Protein AF-C5FWN3-F1 (afdb_monomer_lite)

InterPro domains:
  IPR004841 Amino acid permease/SLC12A domain [PF00324] (37-329)
  IPR050524 Amino-acid permease-like [PTHR43341] (24-329)

pLDDT: mean 77.23, std 13.27, range [23.91, 94.31]

Radius of gyration: 25.53 Å; chains: 1; bounding box: 75×68×60 Å

Foldseek 3Di:
DDPPPDDPDCPLPPPLDLLPAQWAWFQFPVRDTDIHGDPVSNVVSVLLVVLLVLLLVPPLCLLVVCLVVDPQVLALLVSVLVSVLSVVVSVVVVVVVVVVLSVQDRPPDVLCVPPPPDPLSNDSVLVSCVVVVNNVVSVVSVVVVVVVVVVVVVSVLSSQLSVQLVCLVVVQNDDVVVSVLQVDDDVNGSVVSSVVSVVVVVVLVPDPDDDPHVSVVLVSLLVSLLRLVVQLVVLVVVLVVVVLLVVVLVVPPDDPVCNLQSDPPHLQPSDDDPPSNVVSVVSNVVSVVCLVCSQVSQVPHVPRPPPSNCSNNVSPVVVVVSLVVSCCVPPNPPVVPSDPPDPSDPVPDSNNPDDNDNPLDQDQPDPDDDPSSVVSVVVSVVSSVD

Structure (mmCIF, N/CA/C/O backbone):
data_AF-C5FWN3-F1
#
_entry.id   AF-C5FWN3-F1
#
loop_
_atom_site.group_PDB
_atom_site.id
_atom_site.type_symbol
_atom_site.label_atom_id
_atom_site.label_alt_id
_atom_site.label_comp_id
_atom_site.label_asym_id
_atom_site.label_entity_id
_atom_site.label_seq_id
_atom_site.pdbx_PDB_ins_code
_atom_site.Cartn_x
_atom_site.Cartn_y
_atom_site.Cartn_z
_atom_site.occupancy
_atom_site.B_iso_or_equiv
_atom_site.auth_seq_id
_atom_site.auth_comp_id
_atom_site.auth_asym_id
_atom_site.auth_atom_id
_atom_site.pdbx_PDB_model_num
ATOM 1 N N . MET A 1 1 ? 42.632 16.627 -21.427 1.00 31.20 1 MET A N 1
ATOM 2 C CA . MET A 1 1 ? 41.720 16.451 -22.574 1.00 31.20 1 MET A CA 1
ATOM 3 C C . MET A 1 1 ? 40.410 15.912 -22.014 1.00 31.20 1 MET A C 1
ATOM 5 O O . MET A 1 1 ? 40.224 14.711 -21.910 1.00 31.20 1 MET A O 1
ATOM 9 N N . VAL A 1 2 ? 39.582 16.812 -21.483 1.00 28.77 2 VAL A N 1
ATOM 10 C CA . VAL A 1 2 ? 38.298 16.479 -20.856 1.00 28.77 2 VAL A CA 1
ATOM 11 C C . VAL A 1 2 ? 37.258 16.621 -21.958 1.00 28.77 2 VAL A C 1
ATOM 13 O O . VAL A 1 2 ? 36.847 17.732 -22.278 1.00 28.77 2 VAL A O 1
ATOM 16 N N . CYS A 1 3 ? 36.920 15.515 -22.621 1.00 23.91 3 CYS A N 1
ATOM 17 C CA . CYS A 1 3 ? 35.736 15.484 -23.470 1.00 23.91 3 CYS A CA 1
ATOM 18 C C . CYS A 1 3 ? 34.526 15.517 -22.542 1.00 23.91 3 CYS A C 1
ATOM 20 O O . CYS A 1 3 ? 34.168 14.503 -21.957 1.00 23.91 3 CYS A O 1
ATOM 22 N N . VAL A 1 4 ? 33.937 16.699 -22.390 1.00 35.56 4 VAL A N 1
ATOM 23 C CA . VAL A 1 4 ? 32.541 16.852 -21.984 1.00 35.56 4 VAL A CA 1
ATOM 24 C C . VAL A 1 4 ? 31.720 16.239 -23.126 1.00 35.56 4 VAL A C 1
ATOM 26 O O . VAL A 1 4 ? 31.722 16.819 -24.217 1.00 35.56 4 VAL A O 1
ATOM 29 N N . PRO A 1 5 ? 31.099 15.055 -22.980 1.00 38.12 5 PRO A N 1
ATOM 30 C CA . PRO A 1 5 ? 30.335 14.491 -24.073 1.00 38.12 5 PRO A CA 1
ATOM 31 C C . PRO A 1 5 ? 28.970 15.174 -24.109 1.00 38.12 5 PRO A C 1
ATOM 33 O O . PRO A 1 5 ? 28.286 15.261 -23.097 1.00 38.12 5 PRO A O 1
ATOM 36 N N . ARG A 1 6 ? 28.632 15.670 -25.303 1.00 34.94 6 ARG A N 1
ATOM 37 C CA . ARG A 1 6 ? 27.297 16.054 -25.781 1.00 34.94 6 ARG A CA 1
ATOM 38 C C . ARG A 1 6 ? 26.411 16.790 -24.774 1.00 34.94 6 ARG A C 1
ATOM 40 O O . ARG A 1 6 ? 25.690 16.201 -23.979 1.00 34.94 6 ARG A O 1
ATOM 47 N N . LEU A 1 7 ? 26.345 18.108 -24.964 1.00 33.47 7 LEU A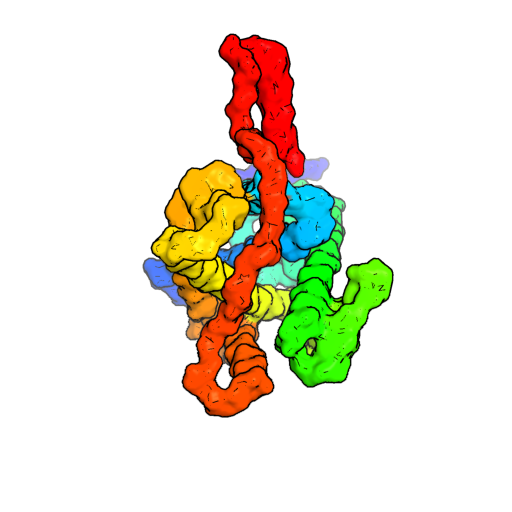 N 1
ATOM 48 C CA . LEU A 1 7 ? 25.104 18.852 -24.754 1.00 33.47 7 LEU A CA 1
ATOM 49 C C . LEU A 1 7 ? 23.928 18.007 -25.265 1.00 33.47 7 LEU A C 1
ATOM 51 O O . LEU A 1 7 ? 23.953 17.584 -26.420 1.00 33.47 7 LEU A O 1
ATOM 55 N N . MET A 1 8 ? 22.963 17.750 -24.379 1.00 38.53 8 MET A N 1
ATOM 56 C CA . MET A 1 8 ? 21.670 17.120 -24.645 1.00 38.53 8 MET A CA 1
ATOM 57 C C . MET A 1 8 ? 21.000 17.828 -25.828 1.00 38.53 8 MET A C 1
ATOM 59 O O . MET A 1 8 ? 20.339 18.854 -25.665 1.00 38.53 8 MET A O 1
ATOM 63 N N . VAL A 1 9 ? 21.246 17.336 -27.040 1.00 33.31 9 VAL A N 1
ATOM 64 C CA . VAL A 1 9 ? 20.543 17.782 -28.240 1.00 33.31 9 VAL A CA 1
ATOM 65 C C . VAL A 1 9 ? 19.157 17.155 -28.191 1.00 33.31 9 VAL A C 1
ATOM 67 O O . VAL A 1 9 ? 19.001 15.990 -27.841 1.00 33.31 9 VAL A O 1
ATOM 70 N N . ALA A 1 10 ? 18.161 17.962 -28.535 1.00 38.56 10 ALA A N 1
ATOM 71 C CA . ALA A 1 10 ? 16.727 17.708 -28.511 1.00 38.56 10 ALA A CA 1
ATOM 72 C C . ALA A 1 10 ? 16.212 16.495 -29.333 1.00 38.56 10 ALA A C 1
ATOM 74 O O . ALA A 1 10 ? 15.012 16.413 -29.568 1.00 38.56 10 ALA A O 1
ATOM 75 N N . GLU A 1 11 ? 17.068 15.557 -29.754 1.00 39.19 11 GLU A N 1
ATOM 76 C CA . GLU A 1 11 ? 16.681 14.331 -30.478 1.00 39.19 11 GLU A CA 1
ATOM 77 C C . GLU A 1 11 ? 15.936 13.322 -29.583 1.00 39.19 11 GLU A C 1
ATOM 79 O O . GLU A 1 11 ? 15.057 12.608 -30.054 1.00 39.19 11 GLU A O 1
ATOM 84 N N . ASP A 1 12 ? 16.207 13.294 -28.274 1.00 40.06 12 ASP A N 1
ATOM 85 C CA . ASP A 1 12 ? 15.579 12.326 -27.356 1.00 40.06 12 ASP A CA 1
ATOM 86 C C . ASP A 1 12 ? 14.121 12.672 -26.980 1.00 40.06 12 ASP A C 1
ATOM 88 O O . ASP A 1 12 ? 13.440 11.894 -26.305 1.00 40.06 12 ASP A O 1
ATOM 92 N N . TRP A 1 13 ? 13.625 13.835 -27.419 1.00 44.56 13 TRP A N 1
ATOM 93 C CA . TRP A 1 13 ? 12.318 14.392 -27.051 1.00 44.56 13 TRP A CA 1
ATOM 94 C C . TRP A 1 13 ? 11.294 14.373 -28.194 1.00 44.56 13 TRP A C 1
ATOM 96 O O . TRP A 1 13 ? 10.288 15.078 -28.125 1.00 44.56 13 TRP A O 1
ATOM 106 N N . ASP A 1 14 ? 11.513 13.579 -29.242 1.00 47.28 14 ASP A N 1
ATOM 107 C CA . ASP A 1 14 ? 10.595 13.534 -30.392 1.00 47.28 14 ASP A CA 1
ATOM 108 C C . ASP A 1 14 ? 9.255 12.832 -30.062 1.00 47.28 14 ASP A C 1
ATOM 110 O O . ASP A 1 14 ? 8.234 13.052 -30.714 1.00 47.28 14 ASP A O 1
ATOM 114 N N . SER A 1 15 ? 9.203 12.037 -28.982 1.00 52.06 15 SER A N 1
ATOM 115 C CA . SER A 1 15 ? 7.968 11.395 -28.494 1.00 52.06 15 SER A CA 1
ATOM 116 C C . SER A 1 15 ? 7.998 11.087 -26.981 1.00 52.06 15 SER A C 1
ATOM 118 O O . SER A 1 15 ? 7.921 9.926 -26.574 1.00 52.06 15 SER A O 1
ATOM 120 N N . PRO A 1 16 ? 8.073 12.100 -26.097 1.00 48.50 16 PRO A N 1
ATOM 121 C CA . PRO A 1 16 ? 8.258 11.929 -24.647 1.00 48.50 16 PRO A CA 1
ATOM 122 C C . PRO A 1 16 ? 6.994 11.417 -23.934 1.00 48.50 16 PRO A C 1
ATOM 124 O O . PRO A 1 16 ? 6.996 11.147 -22.732 1.00 48.50 16 PRO A O 1
ATOM 127 N N . TYR A 1 17 ? 5.867 11.340 -24.644 1.00 54.84 17 TYR A N 1
ATOM 128 C CA . TYR A 1 17 ? 4.560 11.122 -24.046 1.00 54.84 17 TYR A CA 1
ATOM 129 C C . TYR A 1 17 ? 4.123 9.667 -24.201 1.00 54.84 17 TYR A C 1
ATOM 131 O O . TYR A 1 17 ? 3.436 9.316 -25.157 1.00 54.84 17 TYR A O 1
ATOM 139 N N . SER A 1 18 ? 4.400 8.831 -23.199 1.00 52.28 18 SER A N 1
ATOM 140 C CA . SER A 1 18 ? 3.754 7.510 -23.100 1.00 52.28 18 SER A CA 1
ATOM 141 C C . SER A 1 18 ? 2.214 7.613 -23.113 1.00 52.28 18 SER A C 1
ATOM 143 O O . SER A 1 18 ? 1.550 6.725 -23.635 1.00 52.28 18 SER A O 1
ATOM 145 N N . PHE A 1 19 ? 1.639 8.737 -22.656 1.00 54.34 19 PHE A N 1
ATOM 146 C CA . PHE A 1 19 ? 0.198 9.019 -22.762 1.00 54.34 19 PHE A CA 1
ATOM 147 C C . PHE A 1 19 ? -0.326 9.116 -24.206 1.00 54.34 19 PHE A C 1
ATOM 149 O O . PHE A 1 19 ? -1.500 8.832 -24.443 1.00 54.34 19 PHE A O 1
ATOM 156 N N . PHE A 1 20 ? 0.511 9.527 -25.165 1.00 60.03 20 PHE A N 1
ATOM 157 C CA . PHE A 1 20 ? 0.122 9.716 -26.568 1.00 60.03 20 PHE A CA 1
ATOM 158 C C . PHE A 1 20 ? 0.787 8.722 -27.523 1.00 60.03 20 PHE A C 1
ATOM 160 O O . PHE A 1 20 ? 0.439 8.721 -28.708 1.00 60.03 20 PHE A O 1
ATOM 167 N N . ASN A 1 21 ? 1.677 7.856 -27.028 1.00 64.88 21 ASN A N 1
ATOM 168 C CA . ASN A 1 21 ? 2.291 6.811 -27.835 1.00 64.88 21 ASN A CA 1
ATOM 169 C C . ASN A 1 21 ? 1.197 5.836 -28.319 1.00 64.88 21 ASN A C 1
ATOM 171 O O . ASN A 1 21 ? 0.551 5.200 -27.483 1.00 64.88 21 ASN A O 1
ATOM 175 N N . PRO A 1 22 ? 0.912 5.764 -29.636 1.00 64.06 22 PRO A N 1
ATOM 176 C CA . PRO A 1 22 ? -0.086 4.842 -30.170 1.00 64.06 22 PRO A CA 1
ATOM 177 C C . PRO A 1 22 ? 0.312 3.374 -30.004 1.00 64.06 22 PRO A C 1
ATOM 179 O O . PRO A 1 22 ? -0.560 2.521 -30.132 1.00 64.06 22 PRO A O 1
ATOM 182 N N . GLU A 1 23 ? 1.578 3.093 -29.702 1.00 66.50 23 GLU A N 1
ATOM 183 C CA . GLU A 1 23 ? 2.151 1.756 -29.714 1.00 66.50 23 GLU A CA 1
ATOM 184 C C . GLU A 1 23 ? 2.296 1.193 -28.295 1.00 66.50 23 GLU A C 1
ATOM 186 O O . GLU A 1 23 ? 2.912 1.794 -27.409 1.00 66.50 23 GLU A O 1
ATOM 191 N N . TYR A 1 24 ? 1.738 0.002 -28.071 1.00 71.69 24 TYR A N 1
ATOM 192 C CA . TYR A 1 24 ? 1.995 -0.799 -26.876 1.00 71.69 24 TYR A CA 1
ATOM 193 C C . TYR A 1 24 ? 2.783 -2.053 -27.258 1.00 71.69 24 TYR A C 1
ATOM 195 O O . TYR A 1 24 ? 2.247 -2.961 -27.897 1.00 71.69 24 TYR A O 1
ATOM 203 N N . HIS A 1 25 ? 4.058 -2.102 -26.865 1.00 70.75 25 HIS A N 1
ATOM 204 C CA . HIS A 1 25 ? 4.943 -3.229 -27.160 1.00 70.75 25 HIS A CA 1
ATOM 205 C C . HIS A 1 25 ? 4.787 -4.347 -26.124 1.00 70.75 25 HIS A C 1
ATOM 207 O O . HIS A 1 25 ? 5.024 -4.159 -24.929 1.00 70.75 25 HIS A O 1
ATOM 213 N N . ILE A 1 26 ? 4.459 -5.545 -26.596 1.00 70.75 26 ILE A N 1
ATOM 214 C CA . ILE A 1 26 ? 4.366 -6.764 -25.797 1.00 70.75 26 ILE A CA 1
ATOM 215 C C . ILE A 1 26 ? 5.522 -7.674 -26.191 1.00 70.75 26 ILE A C 1
ATOM 217 O O . ILE A 1 26 ? 5.611 -8.118 -27.334 1.00 70.75 26 ILE A O 1
ATOM 221 N N . LYS A 1 27 ? 6.408 -7.974 -25.240 1.00 69.00 27 LYS A N 1
ATOM 222 C CA . LYS A 1 27 ? 7.442 -9.001 -25.416 1.00 69.00 27 LYS A CA 1
ATOM 223 C C . LYS A 1 27 ? 6.844 -10.376 -25.108 1.00 69.00 27 LYS A C 1
ATOM 225 O O . LYS A 1 27 ? 6.495 -10.654 -23.955 1.00 69.00 27 LYS A O 1
ATOM 230 N N . ASN A 1 28 ? 6.730 -11.222 -26.131 1.00 69.38 28 ASN A N 1
ATOM 231 C CA . ASN A 1 28 ? 6.350 -12.625 -25.970 1.00 69.38 28 ASN A CA 1
ATOM 232 C C . ASN A 1 28 ? 7.520 -13.452 -25.420 1.00 69.38 28 ASN A C 1
ATOM 234 O O . ASN A 1 28 ? 8.676 -13.025 -25.454 1.00 69.38 28 ASN A O 1
ATOM 238 N N . LYS A 1 29 ? 7.219 -14.658 -24.923 1.00 61.00 29 LYS A N 1
ATOM 239 C CA . LYS A 1 29 ? 8.230 -15.593 -24.392 1.00 61.00 29 LYS A CA 1
ATOM 240 C C . LYS A 1 29 ? 9.257 -16.018 -25.445 1.00 61.00 29 LYS A C 1
ATOM 242 O O . LYS A 1 29 ? 10.398 -16.286 -25.089 1.00 61.00 29 LYS A O 1
ATOM 247 N N . ASP A 1 30 ? 8.868 -15.976 -26.715 1.00 57.53 30 ASP A N 1
ATOM 248 C CA . ASP A 1 30 ? 9.711 -16.324 -27.861 1.00 57.53 30 ASP A CA 1
ATOM 249 C C . ASP A 1 30 ? 10.622 -15.165 -28.314 1.00 57.53 30 ASP A C 1
ATOM 251 O O . ASP A 1 30 ? 11.326 -15.270 -29.313 1.00 57.53 30 ASP A O 1
ATOM 255 N N . GLY A 1 31 ? 10.598 -14.026 -27.607 1.00 61.84 31 GLY A N 1
ATOM 256 C CA . GLY A 1 31 ? 11.376 -12.829 -27.945 1.00 61.84 31 GLY A CA 1
ATOM 257 C C . GLY A 1 31 ? 10.753 -11.949 -29.034 1.00 61.84 31 GLY A C 1
ATOM 258 O O . GLY A 1 31 ? 11.214 -10.828 -29.238 1.00 61.84 31 GLY A O 1
ATOM 259 N N . SER A 1 32 ? 9.676 -12.395 -29.692 1.00 66.69 32 SER A N 1
ATOM 260 C CA . SER A 1 32 ? 8.926 -11.577 -30.650 1.00 66.69 32 SER A CA 1
ATOM 261 C C . SER A 1 32 ? 8.199 -10.430 -29.943 1.00 66.69 32 SER A C 1
ATOM 263 O O . SER A 1 32 ? 7.462 -10.656 -28.976 1.00 66.69 32 SER A O 1
ATOM 265 N N . THR A 1 33 ? 8.351 -9.208 -30.444 1.00 72.25 33 THR A N 1
ATOM 266 C CA . THR A 1 33 ? 7.596 -8.039 -29.982 1.00 72.25 33 THR A CA 1
ATOM 267 C C . THR A 1 33 ? 6.326 -7.871 -30.806 1.00 72.25 33 THR A C 1
ATOM 269 O O . THR A 1 33 ? 6.401 -7.536 -31.987 1.00 72.25 33 THR A O 1
ATOM 272 N N . ARG A 1 34 ? 5.160 -8.081 -30.191 1.00 74.69 34 ARG A N 1
ATOM 273 C CA . ARG A 1 34 ? 3.866 -7.735 -30.790 1.00 74.69 34 ARG A CA 1
ATOM 274 C C . ARG A 1 34 ? 3.525 -6.301 -30.411 1.00 74.69 34 ARG A C 1
ATOM 276 O O . ARG A 1 34 ? 3.597 -5.952 -29.235 1.00 74.69 34 ARG A O 1
ATOM 283 N N . VAL A 1 35 ? 3.154 -5.485 -31.389 1.00 77.19 35 VAL A N 1
ATOM 284 C CA . VAL A 1 35 ? 2.738 -4.100 -31.155 1.00 77.19 35 VAL A CA 1
ATOM 285 C C . VAL A 1 35 ? 1.225 -4.013 -31.307 1.00 77.19 35 VAL A C 1
ATOM 287 O O . VAL A 1 35 ? 0.652 -4.589 -32.232 1.00 77.19 35 VAL A O 1
ATOM 290 N N . ILE A 1 36 ? 0.568 -3.373 -30.343 1.00 77.88 36 ILE A N 1
ATOM 291 C CA . ILE A 1 36 ? -0.844 -3.007 -30.442 1.00 77.88 36 ILE A CA 1
ATOM 292 C C . ILE A 1 36 ? -0.906 -1.511 -30.711 1.00 77.88 36 ILE A C 1
ATOM 294 O O . ILE A 1 36 ? -0.558 -0.720 -29.833 1.00 77.88 36 ILE A O 1
ATOM 298 N N . ASP A 1 37 ? -1.384 -1.156 -31.900 1.00 79.06 37 ASP A N 1
ATOM 299 C CA . ASP A 1 37 ? -1.456 0.229 -32.353 1.00 79.06 37 ASP A CA 1
ATOM 300 C C . ASP A 1 37 ? -2.815 0.882 -32.050 1.00 79.06 37 ASP A C 1
ATOM 302 O O . ASP A 1 37 ? -3.861 0.232 -31.933 1.00 79.06 37 ASP A O 1
ATOM 306 N N . GLY A 1 38 ? -2.812 2.212 -31.962 1.00 81.19 38 GLY A N 1
ATOM 307 C CA . GLY A 1 38 ? -4.006 3.054 -31.919 1.00 81.19 38 GLY A CA 1
ATOM 308 C C . GLY A 1 38 ? -4.477 3.436 -30.512 1.00 81.19 38 GLY A C 1
ATOM 309 O O . GLY A 1 38 ? -3.716 3.490 -29.547 1.00 81.19 38 GLY A O 1
ATOM 310 N N . GLY A 1 39 ? -5.768 3.766 -30.385 1.00 80.56 39 GLY A N 1
ATOM 311 C CA . GLY A 1 39 ? -6.349 4.232 -29.115 1.00 80.56 39 GLY A CA 1
ATOM 312 C C . GLY A 1 39 ? -6.306 3.185 -27.995 1.00 80.56 39 GLY A C 1
ATOM 313 O O . GLY A 1 39 ? -6.185 3.536 -26.822 1.00 80.56 39 GLY A O 1
ATOM 314 N N . LEU A 1 40 ? -6.353 1.902 -28.361 1.00 80.31 40 LEU A N 1
ATOM 315 C CA . LEU A 1 40 ? -6.284 0.790 -27.417 1.00 80.31 40 LEU A CA 1
ATOM 316 C C . LEU A 1 40 ? -4.858 0.593 -26.878 1.00 80.31 40 LEU A C 1
ATOM 318 O O . LEU A 1 40 ? -4.704 0.397 -25.675 1.00 80.31 40 LEU A O 1
ATOM 322 N N . GLY A 1 41 ? -3.825 0.744 -27.717 1.00 77.62 41 GLY A N 1
ATOM 323 C CA . GLY A 1 41 ? -2.420 0.742 -27.288 1.00 77.62 41 GLY A CA 1
ATOM 324 C C . GLY A 1 41 ? -2.124 1.844 -26.265 1.00 77.62 41 GLY A C 1
ATOM 325 O O . GLY A 1 41 ? -1.611 1.563 -25.181 1.00 77.62 41 GLY A O 1
ATOM 326 N N . ARG A 1 42 ? -2.583 3.077 -26.536 1.00 80.19 42 ARG A N 1
ATOM 327 C CA . ARG A 1 42 ? -2.487 4.218 -25.596 1.00 80.19 42 ARG A CA 1
ATOM 328 C C . ARG A 1 42 ? -3.110 3.909 -24.240 1.00 80.19 42 ARG A C 1
ATOM 330 O O . ARG A 1 42 ? -2.486 4.116 -23.200 1.00 80.19 42 ARG A O 1
ATOM 337 N N . PHE A 1 43 ? -4.347 3.411 -24.249 1.00 83.00 43 PHE A N 1
ATOM 338 C CA . PHE A 1 43 ? -5.061 3.077 -23.020 1.00 83.00 43 PHE A CA 1
ATOM 339 C C . PHE A 1 43 ? -4.329 1.993 -22.221 1.00 83.00 43 PHE A C 1
ATOM 341 O O . PHE A 1 43 ? -4.142 2.150 -21.016 1.00 83.00 43 PHE A O 1
ATOM 348 N N . LEU A 1 44 ? -3.869 0.929 -22.883 1.00 81.12 44 LEU A N 1
ATOM 349 C CA . LEU A 1 44 ? -3.131 -0.158 -22.241 1.00 81.12 44 LEU A CA 1
ATOM 350 C C . LEU A 1 44 ? -1.792 0.300 -21.657 1.00 81.12 44 LEU A C 1
ATOM 352 O O . LEU A 1 44 ? -1.443 -0.118 -20.554 1.00 81.12 44 LEU A O 1
ATOM 356 N N . GLY A 1 45 ? -1.068 1.181 -22.353 1.00 78.62 45 GLY A N 1
ATOM 357 C CA . GLY A 1 45 ? 0.178 1.767 -21.860 1.00 78.62 45 GLY A CA 1
ATOM 358 C C . GLY A 1 45 ? -0.031 2.554 -20.567 1.00 78.62 45 GLY A C 1
ATOM 359 O O . GLY A 1 45 ? 0.612 2.267 -19.554 1.00 78.62 45 GLY A O 1
ATOM 360 N N . VAL A 1 46 ? -0.993 3.482 -20.571 1.00 82.50 46 VAL A N 1
ATOM 361 C CA . VAL A 1 46 ? -1.354 4.278 -19.386 1.00 82.50 46 VAL A CA 1
ATOM 362 C C . VAL A 1 46 ? -1.849 3.380 -18.255 1.00 82.50 46 VAL A C 1
ATOM 364 O O . VAL A 1 46 ? -1.420 3.529 -17.113 1.00 82.50 46 VAL A O 1
ATOM 367 N N . TRP A 1 47 ? -2.713 2.412 -18.563 1.00 85.00 47 TRP A N 1
ATOM 368 C CA . TRP A 1 47 ? -3.259 1.491 -17.574 1.00 85.00 47 TRP A CA 1
ATOM 369 C C . TRP A 1 47 ? -2.169 0.649 -16.904 1.00 85.00 47 TRP A C 1
ATOM 371 O O . TRP A 1 47 ? -2.112 0.565 -15.677 1.00 85.00 47 TRP A O 1
ATOM 381 N N . ASN A 1 48 ? -1.266 0.067 -17.694 1.00 80.75 48 ASN A N 1
ATOM 382 C CA . ASN A 1 48 ? -0.151 -0.724 -17.183 1.00 80.75 48 ASN A CA 1
ATOM 383 C C . ASN A 1 48 ? 0.795 0.131 -16.323 1.00 80.75 48 ASN A C 1
ATOM 385 O O . ASN A 1 48 ? 1.243 -0.311 -15.265 1.00 80.75 48 ASN A O 1
ATOM 389 N N . ALA A 1 49 ? 1.063 1.377 -16.725 1.00 81.50 49 ALA A N 1
ATOM 390 C CA . ALA A 1 49 ? 1.832 2.310 -15.906 1.00 81.50 49 ALA A CA 1
ATOM 391 C C . ALA A 1 49 ? 1.133 2.586 -14.562 1.00 81.50 49 ALA A C 1
ATOM 393 O O . ALA A 1 49 ? 1.767 2.480 -13.513 1.00 81.50 49 ALA A O 1
ATOM 394 N N . CYS A 1 50 ? -0.180 2.847 -14.565 1.00 84.62 50 CYS A N 1
ATOM 395 C CA . CYS A 1 50 ? -0.958 3.021 -13.338 1.00 84.62 50 CYS A CA 1
ATOM 396 C C . CYS A 1 50 ? -0.871 1.793 -12.422 1.00 84.62 50 CYS A C 1
ATOM 398 O O . CYS A 1 50 ? -0.609 1.947 -11.232 1.00 84.62 50 CYS A O 1
ATOM 400 N N . VAL A 1 51 ? -1.040 0.584 -12.967 1.00 82.38 51 VAL A N 1
ATOM 401 C CA . VAL A 1 51 ? -0.970 -0.669 -12.199 1.00 82.38 51 VAL A CA 1
ATOM 402 C C . VAL A 1 51 ? 0.392 -0.852 -11.524 1.00 82.38 51 VAL A C 1
ATOM 404 O O . VAL A 1 51 ? 0.438 -1.157 -10.333 1.00 82.38 51 VAL A O 1
ATOM 407 N N . ASN A 1 52 ? 1.492 -0.607 -12.240 1.00 81.19 52 ASN A N 1
ATOM 408 C CA . ASN A 1 52 ? 2.840 -0.727 -11.676 1.00 81.19 52 ASN A CA 1
ATOM 409 C C . ASN A 1 52 ? 3.123 0.334 -10.602 1.00 81.19 52 ASN A C 1
ATOM 411 O O . ASN A 1 52 ? 3.768 0.045 -9.595 1.00 81.19 52 ASN A O 1
ATOM 415 N N . VAL A 1 53 ? 2.610 1.553 -10.785 1.00 86.31 53 VAL A N 1
ATOM 416 C CA . VAL A 1 53 ? 2.803 2.658 -9.836 1.00 86.31 53 VAL A CA 1
ATOM 417 C C . VAL A 1 53 ? 2.038 2.437 -8.527 1.00 86.31 53 VAL A C 1
ATOM 419 O O . VAL A 1 53 ? 2.508 2.876 -7.478 1.00 86.31 53 VAL A O 1
ATOM 422 N N . ILE A 1 54 ? 0.898 1.733 -8.543 1.00 88.00 54 ILE A N 1
ATOM 423 C CA . ILE A 1 54 ? 0.099 1.479 -7.329 1.00 88.00 54 ILE A CA 1
ATOM 424 C C . ILE A 1 54 ? 0.922 0.782 -6.248 1.00 88.00 54 ILE A C 1
ATOM 426 O O . ILE A 1 54 ? 0.803 1.170 -5.088 1.00 88.00 54 ILE A O 1
ATOM 430 N N . TYR A 1 55 ? 1.780 -0.179 -6.608 1.00 85.62 55 TYR A N 1
ATOM 431 C CA . TYR A 1 55 ? 2.639 -0.879 -5.647 1.00 85.62 55 TYR A CA 1
ATOM 432 C C . TYR A 1 55 ? 3.478 0.091 -4.801 1.00 85.62 55 TYR A C 1
ATOM 434 O O . TYR A 1 55 ? 3.611 -0.092 -3.595 1.00 85.62 55 TYR A O 1
ATOM 442 N N . SER A 1 56 ? 3.979 1.173 -5.402 1.00 87.38 56 SER A N 1
ATOM 443 C CA . SER A 1 56 ? 4.768 2.191 -4.700 1.00 87.38 56 SER A CA 1
ATOM 444 C C . SER A 1 56 ? 3.943 3.011 -3.699 1.00 87.38 56 SER A C 1
ATOM 446 O O . SER A 1 56 ? 4.501 3.569 -2.759 1.00 87.38 56 SER A O 1
ATOM 448 N N . TYR A 1 57 ? 2.621 3.091 -3.878 1.00 86.75 57 TYR A N 1
ATOM 449 C CA . TYR A 1 57 ? 1.699 3.823 -2.998 1.00 86.75 57 TYR A CA 1
ATOM 450 C C . TYR A 1 57 ? 1.011 2.941 -1.945 1.00 86.75 57 TYR A C 1
ATOM 452 O O . TYR A 1 57 ? 0.160 3.419 -1.192 1.00 86.75 57 TYR A O 1
ATOM 460 N N . VAL A 1 58 ? 1.356 1.658 -1.882 1.00 85.38 58 VAL A N 1
ATOM 461 C CA . VAL A 1 58 ? 0.860 0.726 -0.868 1.00 85.38 58 VAL A CA 1
ATOM 462 C C . VAL A 1 58 ? 1.436 1.061 0.521 1.00 85.38 58 VAL A C 1
ATOM 464 O O . VAL A 1 58 ? 2.441 1.755 0.650 1.00 85.38 58 VAL A O 1
ATOM 467 N N . ALA A 1 59 ? 0.789 0.562 1.579 1.00 80.94 59 ALA A N 1
ATOM 468 C CA . ALA A 1 59 ? 1.174 0.701 2.988 1.00 80.94 59 ALA A CA 1
ATOM 469 C C . ALA A 1 59 ? 0.994 2.107 3.589 1.00 80.94 59 ALA A C 1
ATOM 471 O O . ALA A 1 59 ? 1.462 2.381 4.698 1.00 80.94 59 ALA A O 1
ATOM 472 N N . VAL A 1 60 ? 0.252 2.994 2.917 1.00 81.56 60 VAL A N 1
ATOM 473 C CA . VAL A 1 60 ? -0.132 4.299 3.486 1.00 81.56 60 VAL A CA 1
ATOM 474 C C . VAL A 1 60 ? -0.993 4.125 4.740 1.00 81.56 60 VAL A C 1
ATOM 476 O O . VAL A 1 60 ? -0.952 4.967 5.624 1.00 81.56 60 VAL A O 1
ATOM 479 N N . ASP A 1 61 ? -1.719 3.020 4.875 1.00 83.69 61 ASP A N 1
ATOM 480 C CA . ASP A 1 61 ? -2.583 2.670 6.006 1.00 83.69 61 ASP A CA 1
ATOM 481 C C . ASP A 1 61 ? -1.840 2.352 7.314 1.00 83.69 61 ASP A C 1
ATOM 483 O O . ASP A 1 61 ? -2.466 2.222 8.368 1.00 83.69 61 ASP A O 1
ATOM 487 N N . ILE A 1 62 ? -0.506 2.302 7.302 1.00 83.94 62 ILE A N 1
ATOM 488 C CA . ILE A 1 62 ? 0.264 1.950 8.495 1.00 83.94 62 ILE A CA 1
ATOM 489 C C . ILE A 1 62 ? 0.088 2.911 9.678 1.00 83.94 62 ILE A C 1
ATOM 491 O O . ILE A 1 62 ? 0.192 2.500 10.838 1.00 83.94 62 ILE A O 1
ATOM 495 N N . PHE A 1 63 ? -0.218 4.186 9.425 1.00 83.12 63 PHE A N 1
ATOM 496 C CA . PHE A 1 63 ? -0.495 5.127 10.514 1.00 83.12 63 PHE A CA 1
ATOM 497 C C . PHE A 1 63 ? -1.683 4.665 11.373 1.00 83.12 63 PHE A C 1
ATOM 499 O O . PHE A 1 63 ? -1.740 4.996 12.553 1.00 83.12 63 PHE A O 1
ATOM 506 N N . ALA A 1 64 ? -2.618 3.889 10.810 1.00 81.00 64 ALA A N 1
ATOM 507 C CA . ALA A 1 64 ? -3.746 3.337 11.550 1.00 81.00 64 ALA A CA 1
ATOM 508 C C . ALA A 1 64 ? -3.315 2.184 12.469 1.00 81.00 64 ALA A C 1
ATOM 510 O O . ALA A 1 64 ? -3.820 2.077 13.583 1.00 81.00 64 ALA A O 1
ATOM 511 N N . ALA A 1 65 ? -2.350 1.361 12.045 1.00 80.88 65 ALA A N 1
ATOM 512 C CA . ALA A 1 65 ? -1.796 0.291 12.876 1.00 80.88 65 ALA A CA 1
ATOM 513 C C . ALA A 1 65 ? -0.963 0.849 14.042 1.00 80.88 65 ALA A C 1
ATOM 515 O O . ALA A 1 65 ? -1.090 0.390 15.174 1.00 80.88 65 ALA A O 1
ATOM 516 N N . THR A 1 66 ? -0.162 1.887 13.785 1.00 82.94 66 THR A N 1
ATOM 517 C CA . THR A 1 66 ? 0.663 2.549 14.813 1.00 82.94 66 THR A CA 1
ATOM 518 C C . THR A 1 66 ? -0.136 3.505 15.701 1.00 82.94 66 THR A C 1
ATOM 520 O O . THR A 1 66 ? 0.321 3.866 16.785 1.00 82.94 66 THR A O 1
ATOM 523 N N . ALA A 1 67 ? -1.352 3.884 15.290 1.00 79.00 67 ALA A N 1
ATOM 524 C CA . ALA A 1 67 ? -2.237 4.744 16.068 1.00 79.00 67 ALA A CA 1
ATOM 525 C C . ALA A 1 67 ? -2.449 4.219 17.490 1.00 79.00 67 ALA A C 1
ATOM 527 O O . ALA A 1 67 ? -2.339 4.990 18.442 1.00 79.00 67 ALA A O 1
ATOM 528 N N . ALA A 1 68 ? -2.711 2.916 17.630 1.00 74.50 68 ALA A N 1
ATOM 529 C CA . ALA A 1 68 ? -3.007 2.277 18.911 1.00 74.50 68 ALA A CA 1
ATOM 530 C C . ALA A 1 68 ? -1.857 2.388 19.930 1.00 74.50 68 ALA A C 1
ATOM 532 O O . ALA A 1 68 ? -2.099 2.359 21.133 1.00 74.50 68 ALA A O 1
ATOM 533 N N . GLU A 1 69 ? -0.620 2.550 19.458 1.00 79.88 69 GLU A N 1
ATOM 534 C CA . GLU A 1 69 ? 0.585 2.670 20.287 1.00 79.88 69 GLU A CA 1
ATOM 535 C C . GLU A 1 69 ? 1.030 4.137 20.464 1.00 79.88 69 GLU A C 1
ATOM 537 O O . GLU A 1 69 ? 2.007 4.428 21.157 1.00 79.88 69 GLU A O 1
ATOM 542 N N . SER A 1 70 ? 0.318 5.093 19.857 1.00 80.75 70 SER A N 1
ATOM 543 C CA . SER A 1 70 ? 0.667 6.509 19.934 1.00 80.75 70 SER A CA 1
ATOM 544 C C . SER A 1 70 ? 0.269 7.124 21.275 1.00 80.75 70 SER A C 1
ATOM 546 O O . SER A 1 70 ? -0.892 7.089 21.686 1.00 80.75 70 SER A O 1
ATOM 548 N N . ARG A 1 71 ? 1.218 7.821 21.915 1.00 77.38 71 ARG A N 1
ATOM 549 C CA . ARG A 1 71 ? 0.985 8.577 23.160 1.00 77.38 71 ARG A CA 1
ATOM 550 C C . ARG A 1 71 ? -0.137 9.618 23.031 1.00 77.38 71 ARG A C 1
ATOM 552 O O . ARG A 1 71 ? -0.758 9.970 24.028 1.00 77.38 71 ARG A O 1
ATOM 559 N N . SER A 1 72 ? -0.387 10.127 21.825 1.00 72.69 72 SER A N 1
ATOM 560 C CA . SER A 1 72 ? -1.402 11.150 21.548 1.00 72.69 72 SER A CA 1
ATOM 561 C C . SER A 1 72 ? -2.682 10.600 20.910 1.00 72.69 72 SER A C 1
ATOM 563 O O . SER A 1 72 ? -3.428 11.372 20.311 1.00 72.69 72 SER A O 1
ATOM 565 N N . LEU A 1 73 ? -2.975 9.299 21.049 1.00 69.38 73 LEU A N 1
ATOM 566 C CA . LEU A 1 73 ? -4.175 8.669 20.475 1.00 69.38 73 LEU A CA 1
ATOM 567 C C . LEU A 1 73 ? -5.491 9.377 20.861 1.00 69.38 73 LEU A C 1
ATOM 569 O O . LEU A 1 73 ? -6.416 9.431 20.054 1.00 69.38 73 LEU A O 1
ATOM 573 N N . ALA A 1 74 ? -5.565 9.965 22.060 1.00 65.19 74 ALA A N 1
ATOM 574 C CA . ALA A 1 74 ? -6.744 10.700 22.532 1.00 65.19 74 ALA A CA 1
ATOM 575 C C . ALA A 1 74 ? -7.034 11.995 21.738 1.00 65.19 74 ALA A C 1
ATOM 577 O O . ALA A 1 74 ? -8.150 12.519 21.775 1.00 65.19 74 ALA A O 1
ATOM 578 N N . ASP A 1 75 ? -6.051 12.512 20.995 1.00 72.69 75 ASP A N 1
ATOM 579 C CA . ASP A 1 75 ? -6.191 13.711 20.176 1.00 72.69 75 ASP A CA 1
ATOM 580 C C . ASP A 1 75 ? -6.437 13.353 18.702 1.00 72.69 75 ASP A C 1
ATOM 582 O O . ASP A 1 75 ? -5.512 13.129 17.913 1.00 72.69 75 ASP A O 1
ATOM 586 N N . SER A 1 76 ? -7.716 13.355 18.312 1.00 69.62 76 SER A N 1
ATOM 587 C CA . SER A 1 76 ? -8.140 13.069 16.933 1.00 69.62 76 SER A CA 1
ATOM 588 C C . SER A 1 76 ? -7.502 13.991 15.887 1.00 69.62 76 SER A C 1
ATOM 590 O O . SER A 1 76 ? -7.335 13.592 14.733 1.00 69.62 76 SER A O 1
ATOM 592 N N . GLU A 1 77 ? -7.108 15.213 16.258 1.00 73.00 77 GLU A N 1
ATOM 593 C CA . GLU A 1 77 ? -6.491 16.162 15.332 1.00 73.00 77 GLU A CA 1
ATOM 594 C C . GLU A 1 77 ? -5.058 15.757 14.966 1.00 73.00 77 GLU A C 1
ATOM 596 O O . GLU A 1 77 ? -4.640 15.950 13.821 1.00 73.00 77 GLU A O 1
ATOM 601 N N . CYS A 1 78 ? -4.321 15.123 15.888 1.00 77.38 78 CYS A N 1
ATOM 602 C CA . CYS A 1 78 ? -2.983 14.600 15.599 1.00 77.38 78 CYS A CA 1
ATOM 603 C C . CYS A 1 78 ? -3.029 13.530 14.501 1.00 77.38 78 CYS A C 1
ATOM 605 O O . CYS A 1 78 ? -2.242 13.584 13.555 1.00 77.38 78 CYS A O 1
ATOM 607 N N . MET A 1 79 ? -3.995 12.610 14.584 1.00 78.31 79 MET A N 1
ATOM 608 C CA . MET A 1 79 ? -4.155 11.530 13.607 1.00 78.31 79 MET A CA 1
ATOM 609 C C . MET A 1 79 ? -4.506 12.060 12.210 1.00 78.31 79 MET A C 1
ATOM 611 O O . MET A 1 79 ? -3.921 11.647 11.208 1.00 78.31 79 MET A O 1
ATOM 615 N N . LYS A 1 80 ? -5.412 13.044 12.129 1.00 77.44 80 LYS A N 1
ATOM 616 C CA . LYS A 1 80 ? -5.788 13.689 10.856 1.00 77.44 80 LYS A CA 1
ATOM 617 C C . LYS A 1 80 ? -4.604 14.343 10.171 1.00 77.44 80 LYS A C 1
ATOM 619 O O . LYS A 1 80 ? -4.442 14.228 8.955 1.00 77.44 80 LYS A O 1
ATOM 624 N N . MET A 1 81 ? -3.832 15.099 10.947 1.00 78.88 81 MET A N 1
ATOM 625 C CA . MET A 1 81 ? -2.697 15.847 10.433 1.00 78.88 81 MET A CA 1
ATOM 626 C C . MET A 1 81 ? -1.612 14.886 9.947 1.00 78.88 81 MET A C 1
ATOM 628 O O . MET A 1 81 ? -1.093 15.085 8.852 1.00 78.88 81 MET A O 1
ATOM 632 N N . ALA A 1 82 ? -1.340 13.812 10.696 1.00 81.31 82 ALA A N 1
ATOM 633 C CA . ALA A 1 82 ? -0.406 12.765 10.291 1.00 81.31 82 ALA A CA 1
ATOM 634 C C . ALA A 1 82 ? -0.808 12.121 8.953 1.00 81.31 82 ALA A C 1
ATOM 636 O O . ALA A 1 82 ? -0.016 12.137 8.012 1.00 81.31 82 ALA A O 1
ATOM 637 N N . ALA A 1 83 ? -2.056 11.657 8.821 1.00 83.25 83 ALA A N 1
ATOM 638 C CA . ALA A 1 83 ? -2.535 11.017 7.593 1.00 83.25 83 ALA A CA 1
ATOM 639 C C . ALA A 1 83 ? -2.428 11.939 6.361 1.00 83.25 83 ALA A C 1
ATOM 641 O O . ALA A 1 83 ? -1.961 11.525 5.296 1.00 83.25 83 ALA A O 1
ATOM 642 N N . ARG A 1 84 ? -2.810 13.218 6.505 1.00 83.38 84 ARG A N 1
ATOM 643 C CA . ARG A 1 84 ? -2.716 14.207 5.415 1.00 83.38 84 ARG A CA 1
ATOM 644 C C . ARG A 1 84 ? -1.275 14.491 5.010 1.00 83.38 84 ARG A C 1
ATOM 646 O O . ARG A 1 84 ? -0.991 14.540 3.818 1.00 83.38 84 ARG A O 1
ATOM 653 N N . LYS A 1 85 ? -0.383 14.672 5.982 1.00 84.81 85 LYS A N 1
ATOM 654 C CA . LYS A 1 85 ? 1.034 14.944 5.725 1.00 84.81 85 LYS A CA 1
ATOM 655 C C . LYS A 1 85 ? 1.722 13.793 5.019 1.00 84.81 85 LYS A C 1
ATOM 657 O O . LYS A 1 85 ? 2.405 14.034 4.035 1.00 84.81 85 LYS A O 1
ATOM 662 N N . ILE A 1 86 ? 1.531 12.567 5.511 1.00 86.25 86 ILE A N 1
ATOM 663 C CA . ILE A 1 86 ? 2.146 11.372 4.925 1.00 86.25 86 ILE A CA 1
ATOM 664 C C . ILE A 1 86 ? 1.711 11.250 3.464 1.00 86.25 86 ILE A C 1
ATOM 666 O O . ILE A 1 86 ? 2.557 11.182 2.578 1.00 86.25 86 ILE A O 1
ATOM 670 N N . THR A 1 87 ? 0.404 11.348 3.205 1.00 86.38 87 THR A N 1
ATOM 671 C CA . THR A 1 87 ? -0.145 11.253 1.844 1.00 86.38 87 THR A CA 1
ATOM 672 C C . THR A 1 87 ? 0.404 12.350 0.926 1.00 86.38 87 THR A C 1
ATOM 674 O O . THR A 1 87 ? 0.904 12.060 -0.157 1.00 86.38 87 THR A O 1
ATOM 677 N N . LEU A 1 88 ? 0.356 13.615 1.360 1.00 86.94 88 LEU A N 1
ATOM 678 C CA . LEU A 1 88 ? 0.824 14.751 0.561 1.00 86.94 88 LEU A CA 1
ATOM 679 C C . LEU A 1 88 ? 2.331 14.673 0.289 1.00 86.94 88 LEU A C 1
ATOM 681 O O . LEU A 1 88 ? 2.767 14.942 -0.827 1.00 86.94 88 LEU A O 1
ATOM 685 N N . ARG A 1 89 ? 3.124 14.265 1.283 1.00 86.81 89 ARG A N 1
ATOM 686 C CA . ARG A 1 89 ? 4.575 14.129 1.157 1.00 86.81 89 ARG A CA 1
ATOM 687 C C . ARG A 1 89 ? 4.955 13.030 0.170 1.00 86.81 89 ARG A C 1
ATOM 689 O O . ARG A 1 89 ? 5.814 13.274 -0.667 1.00 86.81 89 ARG A O 1
ATOM 696 N N . ILE A 1 90 ? 4.314 11.862 0.238 1.00 89.25 90 ILE A N 1
ATOM 697 C CA . ILE A 1 90 ? 4.586 10.758 -0.696 1.00 89.25 90 ILE A CA 1
ATOM 698 C C . ILE A 1 90 ? 4.238 11.183 -2.127 1.00 89.25 90 ILE A C 1
ATOM 700 O O . ILE A 1 90 ? 5.068 11.039 -3.018 1.00 89.25 90 ILE A O 1
ATOM 704 N N . ILE A 1 91 ? 3.060 11.784 -2.343 1.00 89.94 91 ILE A N 1
ATOM 705 C CA . ILE A 1 91 ? 2.640 12.242 -3.677 1.00 89.94 91 ILE A CA 1
ATOM 706 C C . ILE A 1 91 ? 3.627 13.268 -4.241 1.00 89.94 91 ILE A C 1
ATOM 708 O O . ILE A 1 91 ? 4.115 13.089 -5.354 1.00 89.94 91 ILE A O 1
ATOM 712 N N . ILE A 1 92 ? 3.948 14.321 -3.482 1.00 90.94 92 ILE A N 1
ATOM 713 C CA . ILE A 1 92 ? 4.832 15.390 -3.961 1.00 90.94 92 ILE A CA 1
ATOM 714 C C . ILE A 1 92 ? 6.240 14.857 -4.230 1.00 90.94 92 ILE A C 1
ATOM 716 O O . ILE A 1 92 ? 6.794 15.139 -5.287 1.00 90.94 92 ILE A O 1
ATOM 720 N N . LEU A 1 93 ? 6.817 14.078 -3.310 1.00 90.25 93 LEU A N 1
ATOM 721 C CA . LEU A 1 93 ? 8.173 13.558 -3.488 1.00 90.25 93 LEU A CA 1
ATOM 722 C C . LEU A 1 93 ? 8.266 12.602 -4.677 1.00 90.25 93 LEU A C 1
ATOM 724 O O . LEU A 1 93 ? 9.237 12.681 -5.419 1.00 90.25 93 LEU A O 1
ATOM 728 N N . TYR A 1 94 ? 7.268 11.742 -4.896 1.00 90.31 94 TYR A N 1
ATOM 729 C CA . TYR A 1 94 ? 7.285 10.806 -6.023 1.00 90.31 94 TYR A CA 1
ATOM 730 C C . TYR A 1 94 ? 7.132 11.531 -7.355 1.00 90.31 94 TYR A C 1
ATOM 732 O O . TYR A 1 94 ? 7.893 11.263 -8.281 1.00 90.31 94 TYR A O 1
ATOM 740 N N . VAL A 1 95 ? 6.202 12.487 -7.444 1.00 90.75 95 VAL A N 1
ATOM 741 C CA . VAL A 1 95 ? 6.009 13.275 -8.667 1.00 90.75 95 VAL A CA 1
ATOM 742 C C . VAL A 1 95 ? 7.255 14.099 -8.977 1.00 90.75 95 VAL A C 1
ATOM 744 O O . VAL A 1 95 ? 7.722 14.068 -10.108 1.00 90.75 95 VAL A O 1
ATOM 747 N N . LEU A 1 96 ? 7.832 14.790 -7.988 1.00 91.56 96 LEU A N 1
ATOM 748 C CA . LEU A 1 96 ? 9.041 15.589 -8.199 1.00 91.56 96 LEU A CA 1
ATOM 749 C C . LEU A 1 96 ? 10.246 14.724 -8.582 1.00 91.56 96 LEU A C 1
ATOM 751 O O . LEU A 1 96 ? 10.965 15.082 -9.507 1.00 91.56 96 LEU A O 1
ATOM 755 N N . ALA A 1 97 ? 10.453 13.586 -7.913 1.00 89.56 97 ALA A N 1
ATOM 756 C CA . ALA A 1 97 ? 11.585 12.705 -8.195 1.00 89.56 97 ALA A CA 1
ATOM 757 C C . ALA A 1 97 ? 11.471 12.021 -9.569 1.00 89.56 97 ALA A C 1
ATOM 759 O O . ALA A 1 97 ? 12.471 11.865 -10.269 1.00 89.56 97 ALA A O 1
ATOM 760 N N . MET A 1 98 ? 10.260 11.636 -9.982 1.00 86.19 98 MET A N 1
ATOM 761 C CA . MET A 1 98 ? 10.033 11.090 -11.323 1.00 86.19 98 MET A CA 1
ATOM 762 C C . MET A 1 98 ? 10.128 12.173 -12.397 1.00 86.19 98 MET A C 1
ATOM 764 O O . MET A 1 98 ? 10.662 11.906 -13.470 1.00 86.19 98 MET A O 1
ATOM 768 N N . LEU A 1 99 ? 9.670 13.397 -12.115 1.00 87.56 99 LEU A N 1
ATOM 769 C CA . LEU A 1 99 ? 9.792 14.531 -13.032 1.00 87.56 99 LEU A CA 1
ATOM 770 C C . LEU A 1 99 ? 11.262 14.848 -13.328 1.00 87.56 99 LEU A C 1
ATOM 772 O O . LEU A 1 99 ? 11.630 14.987 -14.490 1.00 87.56 99 LEU A O 1
ATOM 776 N N . THR A 1 100 ? 12.114 14.904 -12.300 1.00 86.62 100 THR A N 1
ATOM 777 C CA . THR A 1 100 ? 13.550 15.152 -12.494 1.00 86.62 100 THR A CA 1
ATOM 778 C C . THR A 1 100 ? 14.233 14.021 -13.257 1.00 86.62 100 THR A C 1
ATOM 780 O O . THR A 1 100 ? 15.047 14.300 -14.131 1.00 86.62 100 THR A O 1
ATOM 783 N N . CYS A 1 101 ? 13.881 12.758 -12.992 1.00 83.00 101 CYS A N 1
ATOM 784 C CA . CYS A 1 101 ? 14.408 11.626 -13.765 1.00 83.00 101 CYS A CA 1
ATOM 785 C C . CYS A 1 101 ? 13.982 11.657 -15.227 1.00 83.00 101 CYS A C 1
ATOM 787 O O . CYS A 1 101 ? 14.792 11.376 -16.105 1.00 83.00 101 CYS A O 1
ATOM 789 N N . SER A 1 102 ? 12.724 12.017 -15.483 1.00 82.19 102 SER A N 1
ATOM 790 C CA . SER A 1 102 ? 12.167 12.060 -16.838 1.00 82.19 102 SER A CA 1
ATOM 791 C C . SER A 1 102 ? 12.880 13.081 -17.727 1.00 82.19 102 SER A C 1
ATOM 793 O O . SER A 1 102 ? 12.894 12.917 -18.938 1.00 82.19 102 SER A O 1
ATOM 795 N N . PHE A 1 103 ? 13.480 14.123 -17.142 1.00 82.69 103 PHE A N 1
ATOM 796 C CA . PHE A 1 103 ? 14.269 15.116 -17.877 1.00 82.69 103 PHE A CA 1
ATOM 797 C C . PHE A 1 103 ? 15.728 14.711 -18.102 1.00 82.69 103 PHE A C 1
ATOM 799 O O . PHE A 1 103 ? 16.404 15.353 -18.900 1.00 82.69 103 PHE A O 1
ATOM 806 N N . LEU A 1 104 ? 16.226 13.701 -17.385 1.00 82.38 104 LEU A N 1
ATOM 807 C CA . LEU A 1 104 ? 17.650 13.366 -17.353 1.00 82.38 104 LEU A CA 1
ATOM 808 C C . LEU A 1 104 ? 17.984 12.058 -18.077 1.00 82.38 104 LEU A C 1
ATOM 810 O O . LEU A 1 104 ? 19.105 11.908 -18.550 1.00 82.38 104 LEU A O 1
ATOM 814 N N . VAL A 1 105 ? 17.042 11.113 -18.156 1.00 80.12 105 VAL A N 1
ATOM 815 C CA . VAL A 1 105 ? 17.274 9.794 -18.763 1.00 80.12 105 VAL A CA 1
ATOM 816 C C . VAL A 1 105 ? 16.425 9.625 -20.024 1.00 80.12 105 VAL A C 1
ATOM 818 O O . VAL A 1 105 ? 15.198 9.720 -19.933 1.00 80.12 105 VAL A O 1
ATOM 821 N N . PRO A 1 106 ? 17.033 9.317 -21.184 1.00 76.69 106 PRO A N 1
ATOM 822 C CA . PRO A 1 106 ? 16.289 9.068 -22.411 1.00 76.69 106 PRO A CA 1
ATOM 823 C C . PRO A 1 106 ? 15.512 7.749 -22.326 1.00 76.69 106 PRO A C 1
ATOM 825 O O . PRO A 1 106 ? 16.005 6.741 -21.815 1.00 76.69 106 PRO A O 1
ATOM 828 N N . TYR A 1 107 ? 14.302 7.722 -22.885 1.00 72.12 107 TYR A N 1
ATOM 829 C CA . TYR A 1 107 ? 13.434 6.535 -22.864 1.00 72.12 107 TYR A CA 1
ATOM 830 C C . TYR A 1 107 ? 14.019 5.340 -23.644 1.00 72.12 107 TYR A C 1
ATOM 832 O O . TYR A 1 107 ? 13.697 4.186 -23.363 1.00 72.12 107 TYR A O 1
ATOM 840 N N . ASN A 1 108 ? 14.915 5.609 -24.599 1.00 71.94 108 ASN A N 1
ATOM 841 C CA . ASN A 1 108 ? 15.574 4.603 -25.433 1.00 71.94 108 ASN A CA 1
ATOM 842 C C . ASN A 1 108 ? 16.746 3.888 -24.748 1.00 71.94 108 ASN A C 1
ATOM 844 O O . ASN A 1 108 ? 17.372 3.020 -25.359 1.00 71.94 108 ASN A O 1
ATOM 848 N N . HIS A 1 109 ? 17.059 4.221 -23.493 1.00 75.25 109 HIS A N 1
ATOM 849 C CA . HIS A 1 109 ? 18.240 3.690 -22.826 1.00 75.25 109 HIS A CA 1
ATOM 850 C C . HIS A 1 109 ? 18.217 2.143 -22.743 1.00 75.25 109 HIS A C 1
ATOM 852 O O . HIS A 1 109 ? 17.237 1.565 -22.257 1.00 75.25 109 HIS A O 1
ATOM 858 N N . PRO A 1 110 ? 19.291 1.429 -23.143 1.00 75.75 110 PRO A N 1
ATOM 859 C CA . PRO A 1 110 ? 19.307 -0.040 -23.194 1.00 75.75 110 PRO A CA 1
ATOM 860 C C . PRO A 1 110 ? 19.047 -0.706 -21.834 1.00 75.75 110 PRO A C 1
ATOM 862 O O . PRO A 1 110 ? 18.359 -1.729 -21.759 1.00 75.75 110 PRO A O 1
ATOM 865 N N . PHE A 1 111 ? 19.529 -0.102 -20.742 1.00 78.50 111 PHE A N 1
ATOM 866 C CA . PHE A 1 111 ? 19.247 -0.584 -19.383 1.00 78.50 111 PHE A CA 1
ATOM 867 C C . PHE A 1 111 ? 17.773 -0.452 -18.967 1.00 78.50 111 PHE A C 1
ATOM 869 O O . PHE A 1 111 ? 17.321 -1.278 -18.183 1.00 78.50 111 PHE A O 1
ATOM 876 N N . LEU A 1 112 ? 17.002 0.492 -19.525 1.00 72.31 112 LEU A N 1
ATOM 877 C CA . LEU A 1 112 ? 15.550 0.569 -19.295 1.00 72.31 112 LEU A CA 1
ATOM 878 C C . LEU A 1 112 ? 14.791 -0.487 -20.113 1.00 72.31 112 LEU A C 1
ATOM 880 O O . LEU A 1 112 ? 13.788 -1.033 -19.664 1.00 72.31 112 LEU A O 1
ATOM 884 N N . ASN A 1 113 ? 15.298 -0.828 -21.300 1.00 67.06 113 ASN A N 1
ATOM 885 C CA . ASN A 1 113 ? 14.628 -1.719 -22.253 1.00 67.06 113 ASN A CA 1
ATOM 886 C C . ASN A 1 113 ? 14.975 -3.211 -22.086 1.00 67.06 113 ASN A C 1
ATOM 888 O O . ASN A 1 113 ? 14.680 -4.030 -22.966 1.00 67.06 113 ASN A O 1
ATOM 892 N N . GLY A 1 114 ? 15.527 -3.587 -20.928 1.00 64.19 114 GLY A N 1
ATOM 893 C CA . GLY A 1 114 ? 15.705 -4.981 -20.514 1.00 64.19 114 GLY A CA 1
ATOM 894 C C . GLY A 1 114 ? 17.110 -5.557 -20.697 1.00 64.19 114 GLY A C 1
ATOM 895 O O . GLY A 1 114 ? 17.263 -6.767 -20.573 1.00 64.19 114 GLY A O 1
ATOM 896 N N . GLN A 1 115 ? 18.130 -4.731 -20.963 1.00 64.56 115 GLN A N 1
ATOM 897 C CA . GLN A 1 115 ? 19.537 -5.166 -20.907 1.00 64.56 115 GLN A CA 1
ATOM 898 C C . GLN A 1 115 ? 20.179 -4.979 -19.520 1.00 64.56 115 GLN A C 1
ATOM 900 O O . GLN A 1 115 ? 21.372 -5.223 -19.348 1.00 64.56 115 GLN A O 1
ATOM 905 N N . ALA A 1 116 ? 19.417 -4.535 -18.516 1.00 66.44 116 ALA A N 1
ATOM 906 C CA . ALA A 1 116 ? 19.921 -4.405 -17.155 1.00 66.44 116 ALA A CA 1
ATOM 907 C C . ALA A 1 116 ? 20.201 -5.775 -16.518 1.00 66.44 116 ALA A C 1
ATOM 909 O O . ALA A 1 116 ? 19.359 -6.670 -16.517 1.00 66.44 116 ALA A O 1
ATOM 910 N N . VAL A 1 117 ? 21.386 -5.909 -15.917 1.00 66.62 117 VAL A N 1
ATOM 911 C CA . VAL A 1 117 ? 21.817 -7.120 -15.193 1.00 66.62 117 VAL A CA 1
ATOM 912 C C . VAL A 1 117 ? 21.053 -7.283 -13.870 1.00 66.62 117 VAL A C 1
ATOM 914 O O . VAL A 1 117 ? 20.865 -8.395 -13.380 1.00 66.62 117 VAL A O 1
ATOM 917 N N . SER A 1 118 ? 20.593 -6.174 -13.283 1.00 67.25 118 SER A N 1
ATOM 918 C CA . SER A 1 118 ? 19.817 -6.161 -12.043 1.00 67.25 118 SER A CA 1
ATOM 919 C C . SER A 1 118 ? 18.743 -5.070 -12.065 1.00 67.25 118 SER A C 1
ATOM 921 O O . SER A 1 118 ? 18.918 -4.042 -12.715 1.00 67.25 118 SER A O 1
ATOM 923 N N . LEU A 1 119 ? 17.671 -5.252 -11.286 1.00 69.19 119 LEU A N 1
ATOM 924 C CA . LEU A 1 119 ? 16.628 -4.232 -11.077 1.00 69.19 119 LEU A CA 1
ATOM 925 C C . LEU A 1 119 ? 17.188 -2.892 -10.581 1.00 69.19 119 LEU A C 1
ATOM 927 O O . LEU A 1 119 ? 16.652 -1.838 -10.902 1.00 69.19 119 LEU A O 1
ATOM 931 N N . ALA A 1 120 ? 18.247 -2.921 -9.769 1.00 70.00 120 ALA A N 1
ATOM 932 C CA . ALA A 1 120 ? 18.866 -1.700 -9.265 1.00 70.00 120 ALA A CA 1
ATOM 933 C C . ALA A 1 120 ? 19.553 -0.922 -10.399 1.00 70.00 120 ALA A C 1
ATOM 935 O O . ALA A 1 120 ? 19.489 0.302 -10.437 1.00 70.00 120 ALA A O 1
ATOM 936 N N . THR A 1 121 ? 20.138 -1.640 -11.361 1.00 74.00 121 THR A N 1
ATOM 937 C CA . THR A 1 121 ? 20.753 -1.073 -12.570 1.00 74.00 121 THR A CA 1
ATOM 938 C C . THR A 1 121 ? 19.714 -0.589 -13.588 1.00 74.00 121 THR A C 1
ATOM 940 O O . THR A 1 121 ? 20.008 0.292 -14.385 1.00 74.00 121 THR A O 1
ATOM 943 N N . GLU A 1 122 ? 18.492 -1.126 -13.545 1.00 79.75 122 GLU A N 1
ATOM 944 C CA . GLU A 1 122 ? 17.341 -0.643 -14.326 1.00 79.75 122 GLU A CA 1
ATOM 945 C C . GLU A 1 122 ? 16.793 0.694 -13.786 1.00 79.75 122 GLU A C 1
ATOM 947 O O . GLU A 1 122 ? 16.048 1.384 -14.476 1.00 79.75 122 GLU A O 1
ATOM 952 N N . SER A 1 123 ? 17.162 1.096 -12.562 1.00 84.06 123 SER A N 1
ATOM 953 C CA . SER A 1 123 ? 16.662 2.333 -11.955 1.00 84.06 123 SER A CA 1
ATOM 954 C C . SER A 1 123 ? 17.130 3.574 -12.731 1.00 84.06 123 SER A C 1
ATOM 956 O O . SER A 1 123 ? 18.341 3.791 -12.859 1.00 84.06 123 SER A O 1
ATOM 958 N N . PRO A 1 124 ? 16.213 4.469 -13.151 1.00 84.69 124 PRO A N 1
ATOM 959 C CA . PRO A 1 124 ? 16.579 5.684 -13.878 1.00 84.69 124 PRO A CA 1
ATOM 960 C C . PRO A 1 124 ? 17.468 6.617 -13.045 1.00 84.69 124 PRO A C 1
ATOM 962 O O . PRO A 1 124 ? 18.330 7.291 -13.593 1.00 84.69 124 PRO A O 1
ATOM 965 N N . PHE A 1 125 ? 17.341 6.616 -11.714 1.00 86.69 125 PHE A N 1
ATOM 966 C CA . PHE A 1 125 ? 18.211 7.413 -10.842 1.00 86.69 125 PHE A CA 1
ATOM 967 C C . PHE A 1 125 ? 19.670 6.942 -10.882 1.00 86.69 125 PHE A C 1
ATOM 969 O O . PHE A 1 125 ? 20.582 7.760 -10.807 1.00 86.69 125 PHE A O 1
ATOM 976 N N . VAL A 1 126 ? 19.893 5.628 -10.993 1.00 86.75 126 VAL A N 1
ATOM 977 C CA . VAL A 1 126 ? 21.245 5.060 -11.080 1.00 86.75 126 VAL A CA 1
ATOM 978 C C . VAL A 1 126 ? 21.820 5.327 -12.465 1.00 86.75 126 VAL A C 1
ATOM 980 O O . VAL A 1 126 ? 22.950 5.798 -12.563 1.00 86.75 126 VAL A O 1
ATOM 983 N N . ILE A 1 127 ? 21.023 5.113 -13.517 1.00 84.88 127 ILE A N 1
ATOM 984 C CA . ILE A 1 127 ? 21.415 5.391 -14.907 1.00 84.88 127 ILE A CA 1
ATOM 985 C C . ILE A 1 127 ? 21.832 6.859 -15.064 1.00 84.88 127 ILE A C 1
ATOM 987 O O . ILE A 1 127 ? 22.932 7.132 -15.529 1.00 84.88 127 ILE A O 1
ATOM 991 N N . ALA A 1 128 ? 21.013 7.796 -14.583 1.00 85.19 128 ALA A N 1
ATOM 992 C CA . ALA A 1 128 ? 21.291 9.231 -14.633 1.00 85.19 128 ALA A CA 1
ATOM 993 C C . ALA A 1 128 ? 22.652 9.623 -14.034 1.00 85.19 128 ALA A C 1
ATOM 995 O O . ALA A 1 128 ? 23.363 10.471 -14.564 1.00 85.19 128 ALA A O 1
ATOM 996 N N . VAL A 1 129 ? 23.006 9.029 -12.896 1.00 85.69 129 VAL A N 1
ATOM 997 C CA . VAL A 1 129 ? 24.209 9.380 -12.130 1.00 85.69 129 VAL A CA 1
ATOM 998 C C . VAL A 1 129 ? 25.462 8.753 -12.736 1.00 85.69 129 VAL A C 1
ATOM 1000 O O . VAL A 1 129 ? 26.532 9.368 -12.727 1.00 85.69 129 VAL A O 1
ATOM 1003 N N . VAL A 1 130 ? 25.322 7.545 -13.283 1.00 84.38 130 VAL A N 1
ATOM 1004 C CA . VAL A 1 130 ? 26.386 6.874 -14.032 1.00 84.38 130 VAL A CA 1
ATOM 1005 C C . VAL A 1 130 ? 26.676 7.630 -15.331 1.00 84.38 130 VAL A C 1
ATOM 1007 O O . VAL A 1 130 ? 27.841 7.913 -15.599 1.00 84.38 130 VAL A O 1
ATOM 1010 N N . GLU A 1 131 ? 25.643 8.049 -16.069 1.00 82.25 131 GLU A N 1
ATOM 1011 C CA . GLU A 1 131 ? 25.786 8.871 -17.283 1.00 82.25 131 GLU A CA 1
ATOM 1012 C C . GLU A 1 131 ? 26.356 10.267 -16.990 1.00 82.25 131 GLU A C 1
ATOM 1014 O O . GLU A 1 131 ? 27.151 10.801 -17.759 1.00 82.25 131 GLU A O 1
ATOM 1019 N N . ALA A 1 132 ? 26.052 10.841 -15.822 1.00 84.31 132 ALA A N 1
ATOM 1020 C CA . ALA A 1 132 ? 26.678 12.080 -15.359 1.00 84.31 132 ALA A CA 1
ATOM 1021 C C . ALA A 1 132 ? 28.171 11.926 -14.978 1.00 84.31 132 ALA A C 1
ATOM 1023 O O . ALA A 1 132 ? 28.807 12.906 -14.585 1.00 84.31 132 ALA A O 1
ATOM 1024 N N . GLY A 1 133 ? 28.741 10.717 -15.062 1.00 82.94 133 GLY A N 1
ATOM 1025 C CA . GLY A 1 133 ? 30.151 10.446 -14.774 1.00 82.94 133 GLY A CA 1
ATOM 1026 C C . GLY A 1 133 ? 30.493 10.348 -13.283 1.00 82.94 133 GLY A C 1
ATOM 1027 O O . GLY A 1 133 ? 31.656 10.514 -12.914 1.00 82.94 133 GLY A O 1
ATOM 1028 N N . LEU A 1 134 ? 29.511 10.082 -12.409 1.00 86.38 134 LEU A N 1
ATOM 1029 C CA . LEU A 1 134 ? 29.684 10.005 -10.950 1.00 86.38 134 LEU A CA 1
ATOM 1030 C C . LEU A 1 134 ? 29.439 8.576 -10.411 1.00 86.38 134 LEU A C 1
ATOM 1032 O O . LEU A 1 134 ? 28.461 8.342 -9.698 1.00 86.38 134 LEU A O 1
ATOM 1036 N N . PRO A 1 135 ? 30.331 7.599 -10.672 1.00 79.62 135 PRO A N 1
ATOM 1037 C CA . PRO A 1 135 ? 30.091 6.191 -10.329 1.00 79.62 135 PRO A CA 1
ATOM 1038 C C . PRO A 1 135 ? 29.925 5.942 -8.819 1.00 79.62 135 PRO A C 1
ATOM 1040 O O . PRO A 1 135 ? 29.081 5.143 -8.418 1.00 79.62 135 PRO A O 1
ATOM 1043 N N . ILE A 1 136 ? 30.650 6.687 -7.973 1.00 87.25 136 ILE A N 1
ATOM 1044 C CA . ILE A 1 136 ? 30.551 6.597 -6.502 1.00 87.25 136 ILE A CA 1
ATOM 1045 C C . ILE A 1 136 ? 29.130 6.925 -6.021 1.00 87.25 136 ILE A C 1
ATOM 1047 O O . ILE A 1 136 ? 28.611 6.303 -5.094 1.00 87.25 136 ILE A O 1
ATOM 1051 N N . ALA A 1 137 ? 28.467 7.889 -6.663 1.00 84.94 137 ALA A N 1
ATOM 1052 C CA . ALA A 1 137 ? 27.099 8.236 -6.308 1.00 84.94 137 ALA A CA 1
ATOM 1053 C C . ALA A 1 137 ? 26.113 7.119 -6.703 1.00 84.94 137 ALA A C 1
ATOM 1055 O O . ALA A 1 137 ? 25.144 6.893 -5.981 1.00 84.94 137 ALA A O 1
ATOM 1056 N N . GLY A 1 138 ? 26.387 6.354 -7.767 1.00 83.81 138 GLY A N 1
ATOM 1057 C CA . GLY A 1 138 ? 25.608 5.163 -8.127 1.00 83.81 138 GLY A CA 1
ATOM 1058 C C . GLY A 1 138 ? 25.632 4.079 -7.041 1.00 83.81 138 GLY A C 1
ATOM 1059 O O . GLY A 1 138 ? 24.585 3.541 -6.673 1.00 83.81 138 GLY A O 1
ATOM 1060 N N . GLU A 1 139 ? 26.800 3.804 -6.454 1.00 85.06 139 GLU A N 1
ATOM 1061 C CA . GLU A 1 139 ? 26.929 2.866 -5.326 1.00 85.06 139 GLU A CA 1
ATOM 1062 C C . GLU A 1 139 ? 26.186 3.355 -4.077 1.00 85.06 139 GLU A C 1
ATOM 1064 O O . GLU A 1 139 ? 25.520 2.570 -3.397 1.00 85.06 139 GLU A O 1
ATOM 1069 N N . PHE A 1 140 ? 26.227 4.663 -3.812 1.00 89.94 140 PHE A N 1
ATOM 1070 C CA . PHE A 1 140 ? 25.463 5.273 -2.727 1.00 89.94 140 PHE A CA 1
ATOM 1071 C C . PHE A 1 140 ? 23.947 5.067 -2.897 1.00 89.94 140 PHE A C 1
ATOM 1073 O O . PHE A 1 140 ? 23.275 4.666 -1.942 1.00 89.94 140 PHE A O 1
ATOM 1080 N N . PHE A 1 141 ? 23.403 5.267 -4.106 1.00 88.25 141 PHE A N 1
ATOM 1081 C CA . PHE A 1 141 ? 21.986 4.999 -4.392 1.00 88.25 141 PHE A CA 1
ATOM 1082 C C . PHE A 1 141 ? 21.623 3.529 -4.167 1.00 88.25 141 PHE A C 1
ATOM 1084 O O . PHE A 1 141 ? 20.608 3.243 -3.531 1.00 88.25 141 PHE A O 1
ATOM 1091 N N . ASN A 1 142 ? 2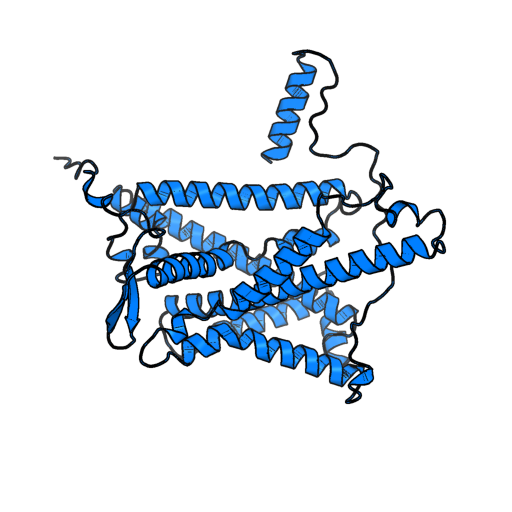2.476 2.599 -4.602 1.00 87.56 142 ASN A N 1
ATOM 1092 C CA . ASN A 1 142 ? 22.267 1.170 -4.363 1.00 87.56 142 ASN A CA 1
ATOM 1093 C C . ASN A 1 142 ? 22.240 0.835 -2.862 1.00 87.56 142 ASN A C 1
ATOM 1095 O O . ASN A 1 142 ? 21.340 0.129 -2.403 1.00 87.56 142 ASN A O 1
ATOM 1099 N N . GLY A 1 143 ? 23.166 1.393 -2.075 1.00 90.19 143 GLY A N 1
ATOM 1100 C CA . GLY A 1 143 ? 23.165 1.253 -0.615 1.00 90.19 143 GLY A CA 1
ATOM 1101 C C . GLY A 1 143 ? 21.897 1.820 0.032 1.00 90.19 143 GLY A C 1
ATOM 1102 O O . GLY A 1 143 ? 21.298 1.187 0.906 1.00 90.19 143 GLY A O 1
ATOM 1103 N N . MET A 1 144 ? 21.426 2.974 -0.445 1.00 91.31 144 MET A N 1
ATOM 1104 C CA . MET A 1 144 ? 20.179 3.585 0.017 1.00 91.31 144 MET A CA 1
ATOM 1105 C C . MET A 1 144 ? 18.951 2.725 -0.316 1.00 91.31 144 MET A C 1
ATOM 1107 O O . MET A 1 144 ? 18.063 2.588 0.526 1.00 91.31 144 MET A O 1
ATOM 1111 N N . TYR A 1 145 ? 18.894 2.100 -1.496 1.00 89.44 145 TYR A N 1
ATOM 1112 C CA . TYR A 1 145 ? 17.807 1.183 -1.854 1.00 89.44 145 TYR A CA 1
ATOM 1113 C C . TYR A 1 145 ? 17.780 -0.066 -0.974 1.00 89.44 145 TYR A C 1
ATOM 1115 O O . TYR A 1 145 ? 16.698 -0.496 -0.563 1.00 89.44 145 TYR A O 1
ATOM 1123 N N . LEU A 1 146 ? 18.945 -0.616 -0.620 1.00 90.56 146 LEU A N 1
ATOM 1124 C CA . LEU A 1 146 ? 19.042 -1.729 0.328 1.00 90.56 146 LEU A CA 1
ATOM 1125 C C . LEU A 1 146 ? 18.541 -1.320 1.717 1.00 90.56 146 LEU A C 1
ATOM 1127 O O . LEU A 1 146 ? 17.707 -2.014 2.300 1.00 90.56 146 LEU A O 1
ATOM 1131 N N . PHE A 1 147 ? 18.977 -0.162 2.217 1.00 94.31 147 PHE A N 1
ATOM 1132 C CA . PHE A 1 147 ? 18.517 0.367 3.501 1.00 94.31 147 PHE A CA 1
ATOM 1133 C C . PHE A 1 147 ? 17.002 0.642 3.506 1.00 94.31 147 PHE A C 1
ATOM 1135 O O . PHE A 1 147 ? 16.291 0.271 4.444 1.00 94.31 147 PHE A O 1
ATOM 1142 N N . SER A 1 148 ? 16.472 1.228 2.430 1.00 91.75 148 SER A N 1
ATOM 1143 C CA . SER A 1 148 ? 15.036 1.475 2.263 1.00 91.75 148 SER A CA 1
ATOM 1144 C C . SER A 1 148 ? 14.232 0.172 2.225 1.00 91.75 148 SER A C 1
ATOM 1146 O O . SER A 1 148 ? 13.183 0.063 2.857 1.00 91.75 148 SER A O 1
ATOM 1148 N N . SER A 1 149 ? 14.730 -0.845 1.522 1.00 89.88 149 SER A N 1
ATOM 1149 C CA . SER A 1 149 ? 14.071 -2.154 1.442 1.00 89.88 149 SER A CA 1
ATOM 1150 C C . SER A 1 149 ? 14.070 -2.861 2.798 1.00 89.88 149 SER A C 1
ATOM 1152 O O . SER A 1 149 ? 13.050 -3.411 3.210 1.00 89.88 149 SER A O 1
ATOM 1154 N N . PHE A 1 150 ? 15.183 -2.789 3.534 1.00 93.12 150 PHE A N 1
ATOM 1155 C CA . PHE A 1 150 ? 15.301 -3.360 4.874 1.00 93.12 150 PHE A CA 1
ATOM 1156 C C . PHE A 1 150 ? 14.331 -2.708 5.868 1.00 93.12 150 PHE A C 1
ATOM 1158 O O . PHE A 1 150 ? 13.606 -3.402 6.581 1.00 93.12 150 PHE A O 1
ATOM 1165 N N . THR A 1 151 ? 14.257 -1.375 5.883 1.00 93.50 151 THR A N 1
ATOM 1166 C CA . THR A 1 151 ? 13.326 -0.652 6.765 1.00 93.50 151 THR A CA 1
ATOM 1167 C C . THR A 1 151 ? 11.864 -0.954 6.422 1.00 93.50 151 THR A C 1
ATOM 1169 O O . THR A 1 151 ? 11.062 -1.190 7.327 1.00 93.50 151 THR A O 1
ATOM 1172 N N . CYS A 1 152 ? 11.522 -1.055 5.132 1.00 90.19 152 CYS A N 1
ATOM 1173 C CA . CYS A 1 152 ? 10.196 -1.481 4.678 1.00 90.19 152 CYS A CA 1
ATOM 1174 C C . CYS A 1 152 ? 9.848 -2.918 5.121 1.00 90.19 152 CYS A C 1
ATOM 1176 O O . CYS A 1 152 ? 8.723 -3.184 5.556 1.00 90.19 152 CYS A O 1
ATOM 1178 N N . ALA A 1 153 ? 10.814 -3.842 5.080 1.00 90.62 153 ALA A N 1
ATOM 1179 C CA . ALA A 1 153 ? 10.615 -5.221 5.521 1.00 90.62 153 ALA A CA 1
ATOM 1180 C C . ALA A 1 153 ? 10.320 -5.309 7.028 1.00 90.62 153 ALA A C 1
ATOM 1182 O O . ALA A 1 153 ? 9.341 -5.944 7.424 1.00 90.62 153 ALA A O 1
ATOM 1183 N N . VAL A 1 154 ? 11.101 -4.616 7.868 1.00 91.88 154 VAL A N 1
ATOM 1184 C CA . VAL A 1 154 ? 10.865 -4.547 9.327 1.00 91.88 154 VAL A CA 1
ATOM 1185 C C . VAL A 1 154 ? 9.467 -4.004 9.625 1.00 91.88 154 VAL A C 1
ATOM 1187 O O . VAL A 1 154 ? 8.729 -4.554 10.442 1.00 91.88 154 VAL A O 1
ATOM 1190 N N . ASN A 1 155 ? 9.081 -2.952 8.910 1.00 90.88 155 ASN A N 1
ATOM 1191 C CA . ASN A 1 155 ? 7.786 -2.307 9.038 1.00 90.88 155 ASN A CA 1
ATOM 1192 C C . ASN A 1 155 ? 6.616 -3.239 8.660 1.00 90.88 155 ASN A C 1
ATOM 1194 O O . ASN A 1 155 ? 5.608 -3.312 9.363 1.00 90.88 155 ASN A O 1
ATOM 1198 N N . SER A 1 156 ? 6.777 -4.016 7.590 1.00 90.38 156 SER A N 1
ATOM 1199 C CA . SER A 1 156 ? 5.780 -4.995 7.140 1.00 90.38 156 SER A CA 1
ATOM 1200 C C . SER A 1 156 ? 5.618 -6.150 8.134 1.00 90.38 156 SER A C 1
ATOM 1202 O O . SER A 1 156 ? 4.494 -6.550 8.439 1.00 90.38 156 SER A O 1
ATOM 1204 N N . VAL A 1 157 ? 6.723 -6.647 8.709 1.00 91.62 157 VAL A N 1
ATOM 1205 C CA . VAL A 1 157 ? 6.698 -7.671 9.771 1.00 91.62 157 VAL A CA 1
ATOM 1206 C C . VAL A 1 157 ? 5.996 -7.143 11.023 1.00 91.62 157 VAL A C 1
ATOM 1208 O O . VAL A 1 157 ? 5.183 -7.858 11.618 1.00 91.62 157 VAL A O 1
ATOM 1211 N N . TYR A 1 158 ? 6.253 -5.885 11.396 1.00 90.00 158 TYR A N 1
ATOM 1212 C CA . TYR A 1 158 ? 5.565 -5.220 12.501 1.00 90.00 158 TYR A CA 1
ATOM 1213 C C . TYR A 1 158 ? 4.045 -5.204 12.278 1.00 90.00 158 TYR A C 1
ATOM 1215 O O . TYR A 1 158 ? 3.312 -5.753 13.104 1.00 90.00 158 TYR A O 1
ATOM 1223 N N . VAL A 1 159 ? 3.563 -4.686 11.141 1.00 89.50 159 VAL A N 1
ATOM 1224 C CA . VAL A 1 159 ? 2.118 -4.625 10.845 1.00 89.50 159 VAL A CA 1
ATOM 1225 C C . VAL A 1 159 ? 1.497 -6.020 10.812 1.00 89.50 159 VAL A C 1
ATOM 1227 O O . VAL A 1 159 ? 0.485 -6.256 11.474 1.00 89.50 159 VAL A O 1
ATOM 1230 N N . ALA A 1 160 ? 2.119 -6.970 10.110 1.00 90.50 160 ALA A N 1
ATOM 1231 C CA . ALA A 1 160 ? 1.604 -8.331 9.988 1.00 90.50 160 ALA A CA 1
ATOM 1232 C C . ALA A 1 160 ? 1.465 -9.024 11.354 1.00 90.50 160 ALA A C 1
ATOM 1234 O O . ALA A 1 160 ? 0.449 -9.668 11.624 1.00 90.50 160 ALA A O 1
ATOM 1235 N N . SER A 1 161 ? 2.447 -8.853 12.247 1.00 90.62 161 SER A N 1
ATOM 1236 C CA . SER A 1 161 ? 2.412 -9.448 13.587 1.00 90.62 161 SER A CA 1
ATOM 1237 C C . SER A 1 161 ? 1.282 -8.880 14.456 1.00 90.62 161 SER A C 1
ATOM 1239 O O . SER A 1 161 ? 0.617 -9.633 15.169 1.00 90.62 161 SER A O 1
ATOM 1241 N N . ARG A 1 162 ? 1.009 -7.570 14.359 1.00 88.25 162 ARG A N 1
ATOM 1242 C CA . ARG A 1 162 ? -0.080 -6.902 15.087 1.00 88.25 162 ARG A CA 1
ATOM 1243 C C . ARG A 1 162 ? -1.445 -7.297 14.550 1.00 88.25 162 ARG A C 1
ATOM 1245 O O . ARG A 1 162 ? -2.325 -7.628 15.339 1.00 88.25 162 ARG A O 1
ATOM 1252 N N . VAL A 1 163 ? -1.612 -7.345 13.230 1.00 88.94 163 VAL A N 1
ATOM 1253 C CA . VAL A 1 163 ? -2.857 -7.829 12.619 1.00 88.94 163 VAL A CA 1
ATOM 1254 C C . VAL A 1 163 ? -3.122 -9.270 13.061 1.00 88.94 163 VAL A C 1
ATOM 1256 O O . VAL A 1 163 ? -4.189 -9.556 13.597 1.00 88.94 163 VAL A O 1
ATOM 1259 N N . MET A 1 164 ? -2.129 -10.156 12.975 1.00 88.00 164 MET A N 1
ATOM 1260 C CA . MET A 1 164 ? -2.271 -11.549 13.412 1.00 88.00 164 MET A CA 1
ATOM 1261 C C . MET A 1 164 ? -2.603 -11.677 14.911 1.00 88.00 164 MET A C 1
ATOM 1263 O O . MET A 1 164 ? -3.457 -12.484 15.285 1.00 88.00 164 MET A O 1
ATOM 1267 N N . HIS A 1 165 ? -1.980 -10.861 15.768 1.00 87.56 165 HIS A N 1
ATOM 1268 C CA . HIS A 1 165 ? -2.274 -10.813 17.205 1.00 87.56 165 HIS A CA 1
ATOM 1269 C C . HIS A 1 165 ? -3.697 -10.316 17.495 1.00 87.56 165 HIS A C 1
ATOM 1271 O O . HIS A 1 165 ? -4.411 -10.933 18.282 1.00 87.56 165 HIS A O 1
ATOM 1277 N N . THR A 1 166 ? -4.157 -9.262 16.813 1.00 85.19 166 THR A N 1
ATOM 1278 C CA . THR A 1 166 ? -5.526 -8.741 16.982 1.00 85.19 166 THR A CA 1
ATOM 1279 C C . THR A 1 166 ? -6.596 -9.726 16.517 1.00 85.19 166 THR A C 1
ATOM 1281 O O . THR A 1 166 ? -7.629 -9.850 17.175 1.00 85.19 166 THR A O 1
ATOM 1284 N N . LEU A 1 167 ? -6.341 -10.485 15.445 1.00 85.06 167 LEU A N 1
ATOM 1285 C CA . LEU A 1 167 ? -7.209 -11.594 15.039 1.00 85.06 167 LEU A CA 1
ATOM 1286 C C . LEU A 1 167 ? -7.254 -12.681 16.120 1.00 85.06 167 LEU A C 1
ATOM 1288 O O . LEU A 1 167 ? -8.325 -13.222 16.396 1.00 85.06 167 LEU A O 1
ATOM 1292 N N . ALA A 1 168 ? -6.117 -12.966 16.765 1.00 86.00 168 ALA A N 1
ATOM 1293 C CA . ALA A 1 168 ? -6.047 -13.964 17.829 1.00 86.00 168 ALA A CA 1
ATOM 1294 C C . ALA A 1 168 ? -6.808 -13.519 19.080 1.00 86.00 168 ALA A C 1
ATOM 1296 O O . ALA A 1 168 ? -7.500 -14.328 19.684 1.00 86.00 168 ALA A O 1
ATOM 1297 N N . LEU A 1 169 ? -6.760 -12.236 19.440 1.00 83.56 169 LEU A N 1
ATOM 1298 C CA . LEU A 1 169 ? -7.552 -11.683 20.545 1.00 83.56 169 LEU A CA 1
ATOM 1299 C C . LEU A 1 169 ? -9.066 -11.735 20.302 1.00 83.56 169 LEU A C 1
ATOM 1301 O O . LEU A 1 169 ? -9.833 -11.740 21.257 1.00 83.56 169 LEU A O 1
ATOM 1305 N N . ARG A 1 170 ? -9.501 -11.754 19.037 1.00 80.81 170 ARG A N 1
ATOM 1306 C CA . ARG A 1 170 ? -10.919 -11.844 18.652 1.00 80.81 170 ARG A CA 1
ATOM 1307 C C . ARG A 1 170 ? -11.388 -13.276 18.381 1.00 80.81 170 ARG A C 1
ATOM 1309 O O . ARG A 1 170 ? -12.490 -13.458 17.872 1.00 80.81 170 ARG A O 1
ATOM 1316 N N . ASP A 1 171 ? -10.543 -14.269 18.657 1.00 77.75 171 ASP A N 1
ATOM 1317 C CA . ASP A 1 171 ? -10.772 -15.685 18.350 1.00 77.75 171 ASP A CA 1
ATOM 1318 C C . ASP A 1 171 ? -11.045 -15.967 16.855 1.00 77.75 171 ASP A C 1
ATOM 1320 O O . ASP A 1 171 ? -11.748 -16.912 16.493 1.00 77.75 171 ASP A O 1
ATOM 1324 N N . GLN A 1 172 ? -10.449 -15.165 15.958 1.00 77.38 172 GLN A N 1
ATOM 1325 C CA . GLN A 1 172 ? -10.673 -15.235 14.505 1.00 77.38 172 GLN A CA 1
ATOM 1326 C C . GLN A 1 172 ? -9.588 -15.993 13.722 1.00 77.38 172 GLN A C 1
ATOM 1328 O O . GLN A 1 172 ? -9.727 -16.179 12.517 1.00 77.38 172 GLN A O 1
ATOM 1333 N N . THR A 1 173 ? -8.514 -16.450 14.373 1.00 67.69 173 THR A N 1
ATOM 1334 C CA . THR A 1 173 ? -7.325 -16.997 13.684 1.00 67.69 173 THR A CA 1
ATOM 1335 C C . THR A 1 173 ? -7.362 -18.508 13.438 1.00 67.69 173 THR A C 1
ATOM 1337 O O . THR A 1 173 ? -6.588 -18.997 12.620 1.00 67.69 173 THR A O 1
ATOM 1340 N N . GLY A 1 174 ? -8.230 -19.269 14.122 1.00 71.00 174 GLY A N 1
ATOM 1341 C CA . GLY A 1 174 ? -8.313 -20.727 13.951 1.00 71.00 174 GLY A CA 1
ATOM 1342 C C . GLY A 1 174 ? -8.569 -21.517 15.247 1.00 71.00 174 GLY A C 1
ATOM 1343 O O . GLY A 1 174 ? -9.238 -20.998 16.144 1.00 71.00 174 GLY A O 1
ATOM 1344 N N . PRO A 1 175 ? -8.109 -22.787 15.335 1.00 72.94 175 PRO A N 1
ATOM 1345 C CA . PRO A 1 175 ? -8.250 -23.656 16.509 1.00 72.94 175 PRO A CA 1
ATOM 1346 C C . PRO A 1 175 ? -7.703 -23.017 17.788 1.00 72.94 175 PRO A C 1
ATOM 1348 O O . PRO A 1 175 ? -6.655 -22.374 17.758 1.00 72.94 175 PRO A O 1
ATOM 1351 N N . GLU A 1 176 ? -8.355 -23.265 18.929 1.00 72.81 176 GLU A N 1
ATOM 1352 C CA . GLU A 1 176 ? -8.038 -22.606 20.208 1.00 72.81 176 GLU A CA 1
ATOM 1353 C C . GLU A 1 176 ? -6.570 -22.726 20.626 1.00 72.81 176 GLU A C 1
ATOM 1355 O O . GLU A 1 176 ? -6.015 -21.807 21.221 1.00 72.81 176 GLU A O 1
ATOM 1360 N N . PHE A 1 177 ? -5.915 -23.840 20.296 1.00 74.00 177 PHE A N 1
ATOM 1361 C CA . PHE A 1 177 ? -4.498 -24.034 20.590 1.00 74.00 177 PHE A CA 1
ATOM 1362 C C . PHE A 1 177 ? -3.601 -23.025 19.860 1.00 74.00 177 PHE A C 1
ATOM 1364 O O . PHE A 1 177 ? -2.675 -22.482 20.459 1.00 74.00 177 PHE A O 1
ATOM 1371 N N . ILE A 1 178 ? -3.879 -22.746 18.584 1.00 77.69 178 ILE A N 1
ATOM 1372 C CA . ILE A 1 178 ? -3.116 -21.777 17.786 1.00 77.69 178 ILE A CA 1
ATOM 1373 C C . ILE A 1 178 ? -3.427 -20.365 18.281 1.00 77.69 178 ILE A C 1
ATOM 1375 O O . ILE A 1 178 ? -2.510 -19.583 18.528 1.00 77.69 178 ILE A O 1
ATOM 1379 N N . THR A 1 179 ? -4.704 -20.072 18.519 1.00 78.75 179 THR A N 1
ATOM 1380 C CA . THR A 1 179 ? -5.166 -18.776 19.023 1.00 78.75 179 THR A CA 1
ATOM 1381 C C . THR A 1 179 ? -4.516 -18.424 20.363 1.00 78.75 179 THR A C 1
ATOM 1383 O O . THR A 1 179 ? -3.871 -17.382 20.471 1.00 78.75 179 THR A O 1
ATOM 1386 N N . LYS A 1 180 ? -4.550 -19.333 21.350 1.00 75.81 180 LYS A N 1
ATOM 1387 C CA . LYS A 1 180 ? -3.897 -19.146 22.660 1.00 75.81 180 LYS A CA 1
ATOM 1388 C C . LYS A 1 180 ? -2.397 -18.908 22.527 1.00 75.81 180 LYS A C 1
ATOM 1390 O O . LYS A 1 180 ? -1.826 -18.115 23.269 1.00 75.81 180 LYS A O 1
ATOM 1395 N N . ARG A 1 181 ? -1.732 -19.582 21.582 1.00 78.81 181 ARG A N 1
ATOM 1396 C CA . ARG A 1 181 ? -0.295 -19.383 21.351 1.00 78.81 181 ARG A CA 1
ATOM 1397 C C . ARG A 1 181 ? 0.007 -18.034 20.714 1.00 78.81 181 ARG A C 1
ATOM 1399 O O . ARG A 1 181 ? 1.024 -17.452 21.075 1.00 78.81 181 ARG A O 1
ATOM 1406 N N . LEU A 1 182 ? -0.838 -17.556 19.806 1.00 80.38 182 LEU A N 1
ATOM 1407 C CA . LEU A 1 182 ? -0.670 -16.267 19.136 1.00 80.38 182 LEU A CA 1
ATOM 1408 C C . LEU A 1 182 ? -1.019 -15.078 20.036 1.00 80.38 182 LEU A C 1
ATOM 1410 O O . LEU A 1 182 ? -0.428 -14.023 19.857 1.00 80.38 182 LEU A O 1
ATOM 1414 N N . GLN A 1 183 ? -1.909 -15.246 21.018 1.00 79.56 183 GLN A N 1
ATOM 1415 C CA . GLN A 1 183 ? -2.263 -14.204 21.993 1.00 79.56 183 GLN A CA 1
ATOM 1416 C C . GLN A 1 183 ? -1.120 -13.853 22.960 1.00 79.56 183 GLN A C 1
ATOM 1418 O O . GLN A 1 183 ? -1.100 -12.755 23.516 1.00 79.56 183 GLN A O 1
ATOM 1423 N N . GLN A 1 184 ? -0.176 -14.774 23.178 1.00 80.38 184 GLN A N 1
ATOM 1424 C CA . GLN A 1 184 ? 0.887 -14.599 24.164 1.00 80.38 184 GLN A CA 1
ATOM 1425 C C . GLN A 1 184 ? 1.850 -13.477 23.765 1.00 80.38 184 GLN A C 1
ATOM 1427 O O . GLN A 1 184 ? 2.524 -13.544 22.735 1.00 80.38 184 GLN A O 1
ATOM 1432 N N . CYS A 1 185 ? 1.950 -12.478 24.639 1.00 83.69 185 CYS A N 1
ATOM 1433 C CA . CYS A 1 185 ? 2.925 -11.402 24.543 1.00 83.69 185 CYS A CA 1
ATOM 1434 C C . CYS A 1 185 ? 4.045 -11.617 25.559 1.00 83.69 185 CYS A C 1
ATOM 1436 O O . CYS A 1 185 ? 3.787 -11.909 26.725 1.00 83.69 185 CYS A O 1
ATOM 1438 N N . HIS A 1 186 ? 5.284 -11.399 25.132 1.00 79.44 186 HIS A N 1
ATOM 1439 C CA . HIS A 1 186 ? 6.435 -11.296 26.020 1.00 79.44 186 HIS A CA 1
ATOM 1440 C C . HIS A 1 186 ? 6.901 -9.838 26.021 1.00 79.44 186 HIS A C 1
ATOM 1442 O O . HIS A 1 186 ? 7.176 -9.287 24.957 1.00 79.44 186 HIS A O 1
ATOM 1448 N N . ALA A 1 187 ? 6.921 -9.195 27.194 1.00 79.44 187 ALA A N 1
ATOM 1449 C CA . ALA A 1 187 ? 7.235 -7.767 27.339 1.00 79.44 187 ALA A CA 1
ATOM 1450 C C . ALA A 1 187 ? 6.402 -6.834 26.419 1.00 79.44 187 ALA A C 1
ATOM 1452 O O . ALA A 1 187 ? 6.903 -5.838 25.909 1.00 79.44 187 ALA A O 1
ATOM 1453 N N . GLY A 1 188 ? 5.128 -7.172 26.168 1.00 78.38 188 GLY A N 1
ATOM 1454 C CA . GLY A 1 188 ? 4.230 -6.388 25.300 1.00 78.38 188 GLY A CA 1
ATOM 1455 C C . GLY A 1 188 ? 4.363 -6.654 23.790 1.00 78.38 188 GLY A C 1
ATOM 1456 O O . GLY A 1 188 ? 3.639 -6.056 22.988 1.00 78.38 188 GLY A O 1
ATOM 1457 N N . VAL A 1 189 ? 5.236 -7.583 23.380 1.00 84.56 189 VAL A N 1
ATOM 1458 C CA . VAL A 1 189 ? 5.444 -7.953 21.970 1.00 84.56 189 VAL A CA 1
ATOM 1459 C C . VAL A 1 189 ? 4.953 -9.389 21.701 1.00 84.56 189 VAL A C 1
ATOM 1461 O O . VAL A 1 189 ? 5.332 -10.306 22.435 1.00 84.56 189 VAL A O 1
ATOM 1464 N N . PRO A 1 190 ? 4.132 -9.632 20.658 1.00 87.19 190 PRO A N 1
ATOM 1465 C CA . PRO A 1 190 ? 3.632 -10.952 20.286 1.00 87.19 190 PRO A CA 1
ATOM 1466 C C . PRO A 1 190 ? 4.714 -11.725 19.525 1.00 87.19 190 PRO A C 1
ATOM 1468 O O . PRO A 1 190 ? 4.666 -11.882 18.305 1.00 87.19 190 PRO A O 1
ATOM 1471 N N . THR A 1 191 ? 5.721 -12.210 20.253 1.00 87.75 191 THR A N 1
ATOM 1472 C CA . THR A 1 191 ? 6.917 -12.866 19.690 1.00 87.75 191 THR A CA 1
ATOM 1473 C C . THR A 1 191 ? 6.578 -14.043 18.780 1.00 87.75 191 THR A C 1
ATOM 1475 O O . THR A 1 191 ? 7.194 -14.220 17.734 1.00 87.75 191 THR A O 1
ATOM 1478 N N . ARG A 1 192 ? 5.553 -14.827 19.123 1.00 87.75 192 ARG A N 1
ATOM 1479 C CA . ARG A 1 192 ? 5.117 -15.967 18.306 1.00 87.75 192 ARG A CA 1
ATOM 1480 C C . ARG A 1 192 ? 4.455 -15.548 17.000 1.00 87.75 192 ARG A C 1
ATOM 1482 O O . ARG A 1 192 ? 4.703 -16.189 15.987 1.00 87.75 192 ARG A O 1
ATOM 1489 N N . ALA A 1 193 ? 3.666 -14.473 17.007 1.00 87.19 193 ALA A N 1
ATOM 1490 C CA . ALA A 1 193 ? 3.103 -13.927 15.774 1.00 87.19 193 ALA A CA 1
ATOM 1491 C C . ALA A 1 193 ? 4.220 -13.419 14.850 1.00 87.19 193 ALA A C 1
ATOM 1493 O O . ALA A 1 193 ? 4.183 -13.687 13.655 1.00 87.19 193 ALA A O 1
ATOM 1494 N N . VAL A 1 194 ? 5.253 -12.778 15.412 1.00 90.31 194 VAL A N 1
ATOM 1495 C CA . VAL A 1 194 ? 6.450 -12.358 14.662 1.00 90.31 194 VAL A CA 1
ATOM 1496 C C . VAL A 1 194 ? 7.187 -13.557 14.056 1.00 90.31 194 VAL A C 1
ATOM 1498 O O . VAL A 1 194 ? 7.553 -13.526 12.888 1.00 90.31 194 VAL A O 1
ATOM 1501 N N . LEU A 1 195 ? 7.386 -14.642 14.809 1.00 90.44 195 LEU A N 1
ATOM 1502 C CA . LEU A 1 195 ? 8.050 -15.837 14.273 1.00 90.44 195 LEU A CA 1
ATOM 1503 C C . LEU A 1 195 ? 7.262 -16.473 13.123 1.00 90.44 195 LEU A C 1
ATOM 1505 O O . LEU A 1 195 ? 7.862 -16.887 12.135 1.00 90.44 195 LEU A O 1
ATOM 1509 N N . VAL A 1 196 ? 5.930 -16.523 13.221 1.00 90.12 196 VAL A N 1
ATOM 1510 C CA . VAL A 1 196 ? 5.081 -17.046 12.141 1.00 90.12 196 VAL A CA 1
ATOM 1511 C C . VAL A 1 196 ? 5.169 -16.159 10.899 1.00 90.12 196 VAL A C 1
ATOM 1513 O O . VAL A 1 196 ? 5.313 -16.681 9.796 1.00 90.12 196 VAL A O 1
ATOM 1516 N N . THR A 1 197 ? 5.128 -14.831 11.045 1.00 90.06 197 THR A N 1
ATOM 1517 C CA . THR A 1 197 ? 5.237 -13.925 9.890 1.00 90.06 197 THR A CA 1
ATOM 1518 C C . THR A 1 197 ? 6.613 -14.000 9.233 1.00 90.06 197 THR A C 1
ATOM 1520 O O . THR A 1 197 ? 6.693 -14.028 8.007 1.00 90.06 197 THR A O 1
ATOM 1523 N N . VAL A 1 198 ? 7.688 -14.120 10.017 1.00 91.62 198 VAL A N 1
ATOM 1524 C CA . VAL A 1 198 ? 9.048 -14.335 9.497 1.00 91.62 198 VAL A CA 1
ATOM 1525 C C . VAL A 1 198 ? 9.184 -15.702 8.821 1.00 91.62 198 VAL A C 1
ATOM 1527 O O . VAL A 1 198 ? 9.823 -15.798 7.779 1.00 91.62 198 VAL A O 1
ATOM 1530 N N . ALA A 1 199 ? 8.552 -16.753 9.349 1.00 90.88 199 ALA A N 1
ATOM 1531 C CA . ALA A 1 199 ? 8.542 -18.063 8.701 1.00 90.88 199 ALA A CA 1
ATOM 1532 C C . ALA A 1 199 ? 7.837 -18.013 7.335 1.00 90.88 199 ALA A C 1
ATOM 1534 O O . ALA A 1 199 ? 8.362 -18.542 6.361 1.00 90.88 199 ALA A O 1
ATOM 1535 N N . ILE A 1 200 ? 6.695 -17.322 7.232 1.00 88.88 200 ILE A N 1
ATOM 1536 C CA . ILE A 1 200 ? 5.993 -17.114 5.952 1.00 88.88 200 ILE A CA 1
ATOM 1537 C C . ILE A 1 200 ? 6.849 -16.281 4.989 1.00 88.88 200 ILE A C 1
ATOM 1539 O O . ILE A 1 200 ? 6.931 -16.603 3.807 1.00 88.88 200 ILE A O 1
ATOM 1543 N N . LEU A 1 201 ? 7.532 -15.247 5.487 1.00 88.19 201 LEU A N 1
ATOM 1544 C CA . LEU A 1 201 ? 8.487 -14.476 4.693 1.00 88.19 201 LEU A CA 1
ATOM 1545 C C . LEU A 1 201 ? 9.613 -15.373 4.149 1.00 88.19 201 LEU A C 1
ATOM 1547 O O . LEU A 1 201 ? 9.946 -15.276 2.971 1.00 88.19 201 LEU A O 1
ATOM 1551 N N . ALA A 1 202 ? 10.152 -16.281 4.970 1.00 87.00 202 ALA A N 1
ATOM 1552 C CA . ALA A 1 202 ? 11.175 -17.242 4.559 1.00 87.00 202 ALA A CA 1
ATOM 1553 C C . ALA A 1 202 ? 10.680 -18.190 3.450 1.00 87.00 202 ALA A C 1
ATOM 1555 O O . ALA A 1 202 ? 11.443 -18.507 2.539 1.00 87.00 202 ALA A O 1
ATOM 1556 N N . LEU A 1 203 ? 9.396 -18.577 3.461 1.00 84.12 203 LEU A N 1
ATOM 1557 C CA . LEU A 1 203 ? 8.792 -19.352 2.368 1.00 84.12 203 LEU A CA 1
ATOM 1558 C C . LEU A 1 203 ? 8.817 -18.594 1.035 1.00 84.12 203 LEU A C 1
ATOM 1560 O O . LEU A 1 203 ? 8.979 -19.221 -0.006 1.00 84.12 203 LEU A O 1
ATOM 1564 N N . GLY A 1 204 ? 8.732 -17.260 1.048 1.00 79.00 204 GLY A N 1
ATOM 1565 C CA . GLY A 1 204 ? 8.855 -16.437 -0.161 1.00 79.00 204 GLY A CA 1
ATOM 1566 C C . GLY A 1 204 ? 10.210 -16.572 -0.872 1.00 79.00 204 GLY A C 1
ATOM 1567 O O . GLY A 1 204 ? 10.304 -16.327 -2.074 1.00 79.00 204 GLY A O 1
ATOM 1568 N N . TYR A 1 205 ? 11.253 -17.016 -0.162 1.00 78.12 205 TYR A N 1
ATOM 1569 C CA . TYR A 1 205 ? 12.568 -17.301 -0.744 1.00 78.12 205 TYR A CA 1
ATOM 1570 C C . TYR A 1 205 ? 12.668 -18.721 -1.332 1.00 78.12 205 TYR A C 1
ATOM 1572 O O . TYR A 1 205 ? 13.521 -18.975 -2.190 1.00 78.12 205 TYR A O 1
ATOM 1580 N N . LEU A 1 206 ? 11.775 -19.635 -0.932 1.00 76.50 206 LEU A N 1
ATOM 1581 C CA . LEU A 1 206 ? 11.717 -21.021 -1.401 1.00 76.50 206 LEU A CA 1
ATOM 1582 C C . LEU A 1 206 ? 10.915 -21.106 -2.709 1.00 76.50 206 LEU A C 1
ATOM 1584 O O . LEU A 1 206 ? 9.714 -21.352 -2.717 1.00 76.50 206 LEU A O 1
ATOM 1588 N N . GLY A 1 207 ? 11.592 -20.910 -3.838 1.00 65.94 207 GLY A N 1
ATOM 1589 C CA . GLY A 1 207 ? 11.002 -21.079 -5.166 1.00 65.94 207 GLY A CA 1
ATOM 1590 C C . GLY A 1 207 ? 12.033 -21.590 -6.177 1.00 65.94 207 GLY A C 1
ATOM 1591 O O . GLY A 1 207 ? 13.194 -21.169 -6.103 1.00 65.94 207 GLY A O 1
ATOM 1592 N N . PRO A 1 208 ? 11.659 -22.491 -7.105 1.00 64.56 208 PRO A N 1
ATOM 1593 C CA . PRO A 1 208 ? 12.524 -22.887 -8.215 1.00 64.56 208 PRO A CA 1
ATOM 1594 C C . PRO A 1 208 ? 12.787 -21.705 -9.170 1.00 64.56 208 PRO A C 1
ATOM 1596 O O . PRO A 1 208 ? 12.040 -20.730 -9.210 1.00 64.56 208 PRO A O 1
ATOM 1599 N N . GLY A 1 209 ? 13.924 -21.758 -9.865 1.00 63.22 209 GLY A N 1
ATOM 1600 C CA . GLY A 1 209 ? 14.621 -20.605 -10.441 1.00 63.22 209 GLY A CA 1
ATOM 1601 C C . GLY A 1 209 ? 13.937 -19.852 -11.589 1.00 63.22 209 GLY A C 1
ATOM 1602 O O . GLY A 1 209 ? 13.732 -20.390 -12.669 1.00 63.22 209 GLY A O 1
ATOM 1603 N N . THR A 1 210 ? 13.755 -18.550 -11.362 1.00 64.56 210 THR A N 1
ATOM 1604 C CA . THR A 1 210 ? 14.022 -17.440 -12.295 1.00 64.56 210 THR A CA 1
ATOM 1605 C C . THR A 1 210 ? 14.857 -16.396 -11.533 1.00 64.56 210 THR A C 1
ATOM 1607 O O . THR A 1 210 ? 14.967 -16.487 -10.300 1.00 64.56 210 THR A O 1
ATOM 1610 N N . GLY A 1 211 ? 15.511 -15.461 -12.233 1.00 73.06 211 GLY A N 1
ATOM 1611 C CA . GLY A 1 211 ? 16.404 -14.475 -11.612 1.00 73.06 211 GLY A CA 1
ATOM 1612 C C . GLY A 1 211 ? 15.717 -13.654 -10.502 1.00 73.06 211 GLY A C 1
ATOM 1613 O O . GLY A 1 211 ? 14.489 -13.522 -10.510 1.00 73.06 211 GLY A O 1
ATOM 1614 N N . PRO A 1 212 ? 16.471 -13.069 -9.545 1.00 74.56 212 PRO A N 1
ATOM 1615 C CA . PRO A 1 212 ? 15.897 -12.318 -8.418 1.00 74.56 212 PRO A CA 1
ATOM 1616 C C . PRO A 1 212 ? 14.919 -11.213 -8.838 1.00 74.56 212 PRO A C 1
ATOM 1618 O O . PRO A 1 212 ? 13.967 -10.920 -8.115 1.00 74.56 212 PRO A O 1
ATOM 1621 N N . GLY A 1 213 ? 15.137 -10.626 -10.021 1.00 76.19 213 GLY A N 1
ATOM 1622 C CA . GLY A 1 213 ? 14.299 -9.557 -10.546 1.00 76.19 213 GLY A CA 1
ATOM 1623 C C . GLY A 1 213 ? 12.875 -9.978 -10.885 1.00 76.19 213 GLY A C 1
ATOM 1624 O O . GLY A 1 213 ? 11.922 -9.293 -10.515 1.00 76.19 213 GLY A O 1
ATOM 1625 N N . ASP A 1 214 ? 12.718 -11.137 -11.517 1.00 77.12 214 ASP A N 1
ATOM 1626 C CA . ASP A 1 214 ? 11.404 -11.626 -11.935 1.00 77.12 214 ASP A CA 1
ATOM 1627 C C . ASP A 1 214 ? 10.565 -12.057 -10.736 1.00 77.12 214 ASP A C 1
ATOM 1629 O O . ASP A 1 214 ? 9.380 -11.740 -10.656 1.00 77.12 214 ASP A O 1
ATOM 1633 N N . ARG A 1 215 ? 11.200 -12.679 -9.734 1.00 80.44 215 ARG A N 1
ATOM 1634 C CA . ARG A 1 215 ? 10.512 -13.035 -8.486 1.00 80.44 215 ARG A CA 1
ATOM 1635 C C . ARG A 1 215 ? 9.991 -11.816 -7.744 1.00 80.44 215 ARG A C 1
ATOM 1637 O O . ARG A 1 215 ? 8.892 -11.861 -7.197 1.00 80.44 215 ARG A O 1
ATOM 1644 N N . LEU A 1 216 ? 10.768 -10.731 -7.716 1.00 81.12 216 LEU A N 1
ATOM 1645 C CA . LEU A 1 216 ? 10.313 -9.501 -7.080 1.00 81.12 216 LEU A CA 1
ATOM 1646 C C . LEU A 1 216 ? 9.098 -8.921 -7.811 1.00 81.12 216 LEU A C 1
ATOM 1648 O O . LEU A 1 216 ? 8.152 -8.515 -7.144 1.00 81.12 216 LEU A O 1
ATOM 1652 N N . ARG A 1 217 ? 9.098 -8.921 -9.152 1.00 80.56 217 ARG A N 1
ATOM 1653 C CA . ARG A 1 217 ? 7.952 -8.468 -9.964 1.00 80.56 217 ARG A CA 1
ATOM 1654 C C . ARG A 1 217 ? 6.699 -9.311 -9.719 1.00 80.56 217 ARG A C 1
ATOM 1656 O O . ARG A 1 217 ? 5.592 -8.788 -9.641 1.00 80.56 217 ARG A O 1
ATOM 1663 N N . GLU A 1 218 ? 6.867 -10.617 -9.565 1.00 83.81 218 GLU A N 1
ATOM 1664 C CA . GLU A 1 218 ? 5.765 -11.520 -9.235 1.00 83.81 218 GLU A CA 1
ATOM 1665 C C . GLU A 1 218 ? 5.199 -11.245 -7.840 1.00 83.81 218 GLU A C 1
ATOM 1667 O O . GLU A 1 218 ? 3.986 -11.103 -7.665 1.00 83.81 218 GLU A O 1
ATOM 1672 N N . LEU A 1 219 ? 6.078 -11.109 -6.845 1.00 85.31 219 LEU A N 1
ATOM 1673 C CA . LEU A 1 219 ? 5.668 -10.837 -5.475 1.00 85.31 219 LEU A CA 1
ATOM 1674 C C . LEU A 1 219 ? 5.039 -9.445 -5.336 1.00 85.31 219 LEU A C 1
ATOM 1676 O O . LEU A 1 219 ? 4.060 -9.300 -4.604 1.00 85.31 219 LEU A O 1
ATOM 1680 N N . SER A 1 220 ? 5.546 -8.436 -6.052 1.00 85.44 220 SER A N 1
ATOM 1681 C CA . SER A 1 220 ? 4.979 -7.083 -6.051 1.00 85.44 220 SER A CA 1
ATOM 1682 C C . SER A 1 220 ? 3.596 -7.037 -6.705 1.00 85.44 220 SER A C 1
ATOM 1684 O O . SER A 1 220 ? 2.700 -6.374 -6.175 1.00 85.44 220 SER A O 1
ATOM 1686 N N . SER A 1 221 ? 3.367 -7.794 -7.787 1.00 85.94 221 SER A N 1
ATOM 1687 C CA . SER A 1 221 ? 2.038 -7.935 -8.401 1.00 85.94 221 SER A CA 1
ATOM 1688 C C . SER A 1 221 ? 1.049 -8.574 -7.423 1.00 85.94 221 SER A C 1
ATOM 1690 O O . SER A 1 221 ? -0.001 -7.994 -7.137 1.00 85.94 221 SER A O 1
ATOM 1692 N N . ASN A 1 222 ? 1.419 -9.703 -6.811 1.00 88.06 222 ASN A N 1
ATOM 1693 C CA . ASN A 1 222 ? 0.563 -10.378 -5.834 1.00 88.06 222 ASN A CA 1
ATOM 1694 C C . ASN A 1 222 ? 0.293 -9.513 -4.584 1.00 88.06 222 ASN A C 1
ATOM 1696 O O . ASN A 1 222 ? -0.828 -9.473 -4.069 1.00 88.06 222 ASN A O 1
ATOM 1700 N N . CYS A 1 223 ? 1.302 -8.768 -4.124 1.00 89.00 223 CYS A N 1
ATOM 1701 C CA . CYS A 1 223 ? 1.178 -7.805 -3.033 1.00 89.00 223 CYS A CA 1
ATOM 1702 C C . CYS A 1 223 ? 0.176 -6.694 -3.383 1.00 89.00 223 CYS A C 1
ATOM 1704 O O . CYS A 1 223 ? -0.730 -6.405 -2.603 1.00 89.00 223 CYS A O 1
ATOM 1706 N N . THR A 1 224 ? 0.268 -6.131 -4.589 1.00 89.62 224 THR A N 1
ATOM 1707 C CA . THR A 1 224 ? -0.647 -5.084 -5.066 1.00 89.62 224 THR A CA 1
ATOM 1708 C C . THR A 1 224 ? -2.103 -5.541 -5.022 1.00 89.62 224 THR A C 1
ATOM 1710 O O . THR A 1 224 ? -2.963 -4.819 -4.516 1.00 89.62 224 THR A O 1
ATOM 1713 N N . VAL A 1 225 ? -2.390 -6.761 -5.485 1.00 90.94 225 VAL A N 1
ATOM 1714 C CA . VAL A 1 225 ? -3.754 -7.311 -5.462 1.00 90.94 225 VAL A CA 1
ATOM 1715 C C . VAL A 1 225 ? -4.238 -7.572 -4.037 1.00 90.94 225 VAL A C 1
ATOM 1717 O O . VAL A 1 225 ? -5.370 -7.217 -3.709 1.00 90.94 225 VAL A O 1
ATOM 1720 N N . SER A 1 226 ? -3.377 -8.094 -3.159 1.00 91.50 226 SER A N 1
ATOM 1721 C CA . SER A 1 226 ? -3.689 -8.242 -1.730 1.00 91.50 226 SER A CA 1
ATOM 1722 C C . SER A 1 226 ? -4.080 -6.907 -1.081 1.00 91.50 226 SER A C 1
ATOM 1724 O O . SER A 1 226 ? -5.097 -6.827 -0.391 1.00 91.50 226 SER A O 1
ATOM 1726 N N . PHE A 1 227 ? -3.329 -5.834 -1.337 1.00 91.00 227 PHE A N 1
ATOM 1727 C CA . PHE A 1 227 ? -3.636 -4.513 -0.782 1.00 91.00 227 PHE A CA 1
ATOM 1728 C C . PHE A 1 227 ? -4.878 -3.866 -1.402 1.00 91.00 227 PHE A C 1
ATOM 1730 O O . PHE A 1 227 ? -5.634 -3.216 -0.683 1.00 91.00 227 PHE A O 1
ATOM 1737 N N . LEU A 1 228 ? -5.159 -4.091 -2.689 1.00 92.06 228 LEU A N 1
ATOM 1738 C CA . LEU A 1 228 ? -6.411 -3.643 -3.313 1.00 92.06 228 LEU A CA 1
ATOM 1739 C C . LEU A 1 228 ? -7.640 -4.281 -2.649 1.00 92.06 228 LEU A C 1
ATOM 1741 O O . LEU A 1 228 ? -8.633 -3.589 -2.412 1.00 92.06 228 LEU A O 1
ATOM 1745 N N . ILE A 1 229 ? -7.565 -5.567 -2.284 1.00 92.44 229 ILE A N 1
ATOM 1746 C CA . ILE A 1 229 ? -8.620 -6.245 -1.512 1.00 92.44 229 ILE A CA 1
ATOM 1747 C C . ILE A 1 229 ? -8.783 -5.572 -0.143 1.00 92.44 229 ILE A C 1
ATOM 1749 O O . ILE A 1 229 ? -9.900 -5.216 0.241 1.00 92.44 229 ILE A O 1
ATOM 1753 N N . VAL A 1 230 ? -7.679 -5.344 0.578 1.00 91.94 230 VAL A N 1
ATOM 1754 C CA . VAL A 1 230 ? -7.691 -4.687 1.896 1.00 91.94 230 VAL A CA 1
ATOM 1755 C C . VAL A 1 230 ? -8.311 -3.288 1.814 1.00 91.94 230 VAL A C 1
ATOM 1757 O O . VAL A 1 230 ? -9.211 -2.973 2.592 1.00 91.94 230 VAL A O 1
ATOM 1760 N N . TYR A 1 231 ? -7.909 -2.462 0.847 1.00 92.44 231 TYR A N 1
ATOM 1761 C CA . TYR A 1 231 ? -8.452 -1.112 0.659 1.00 92.44 231 TYR A CA 1
ATOM 1762 C C . TYR A 1 231 ? -9.927 -1.116 0.252 1.00 92.44 231 TYR A C 1
ATOM 1764 O O . TYR A 1 231 ? -10.700 -0.294 0.757 1.00 92.44 231 TYR A O 1
ATOM 1772 N N . GLY A 1 232 ? -10.351 -2.084 -0.564 1.00 93.19 232 GLY A N 1
ATOM 1773 C CA . GLY A 1 232 ? -11.762 -2.319 -0.866 1.00 93.19 232 GLY A CA 1
ATOM 1774 C C . GLY A 1 232 ? -12.581 -2.628 0.392 1.00 93.19 232 GLY A C 1
ATOM 1775 O O . GLY A 1 232 ? -13.626 -2.013 0.619 1.00 93.19 232 GLY A O 1
ATOM 1776 N N . ILE A 1 233 ? -12.078 -3.509 1.263 1.00 91.50 233 ILE A N 1
ATOM 1777 C CA . ILE A 1 233 ? -12.728 -3.868 2.536 1.00 91.50 233 ILE A CA 1
ATOM 1778 C C . ILE A 1 233 ? -12.745 -2.685 3.510 1.00 91.50 233 ILE A C 1
ATOM 1780 O O . ILE A 1 233 ? -13.757 -2.455 4.174 1.00 91.50 233 ILE A O 1
ATOM 1784 N N . ILE A 1 234 ? -11.674 -1.892 3.590 1.00 91.44 234 ILE A N 1
ATOM 1785 C CA . ILE A 1 234 ? -11.633 -0.676 4.419 1.00 91.44 234 ILE A CA 1
ATOM 1786 C C . ILE A 1 234 ? -12.700 0.328 3.955 1.00 91.44 234 ILE A C 1
ATOM 1788 O O . ILE A 1 234 ? -13.411 0.915 4.771 1.00 91.44 234 ILE A O 1
ATOM 1792 N N . CYS A 1 235 ? -12.878 0.490 2.645 1.00 92.12 235 CYS A N 1
ATOM 1793 C CA . CYS A 1 235 ? -13.913 1.364 2.100 1.00 92.12 235 CYS A CA 1
ATOM 1794 C C . CYS A 1 235 ? -15.329 0.822 2.376 1.00 92.12 235 CYS A C 1
ATOM 1796 O O . CYS A 1 235 ? -16.209 1.582 2.789 1.00 92.12 235 CYS A O 1
ATOM 1798 N N . ALA A 1 236 ? -15.544 -0.489 2.224 1.00 90.75 236 ALA A N 1
ATOM 1799 C CA . ALA A 1 236 ? -16.821 -1.139 2.525 1.00 90.75 236 ALA A CA 1
ATOM 1800 C C . ALA A 1 236 ? -17.188 -1.053 4.020 1.00 90.75 236 ALA A C 1
ATOM 18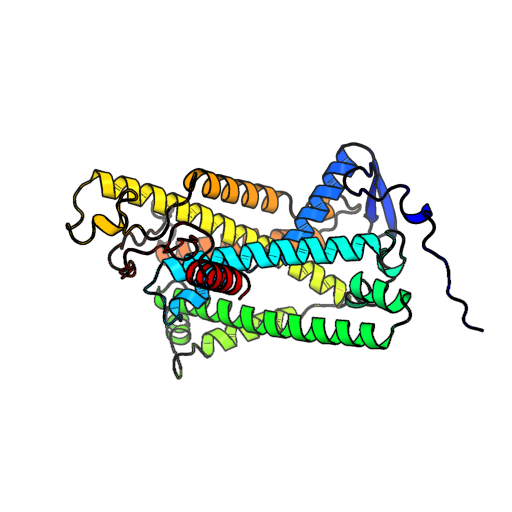02 O O . ALA A 1 236 ? -18.321 -0.711 4.369 1.00 90.75 236 ALA A O 1
ATOM 1803 N N . THR A 1 237 ? -16.229 -1.312 4.914 1.00 89.06 237 THR A N 1
ATOM 1804 C CA . THR A 1 237 ? -16.413 -1.187 6.370 1.00 89.06 237 THR A CA 1
ATOM 1805 C C . THR A 1 237 ? -16.695 0.253 6.781 1.00 89.06 237 THR A C 1
ATOM 1807 O O . THR A 1 237 ? -17.593 0.482 7.589 1.00 89.06 237 THR A O 1
ATOM 1810 N N . TYR A 1 238 ? -16.024 1.235 6.173 1.00 88.12 238 TYR A N 1
ATOM 1811 C CA . TYR A 1 238 ? -16.321 2.646 6.409 1.00 88.12 238 TYR A CA 1
ATOM 1812 C C . TYR A 1 238 ? -17.736 3.036 5.955 1.00 88.12 238 TYR A C 1
ATOM 1814 O O . TYR A 1 238 ? -18.427 3.765 6.666 1.00 88.12 238 TYR A O 1
ATOM 1822 N N . LEU A 1 239 ? -18.198 2.549 4.798 1.00 88.25 239 LEU A N 1
ATOM 1823 C CA . LEU A 1 239 ? -19.552 2.831 4.314 1.00 88.25 239 LEU A CA 1
ATOM 1824 C C . LEU A 1 239 ? -20.619 2.227 5.238 1.00 88.25 239 LEU A C 1
ATOM 1826 O O . LEU A 1 239 ? -21.612 2.884 5.540 1.00 88.25 239 LEU A O 1
ATOM 1830 N N . ARG A 1 240 ? -20.392 1.008 5.742 1.00 86.00 240 ARG A N 1
ATOM 1831 C CA . ARG A 1 240 ? -21.262 0.391 6.755 1.00 86.00 240 ARG A CA 1
ATOM 1832 C C . ARG A 1 240 ? -21.260 1.179 8.057 1.00 86.00 240 ARG A C 1
ATOM 1834 O O . ARG A 1 240 ? -22.330 1.505 8.548 1.00 86.00 240 ARG A O 1
ATOM 1841 N N . PHE A 1 241 ? -20.086 1.569 8.552 1.00 83.06 241 PHE A N 1
ATOM 1842 C CA . PHE A 1 241 ? -19.962 2.438 9.722 1.00 83.06 241 PHE A CA 1
ATOM 1843 C C . PHE A 1 241 ? -20.727 3.757 9.542 1.00 83.06 241 PHE A C 1
ATOM 1845 O O . PHE A 1 241 ? -21.428 4.200 10.447 1.00 83.06 241 PHE A O 1
ATOM 1852 N N . TYR A 1 242 ? -20.647 4.364 8.356 1.00 82.19 242 TYR A N 1
ATOM 1853 C CA . TYR A 1 242 ? -21.379 5.583 8.028 1.00 82.19 242 TYR A CA 1
ATOM 1854 C C . TYR A 1 242 ? -22.903 5.390 8.076 1.00 82.19 242 TYR A C 1
ATOM 1856 O O . TYR A 1 242 ? -23.598 6.260 8.594 1.00 82.19 242 TYR A O 1
ATOM 1864 N N . LEU A 1 243 ? -23.416 4.265 7.568 1.00 82.69 243 LEU A N 1
ATOM 1865 C CA . LEU A 1 243 ? -24.845 3.936 7.616 1.00 82.69 243 LEU A CA 1
ATOM 1866 C C . LEU A 1 243 ? -25.316 3.651 9.048 1.00 82.69 243 LEU A C 1
ATOM 1868 O O . LEU A 1 243 ? -26.299 4.243 9.482 1.00 82.69 243 LEU A O 1
ATOM 1872 N N . THR A 1 244 ? -24.576 2.842 9.811 1.00 79.50 244 THR A N 1
ATOM 1873 C CA . THR A 1 244 ? -24.912 2.528 11.210 1.00 79.50 244 THR A CA 1
ATOM 1874 C C . THR A 1 244 ? -24.947 3.787 12.075 1.00 79.50 244 THR A C 1
ATOM 1876 O O . THR A 1 244 ? -25.871 3.969 12.857 1.00 79.50 244 THR A O 1
ATOM 1879 N N . LEU A 1 245 ? -24.011 4.725 11.883 1.00 76.94 245 LEU A N 1
ATOM 1880 C CA . LEU A 1 245 ? -24.067 6.016 12.576 1.00 76.94 245 LEU A CA 1
ATOM 1881 C C . LEU A 1 245 ? -25.325 6.825 12.233 1.00 76.94 245 LEU A C 1
ATOM 1883 O O . LEU A 1 245 ? -25.837 7.549 13.082 1.00 76.94 245 LEU A O 1
ATOM 1887 N N . GLN A 1 246 ? -25.822 6.760 10.997 1.00 77.06 246 GLN A N 1
ATOM 1888 C CA . GLN A 1 246 ? -27.058 7.454 10.627 1.00 77.06 246 GLN A CA 1
ATOM 1889 C C . GLN A 1 246 ? -28.298 6.801 11.238 1.00 77.06 246 GLN A C 1
ATOM 1891 O O . GLN A 1 246 ? -29.247 7.510 11.559 1.00 77.06 246 GLN A O 1
ATOM 1896 N N . GLU A 1 247 ? -28.301 5.478 11.371 1.00 77.31 247 GLU A N 1
ATOM 1897 C CA . GLU A 1 247 ? -29.388 4.721 11.996 1.00 77.31 247 GLU A CA 1
ATOM 1898 C C . GLU A 1 247 ? -29.459 5.001 13.501 1.00 77.31 247 GLU A C 1
ATOM 1900 O O . GLU A 1 247 ? -30.518 5.384 13.994 1.00 77.31 247 GLU A O 1
ATOM 1905 N N . GLU A 1 248 ? -28.328 4.940 14.207 1.00 72.56 248 GLU A N 1
ATOM 1906 C CA . GLU A 1 248 ? -28.250 5.244 15.645 1.00 72.56 248 GLU A CA 1
ATOM 1907 C C . GLU A 1 248 ? -28.679 6.687 15.959 1.00 72.56 248 GLU A C 1
ATOM 1909 O O . GLU A 1 248 ? -29.479 6.921 16.863 1.00 72.56 248 GLU A O 1
ATOM 1914 N N . ASN A 1 249 ? 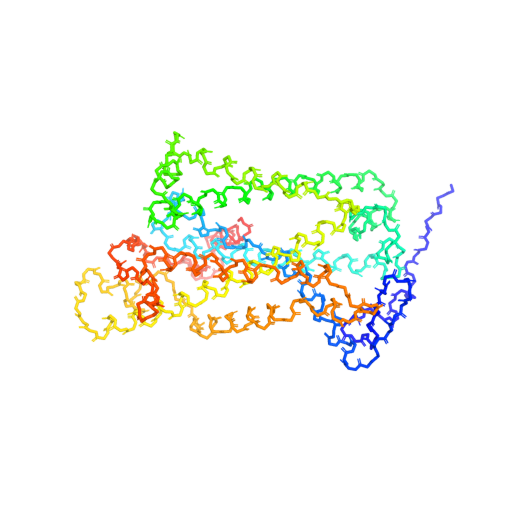-28.246 7.663 15.149 1.00 69.69 249 ASN A N 1
ATOM 1915 C CA . ASN A 1 249 ? -28.669 9.060 15.311 1.00 69.69 249 ASN A CA 1
ATOM 1916 C C . ASN A 1 249 ? -30.189 9.258 15.136 1.00 69.69 249 ASN A C 1
ATOM 1918 O O . ASN A 1 249 ? -30.745 10.198 15.698 1.00 69.69 249 ASN A O 1
ATOM 1922 N N . LYS A 1 250 ? -30.872 8.405 14.359 1.00 70.94 250 LYS A N 1
ATOM 1923 C CA . LYS A 1 250 ? -32.336 8.468 14.188 1.00 70.94 250 LYS A CA 1
ATOM 1924 C C . LYS A 1 250 ? -33.090 7.831 15.351 1.00 70.94 250 LYS A C 1
ATOM 1926 O O . LYS A 1 250 ? -34.209 8.245 15.630 1.00 70.94 250 LYS A O 1
ATOM 1931 N N . LEU A 1 251 ? -32.502 6.822 15.995 1.00 69.69 251 LEU A N 1
ATOM 1932 C CA . LEU A 1 251 ? -33.142 6.069 17.074 1.00 69.69 251 LEU A CA 1
ATOM 1933 C C . LEU A 1 251 ? -33.146 6.821 18.414 1.00 69.69 251 LEU A C 1
ATOM 1935 O O . LEU A 1 251 ? -33.911 6.448 19.294 1.00 69.69 251 LEU A O 1
ATOM 1939 N N . GLY A 1 252 ? -32.329 7.869 18.584 1.00 61.34 252 GLY A N 1
ATOM 1940 C CA . GLY A 1 252 ? -32.368 8.766 19.752 1.00 61.34 252 GLY A CA 1
ATOM 1941 C C . GLY A 1 252 ? -32.016 8.121 21.103 1.00 61.34 252 GLY A C 1
ATOM 1942 O O . GLY A 1 252 ? -32.093 8.787 22.130 1.00 61.34 252 GLY A O 1
ATOM 1943 N N . ASN A 1 253 ? -31.616 6.845 21.113 1.00 56.69 253 ASN A N 1
ATOM 1944 C CA . ASN A 1 253 ? -31.422 6.026 22.316 1.00 56.69 253 ASN A CA 1
ATOM 1945 C C . ASN A 1 253 ? -30.000 6.078 22.901 1.00 56.69 253 ASN A C 1
ATOM 1947 O O . ASN A 1 253 ? -29.702 5.381 23.873 1.00 56.69 253 ASN A O 1
ATOM 1951 N N . THR A 1 254 ? -29.096 6.875 22.337 1.00 56.28 254 THR A N 1
ATOM 1952 C CA . THR A 1 254 ? -27.747 7.039 22.886 1.00 56.28 254 THR A CA 1
ATOM 1953 C C . THR A 1 254 ? -27.767 7.985 24.090 1.00 56.28 254 THR A C 1
ATOM 1955 O O . THR A 1 254 ? -28.383 9.049 24.060 1.00 56.28 254 THR A O 1
ATOM 1958 N N . ALA A 1 255 ? -27.088 7.597 25.175 1.00 55.00 255 ALA A N 1
ATOM 1959 C CA . ALA A 1 255 ? -26.929 8.431 26.367 1.00 55.00 255 ALA A CA 1
ATOM 1960 C C . ALA A 1 255 ? -26.362 9.818 25.990 1.00 55.00 255 ALA A C 1
ATOM 1962 O O . ALA A 1 255 ? -25.492 9.912 25.121 1.00 55.00 255 ALA A O 1
ATOM 1963 N N . GLU A 1 256 ? -26.808 10.898 26.645 1.00 52.91 256 GLU A N 1
ATOM 1964 C CA . GLU A 1 256 ? -26.424 12.289 26.320 1.00 52.91 256 GLU A CA 1
ATOM 1965 C C . GLU A 1 256 ? -24.903 12.517 26.215 1.00 52.91 256 GLU A C 1
ATOM 1967 O O . GLU A 1 256 ? -24.445 13.299 25.380 1.00 52.91 256 GLU A O 1
ATOM 1972 N N . SER A 1 257 ? -24.099 11.802 27.011 1.00 51.75 257 SER A N 1
ATOM 1973 C CA . SER A 1 257 ? -22.630 11.881 26.981 1.00 51.75 257 SER A CA 1
ATOM 1974 C C . SER A 1 257 ? -22.003 11.281 25.713 1.00 51.75 257 SER A C 1
ATOM 1976 O O . SER A 1 257 ? -20.914 11.688 25.307 1.00 51.75 257 SER A O 1
ATOM 1978 N N . GLN A 1 258 ? -22.702 10.346 25.070 1.00 55.94 258 GLN A N 1
ATOM 1979 C CA . GLN A 1 258 ? -22.283 9.599 23.887 1.00 55.94 258 GLN A CA 1
ATOM 1980 C C . GLN A 1 258 ? -22.844 10.185 22.580 1.00 55.94 258 GLN A C 1
ATOM 1982 O O . GLN A 1 258 ? -22.150 10.167 21.562 1.00 55.94 258 GLN A O 1
ATOM 1987 N N . ASN A 1 259 ? -24.026 10.814 22.618 1.00 54.31 259 ASN A N 1
ATOM 1988 C CA . ASN A 1 259 ? -24.652 11.482 21.465 1.00 54.31 259 ASN A CA 1
ATOM 1989 C C . ASN A 1 259 ? -23.712 12.459 20.747 1.00 54.31 259 ASN A C 1
ATOM 1991 O O . ASN A 1 259 ? -23.676 12.519 19.520 1.00 54.31 259 ASN A O 1
ATOM 1995 N N . GLY A 1 260 ? -22.888 13.194 21.499 1.00 56.56 260 GLY A N 1
ATOM 1996 C CA . GLY A 1 260 ? -21.996 14.191 20.913 1.00 56.56 260 GLY A CA 1
ATOM 1997 C C . GLY A 1 260 ? -20.814 13.639 20.108 1.00 56.56 260 GLY A C 1
ATOM 1998 O O . GLY A 1 260 ? -20.192 14.391 19.366 1.00 56.56 260 GLY A O 1
ATOM 1999 N N . VAL A 1 261 ? -20.478 12.353 20.234 1.00 58.94 261 VAL A N 1
ATOM 2000 C CA . VAL A 1 261 ? -19.394 11.721 19.455 1.00 58.94 261 VAL A CA 1
ATOM 2001 C C . VAL A 1 261 ? -19.945 11.041 18.195 1.00 58.94 261 VAL A C 1
ATOM 2003 O O . VAL A 1 261 ? -19.226 10.929 17.199 1.00 58.94 261 VAL A O 1
ATOM 2006 N N . TYR A 1 262 ? -21.219 10.635 18.213 1.00 61.00 262 TYR A N 1
ATOM 2007 C CA . TYR A 1 262 ? -21.895 9.967 17.095 1.00 61.00 262 TYR A CA 1
ATOM 2008 C C . TYR A 1 262 ? -22.658 10.925 16.178 1.00 61.00 262 TYR A C 1
ATOM 2010 O O . TYR A 1 262 ? -22.858 10.610 15.001 1.00 61.00 262 TYR A O 1
ATOM 2018 N N . ASP A 1 263 ? -23.007 12.120 16.660 1.00 65.44 263 ASP A N 1
ATOM 2019 C CA . ASP A 1 263 ? -23.572 13.168 15.820 1.00 65.44 263 ASP A CA 1
ATOM 2020 C C . ASP A 1 263 ? -22.474 13.881 15.016 1.00 65.44 263 ASP A C 1
ATOM 2022 O O . ASP A 1 263 ? -21.585 14.560 15.536 1.00 65.44 263 ASP A O 1
ATOM 2026 N N . ARG A 1 264 ? -22.570 13.767 13.691 1.00 67.19 264 ARG A N 1
ATOM 2027 C CA . ARG A 1 264 ? -21.654 14.394 12.728 1.00 67.19 264 ARG A CA 1
ATOM 2028 C C . ARG A 1 264 ? -21.723 15.925 12.740 1.00 67.19 264 ARG A C 1
ATOM 2030 O O . ARG A 1 264 ? -20.825 16.588 12.201 1.00 67.19 264 ARG A O 1
ATOM 2037 N N . GLN A 1 265 ? -22.804 16.495 13.265 1.00 66.88 265 GLN A N 1
ATOM 2038 C CA . GLN A 1 265 ? -22.951 17.937 13.436 1.00 66.88 265 GLN A CA 1
ATOM 2039 C C . GLN A 1 265 ? -22.234 18.439 14.690 1.00 66.88 265 GLN A C 1
ATOM 2041 O O . GLN A 1 265 ? -21.875 19.616 14.750 1.00 66.88 265 GLN A O 1
ATOM 2046 N N . ASN A 1 266 ? -21.924 17.550 15.635 1.00 68.06 266 ASN A N 1
ATOM 2047 C CA . ASN A 1 266 ? -21.250 17.922 16.861 1.00 68.06 266 ASN A CA 1
ATOM 2048 C C . ASN A 1 266 ? -19.773 18.300 16.608 1.00 68.06 266 ASN A C 1
ATOM 2050 O O . ASN A 1 266 ? -19.051 17.594 15.893 1.00 68.06 266 ASN A O 1
ATOM 2054 N N . PRO A 1 267 ? -19.271 19.387 17.223 1.00 64.62 267 PRO A N 1
ATOM 2055 C CA . PRO A 1 267 ? -17.854 19.752 17.191 1.00 64.62 267 PRO A CA 1
ATOM 2056 C C . PRO A 1 267 ? -16.890 18.654 17.663 1.00 64.62 267 PRO A C 1
ATOM 2058 O O . PRO A 1 267 ? -15.736 18.654 17.238 1.00 64.62 267 PRO A O 1
ATOM 2061 N N . ARG A 1 268 ? -17.351 17.728 18.514 1.00 63.00 268 ARG A N 1
ATOM 2062 C CA . ARG A 1 268 ? -16.574 16.592 19.035 1.00 63.00 268 ARG A CA 1
ATOM 2063 C C . ARG A 1 268 ? -16.441 15.436 18.038 1.00 63.00 268 ARG A C 1
ATOM 2065 O O . ARG A 1 268 ? -15.707 14.493 18.318 1.00 63.00 268 ARG A O 1
ATOM 2072 N N . TYR A 1 269 ? -17.099 15.500 16.875 1.00 70.06 269 TYR A N 1
ATOM 2073 C CA . TYR A 1 269 ? -17.016 14.437 15.877 1.00 70.06 269 TYR A CA 1
ATOM 2074 C C . TYR A 1 269 ? -15.567 14.233 15.388 1.00 70.06 269 TYR A C 1
ATOM 2076 O O . TYR A 1 269 ? -14.957 15.171 14.847 1.00 70.06 269 TYR A O 1
ATOM 2084 N N . PRO A 1 270 ? -15.010 13.009 15.496 1.00 65.25 270 PRO A N 1
ATOM 2085 C CA . PRO A 1 270 ? -13.588 12.787 15.309 1.00 65.25 270 PRO A CA 1
ATOM 2086 C C . PRO A 1 270 ? -13.049 13.110 13.931 1.00 65.25 270 PRO A C 1
ATOM 2088 O O . PRO A 1 270 ? -11.863 13.344 13.871 1.00 65.25 270 PRO A O 1
ATOM 2091 N N . TYR A 1 271 ? -13.812 13.130 12.828 1.00 68.62 271 TYR A N 1
ATOM 2092 C CA . TYR A 1 271 ? -13.292 13.566 11.518 1.00 68.62 271 TYR A CA 1
ATOM 2093 C C . TYR A 1 271 ? -14.389 13.913 10.507 1.00 68.62 271 TYR A C 1
ATOM 2095 O O . TYR A 1 271 ? -15.038 13.028 9.958 1.00 68.62 271 TYR A O 1
ATOM 2103 N N . LYS A 1 272 ? -14.522 15.195 10.145 1.00 71.88 272 LYS A N 1
ATOM 2104 C CA . LYS A 1 272 ? -15.451 15.660 9.101 1.00 71.88 272 LYS A CA 1
ATOM 2105 C C . LYS A 1 272 ? -14.703 16.023 7.815 1.00 71.88 272 LYS A C 1
ATOM 2107 O O . LYS A 1 272 ? -13.880 16.936 7.802 1.00 71.88 272 LYS A O 1
ATOM 2112 N N . SER A 1 273 ? -15.021 15.331 6.725 1.00 74.62 273 SER A N 1
ATOM 2113 C CA . SER A 1 273 ? -14.556 15.645 5.369 1.00 74.62 273 SER A CA 1
ATOM 2114 C C . SER A 1 273 ? -15.743 15.770 4.416 1.00 74.62 273 SER A C 1
ATOM 2116 O O . SER A 1 273 ? -16.763 15.094 4.578 1.00 74.62 273 SER A O 1
ATOM 2118 N N . HIS A 1 274 ? -15.618 16.656 3.428 1.00 77.31 274 HIS A N 1
ATOM 2119 C CA . HIS A 1 274 ? -16.634 16.854 2.397 1.00 77.31 274 HIS A CA 1
ATOM 2120 C C . HIS A 1 274 ? -16.737 15.600 1.518 1.00 77.31 274 HIS A C 1
ATOM 2122 O O . HIS A 1 274 ? -15.709 15.058 1.095 1.00 77.31 274 HIS A O 1
ATOM 2128 N N . GLY A 1 275 ? -17.968 15.134 1.278 1.00 82.19 275 GLY A N 1
ATOM 2129 C CA . GLY A 1 275 ? -18.249 13.993 0.398 1.00 82.19 275 GLY A CA 1
ATOM 2130 C C . GLY A 1 275 ? -17.697 12.645 0.877 1.00 82.19 275 GLY A C 1
ATOM 2131 O O . GLY A 1 275 ? -17.329 11.824 0.052 1.00 82.19 275 GLY A O 1
ATOM 2132 N N . GLN A 1 276 ? -17.593 12.407 2.190 1.00 83.25 276 GLN A N 1
ATOM 2133 C CA . GLN A 1 276 ? -17.017 11.173 2.758 1.00 83.25 276 GLN A CA 1
ATOM 2134 C C . GLN A 1 276 ? -17.572 9.867 2.169 1.00 83.25 276 GLN A C 1
ATOM 2136 O O . GLN A 1 276 ? -16.791 9.003 1.778 1.00 83.25 276 GLN A O 1
ATOM 2141 N N . TRP A 1 277 ? -18.897 9.737 2.072 1.00 84.00 277 TRP A N 1
ATOM 2142 C CA . TRP A 1 277 ? -19.536 8.544 1.508 1.00 84.00 277 TRP A CA 1
ATOM 2143 C C . TRP A 1 277 ? -19.195 8.365 0.021 1.00 84.00 277 TRP A C 1
ATOM 2145 O O . TRP A 1 277 ? -18.932 7.248 -0.419 1.00 84.00 277 TRP A O 1
ATOM 2155 N N . LEU A 1 278 ? -19.122 9.469 -0.733 1.00 89.50 278 LEU A N 1
ATOM 2156 C CA . LEU A 1 278 ? -18.773 9.462 -2.151 1.00 89.50 278 LEU A CA 1
ATOM 2157 C C . LEU A 1 278 ? -17.313 9.046 -2.343 1.00 89.50 278 LEU A C 1
ATOM 2159 O O . LEU A 1 278 ? -17.025 8.214 -3.190 1.00 89.50 278 LEU A O 1
ATOM 2163 N N . LYS A 1 279 ? -16.399 9.560 -1.510 1.00 89.56 279 LYS A N 1
ATOM 2164 C CA . LYS A 1 279 ? -14.977 9.183 -1.524 1.00 89.56 279 LYS A CA 1
ATOM 2165 C C . LYS A 1 279 ? -14.771 7.704 -1.206 1.00 89.56 279 LYS A C 1
ATOM 2167 O O . LYS A 1 279 ? -13.979 7.053 -1.876 1.00 89.56 279 LYS A O 1
ATOM 2172 N N . ALA A 1 280 ? -15.497 7.176 -0.222 1.00 89.94 280 ALA A N 1
ATOM 2173 C CA . ALA A 1 280 ? -15.443 5.756 0.116 1.00 89.94 280 ALA A CA 1
ATOM 2174 C C . ALA A 1 280 ? -16.017 4.877 -1.004 1.00 89.94 280 ALA A C 1
ATOM 2176 O O . ALA A 1 280 ? -15.418 3.868 -1.360 1.00 89.94 280 ALA A O 1
ATOM 2177 N N . SER A 1 281 ? -17.134 5.291 -1.606 1.00 91.25 281 SER A N 1
ATOM 2178 C CA . SER A 1 281 ? -17.749 4.570 -2.728 1.00 91.25 281 SER A CA 1
ATOM 2179 C C . SER A 1 281 ? -16.847 4.585 -3.963 1.00 91.25 281 SER A C 1
ATOM 2181 O O . SER A 1 281 ? -16.618 3.545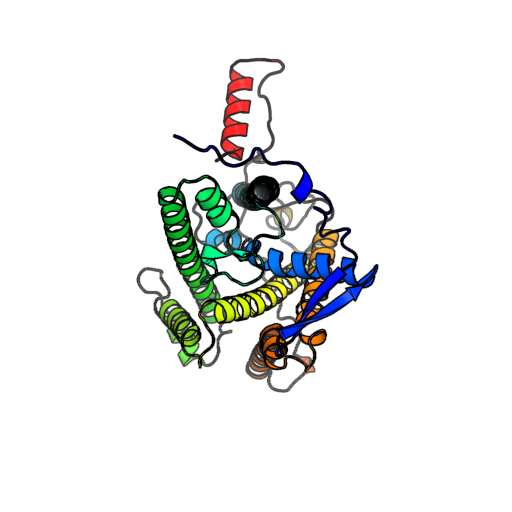 -4.569 1.00 91.25 281 SER A O 1
ATOM 2183 N N . PHE A 1 282 ? -16.267 5.744 -4.288 1.00 93.62 282 PHE A N 1
ATOM 2184 C CA . PHE A 1 282 ? -15.281 5.890 -5.355 1.00 93.62 282 PHE A CA 1
ATOM 2185 C C . PHE A 1 282 ? -14.059 5.000 -5.115 1.00 93.62 282 PHE A C 1
ATOM 2187 O O . PHE A 1 282 ? -13.673 4.258 -6.009 1.00 93.62 282 PHE A O 1
ATOM 2194 N N . GLY A 1 283 ? -13.489 5.017 -3.904 1.00 91.81 283 GLY A N 1
ATOM 2195 C CA . GLY A 1 283 ? -12.352 4.167 -3.547 1.00 91.81 283 GLY A CA 1
ATOM 2196 C C . GLY A 1 283 ? -12.667 2.677 -3.682 1.00 91.81 283 GLY A C 1
ATOM 2197 O O . GLY A 1 283 ? -11.876 1.936 -4.256 1.00 91.81 283 GLY A O 1
ATOM 2198 N N . MET A 1 284 ? -13.849 2.248 -3.235 1.00 92.81 284 MET A N 1
ATOM 2199 C CA . MET A 1 284 ? -14.303 0.861 -3.356 1.00 92.81 284 MET A CA 1
ATOM 2200 C C . MET A 1 284 ? -14.444 0.424 -4.821 1.00 92.81 284 MET A C 1
ATOM 2202 O O . MET A 1 284 ? -13.920 -0.622 -5.201 1.00 92.81 284 MET A O 1
ATOM 2206 N N . VAL A 1 285 ? -15.111 1.234 -5.650 1.00 93.81 285 VAL A N 1
ATOM 2207 C CA . VAL A 1 285 ? -15.296 0.949 -7.083 1.00 93.81 285 VAL A CA 1
ATOM 2208 C C . VAL A 1 285 ? -13.955 0.966 -7.817 1.00 93.81 285 VAL A C 1
ATOM 2210 O O . VAL A 1 285 ? -13.678 0.061 -8.597 1.00 93.81 285 VAL A O 1
ATOM 2213 N N . ALA A 1 286 ? -13.088 1.939 -7.528 1.00 92.31 286 ALA A N 1
ATOM 2214 C CA . ALA A 1 286 ? -11.757 2.020 -8.121 1.00 92.31 286 ALA A CA 1
ATOM 2215 C C . ALA A 1 286 ? -10.897 0.801 -7.757 1.00 92.31 286 ALA A C 1
ATOM 2217 O O . ALA A 1 286 ? -10.284 0.216 -8.644 1.00 92.31 286 ALA A O 1
ATOM 2218 N N . CYS A 1 287 ? -10.898 0.368 -6.489 1.00 92.06 287 CYS A N 1
ATOM 2219 C CA . CYS A 1 287 ? -10.182 -0.840 -6.071 1.00 92.06 287 CYS A CA 1
ATOM 2220 C C . CYS A 1 287 ? -10.707 -2.083 -6.794 1.00 92.06 287 CYS A C 1
ATOM 2222 O O . CYS A 1 287 ? -9.910 -2.905 -7.232 1.00 92.06 287 CYS A O 1
ATOM 2224 N N . PHE A 1 288 ? -12.028 -2.205 -6.961 1.00 91.00 288 PHE A N 1
ATOM 2225 C CA . PHE A 1 288 ? -12.633 -3.319 -7.690 1.00 91.00 288 PHE A CA 1
ATOM 2226 C C . PHE A 1 288 ? -12.222 -3.339 -9.169 1.00 91.00 288 PHE A C 1
ATOM 2228 O O . PHE A 1 288 ? -11.777 -4.371 -9.665 1.00 91.00 288 PHE A O 1
ATOM 2235 N N . ILE A 1 289 ? -12.305 -2.198 -9.859 1.00 91.38 289 ILE A N 1
ATOM 2236 C CA . ILE A 1 289 ? -11.882 -2.071 -11.262 1.00 91.38 289 ILE A CA 1
ATOM 2237 C C . ILE A 1 289 ? -10.389 -2.408 -11.392 1.00 91.38 289 ILE A C 1
ATOM 2239 O O . ILE A 1 289 ? -10.011 -3.235 -12.220 1.00 91.38 289 ILE A O 1
ATOM 2243 N N . LEU A 1 290 ? -9.541 -1.822 -10.544 1.00 89.38 290 LEU A N 1
ATOM 2244 C CA . LEU A 1 290 ? -8.095 -2.059 -10.560 1.00 89.38 290 LEU A CA 1
ATOM 2245 C C . LEU A 1 290 ? -7.735 -3.517 -10.281 1.00 89.38 290 LEU A C 1
ATOM 2247 O O . LEU A 1 290 ? -6.806 -4.029 -10.888 1.00 89.38 290 LEU A O 1
ATOM 2251 N N . LEU A 1 291 ? -8.474 -4.186 -9.400 1.00 88.38 291 LEU A N 1
ATOM 2252 C CA . LEU A 1 291 ? -8.296 -5.599 -9.081 1.00 88.38 291 LEU A CA 1
ATOM 2253 C C . LEU A 1 291 ? -8.650 -6.493 -10.274 1.00 88.38 291 LEU A C 1
ATOM 2255 O O . LEU A 1 291 ? -7.883 -7.396 -10.598 1.00 88.38 291 LEU A O 1
ATOM 2259 N N . VAL A 1 292 ? -9.766 -6.226 -10.962 1.00 85.50 292 VAL A N 1
ATOM 2260 C CA . VAL A 1 292 ? -10.176 -6.993 -12.153 1.00 85.50 292 VAL A CA 1
ATOM 2261 C C . VAL A 1 292 ? -9.161 -6.828 -13.281 1.00 85.50 292 VAL A C 1
ATOM 2263 O O . VAL A 1 292 ? -8.762 -7.809 -13.902 1.00 85.50 292 VAL A O 1
ATOM 2266 N N . PHE A 1 293 ? -8.699 -5.602 -13.514 1.00 83.25 293 PHE A N 1
ATOM 2267 C CA . PHE A 1 293 ? -7.835 -5.258 -14.641 1.00 83.25 293 PHE A CA 1
ATOM 2268 C C . PHE A 1 293 ? -6.332 -5.235 -14.297 1.00 83.25 293 PHE A C 1
ATOM 2270 O O . PHE A 1 293 ? -5.520 -4.816 -15.124 1.00 83.25 293 PHE A O 1
ATOM 2277 N N . ASN A 1 294 ? -5.929 -5.694 -13.106 1.00 81.88 294 ASN A N 1
ATOM 2278 C CA . ASN A 1 294 ? -4.515 -5.786 -12.719 1.00 81.88 294 ASN A CA 1
ATOM 2279 C C . ASN A 1 294 ? -3.742 -6.751 -13.633 1.00 81.88 294 ASN A C 1
ATOM 2281 O O . ASN A 1 294 ? -2.643 -6.446 -14.083 1.00 81.88 294 ASN A O 1
ATOM 2285 N N . GLY A 1 295 ? -4.345 -7.898 -13.951 1.00 76.75 295 GLY A N 1
ATOM 2286 C CA . GLY A 1 295 ? -3.722 -8.968 -14.725 1.00 76.75 295 GLY A CA 1
ATOM 2287 C C . GLY A 1 295 ? -3.980 -8.907 -16.229 1.00 76.75 295 GLY A C 1
ATOM 2288 O O . GLY A 1 295 ? -3.963 -9.955 -16.863 1.00 76.75 295 GLY A O 1
ATOM 2289 N N . ILE A 1 296 ? -4.194 -7.720 -16.817 1.00 77.12 296 ILE A N 1
ATOM 2290 C CA . ILE A 1 296 ? -4.278 -7.558 -18.282 1.00 77.12 296 ILE A CA 1
ATOM 2291 C C . ILE A 1 296 ? -2.999 -8.030 -19.009 1.00 77.12 296 ILE A C 1
ATOM 2293 O O . ILE A 1 296 ? -3.138 -8.742 -20.004 1.00 77.12 296 ILE A O 1
ATOM 2297 N N . PRO A 1 297 ? -1.763 -7.697 -18.569 1.00 74.56 297 PRO A N 1
ATOM 2298 C CA . PRO A 1 297 ? -0.564 -8.029 -19.346 1.00 74.56 297 PRO A CA 1
ATOM 2299 C C . PRO A 1 297 ? -0.384 -9.535 -19.650 1.00 74.56 297 PRO A C 1
ATOM 2301 O O . PRO A 1 297 ? -0.029 -9.857 -20.782 1.00 74.56 297 PRO A O 1
ATOM 2304 N N . PRO A 1 298 ? -0.666 -10.476 -18.722 1.00 75.06 298 PRO A N 1
ATOM 2305 C CA . PRO A 1 298 ? -0.703 -11.913 -19.021 1.00 75.06 298 PRO A CA 1
ATOM 2306 C C . PRO A 1 298 ? -1.669 -12.338 -20.139 1.00 75.06 298 PRO A C 1
ATOM 2308 O O . PRO A 1 298 ? -1.350 -13.273 -20.870 1.00 75.06 298 PRO A O 1
ATOM 2311 N N . PHE A 1 299 ? -2.823 -11.674 -20.288 1.00 77.50 299 PHE A N 1
ATOM 2312 C CA . PHE A 1 299 ? -3.811 -11.987 -21.333 1.00 77.50 299 PHE A CA 1
ATOM 2313 C C . PHE A 1 299 ? -3.377 -11.544 -22.731 1.00 77.50 299 PHE A C 1
ATOM 2315 O O . PHE A 1 299 ? -3.900 -12.050 -23.718 1.00 77.50 299 PHE A O 1
ATOM 2322 N N . LEU A 1 300 ? -2.452 -10.588 -22.815 1.00 75.38 300 LEU A N 1
ATOM 2323 C CA . LEU A 1 300 ? -1.991 -10.014 -24.078 1.00 75.38 300 LEU A CA 1
ATOM 2324 C C . LEU A 1 300 ? -0.769 -10.737 -24.667 1.00 75.38 300 LEU A C 1
ATOM 2326 O O . LEU A 1 300 ? -0.388 -10.443 -25.798 1.00 75.38 300 LEU A O 1
ATOM 2330 N N . LYS A 1 301 ? -0.135 -11.645 -23.913 1.00 74.25 301 LYS A N 1
ATOM 2331 C CA . LYS A 1 301 ? 1.023 -12.426 -24.372 1.00 74.25 301 LYS A CA 1
ATOM 2332 C C . LYS A 1 301 ? 0.578 -13.686 -25.113 1.00 74.25 301 LYS A C 1
ATOM 2334 O O . LYS A 1 301 ? -0.250 -14.436 -24.601 1.00 74.25 301 LYS A O 1
ATOM 2339 N N . ASP A 1 302 ? 1.223 -13.958 -26.246 1.00 70.88 302 ASP A N 1
ATOM 2340 C CA . ASP A 1 302 ? 1.064 -15.192 -27.021 1.00 70.88 302 ASP A CA 1
ATOM 2341 C C . ASP A 1 302 ? 2.366 -16.017 -26.939 1.00 70.88 302 ASP A C 1
ATOM 2343 O O . ASP A 1 302 ? 3.419 -15.491 -27.308 1.00 70.88 302 ASP A O 1
ATOM 2347 N N . PRO A 1 303 ? 2.359 -17.279 -26.462 1.00 77.88 303 PRO A N 1
ATOM 2348 C CA . PRO A 1 303 ? 1.256 -18.003 -25.823 1.00 77.88 303 PRO A CA 1
ATOM 2349 C C . PRO A 1 303 ? 0.908 -17.456 -24.425 1.00 77.88 303 PRO A C 1
ATOM 2351 O O . PRO A 1 303 ? 1.764 -16.900 -23.730 1.00 77.88 303 PRO A O 1
ATOM 2354 N N . PHE A 1 304 ? -0.341 -17.682 -23.996 1.00 79.69 304 PHE A N 1
ATOM 2355 C CA . PHE A 1 304 ? -0.881 -17.206 -22.716 1.00 79.69 304 PHE A CA 1
ATOM 2356 C C . PHE A 1 304 ? 0.040 -17.528 -21.531 1.00 79.69 304 PHE A C 1
ATOM 2358 O O . PHE A 1 304 ? 0.399 -18.683 -21.271 1.00 79.69 304 PHE A O 1
ATOM 2365 N N . ASP A 1 305 ? 0.413 -16.494 -20.774 1.00 79.31 305 ASP A N 1
ATOM 2366 C CA . ASP A 1 305 ? 1.331 -16.636 -19.650 1.00 79.31 305 ASP A CA 1
ATOM 2367 C C . ASP A 1 305 ? 0.597 -17.079 -18.378 1.00 79.31 305 ASP A C 1
ATOM 2369 O O . ASP A 1 305 ? 0.334 -16.286 -17.472 1.00 79.31 305 ASP A O 1
ATOM 2373 N N . VAL A 1 306 ? 0.296 -18.382 -18.305 1.00 83.69 306 VAL A N 1
ATOM 2374 C CA . VAL A 1 306 ? -0.403 -19.016 -17.171 1.00 83.69 306 VAL A CA 1
ATOM 2375 C C . VAL A 1 306 ? 0.254 -18.672 -15.832 1.00 83.69 306 VAL A C 1
ATOM 2377 O O . VAL A 1 306 ? -0.438 -18.420 -14.848 1.00 83.69 306 VAL A O 1
ATOM 2380 N N . ARG A 1 307 ? 1.591 -18.623 -15.782 1.00 82.06 307 ARG A N 1
ATOM 2381 C CA . ARG A 1 307 ? 2.333 -18.323 -14.553 1.00 82.06 307 ARG A CA 1
ATOM 2382 C C . ARG A 1 307 ? 2.067 -16.899 -14.081 1.00 82.06 307 ARG A C 1
ATOM 2384 O O . ARG A 1 307 ? 1.701 -16.711 -12.925 1.00 82.06 307 ARG A O 1
ATOM 2391 N N . ALA A 1 308 ? 2.213 -15.916 -14.967 1.00 79.25 308 ALA A N 1
ATOM 2392 C CA . ALA A 1 308 ? 1.960 -14.520 -14.629 1.00 79.25 308 ALA A CA 1
ATOM 2393 C C . ALA A 1 308 ? 0.480 -14.281 -14.281 1.00 79.25 308 ALA A C 1
ATOM 2395 O O . ALA A 1 308 ? 0.187 -13.557 -13.336 1.00 79.25 308 ALA A O 1
ATOM 2396 N N . PHE A 1 309 ? -0.448 -14.957 -14.966 1.00 85.50 309 PHE A N 1
ATOM 2397 C CA . PHE A 1 309 ? -1.873 -14.909 -14.638 1.00 85.50 309 PHE A CA 1
ATOM 2398 C C . PHE A 1 309 ? -2.171 -15.440 -13.229 1.00 85.50 309 PHE A C 1
ATOM 2400 O O . PHE A 1 309 ? -2.835 -14.764 -12.443 1.00 85.50 309 PHE A O 1
ATOM 2407 N N . ILE A 1 310 ? -1.655 -16.626 -12.883 1.00 85.75 310 ILE A N 1
ATOM 2408 C CA . ILE A 1 310 ? -1.842 -17.198 -11.544 1.00 85.75 310 ILE A CA 1
ATOM 2409 C C . ILE A 1 310 ? -1.261 -16.250 -10.498 1.00 85.75 310 ILE A C 1
ATOM 2411 O O . ILE A 1 310 ? -1.947 -15.932 -9.535 1.00 85.75 310 ILE A O 1
ATOM 2415 N N . VAL A 1 311 ? -0.044 -15.743 -10.697 1.00 83.50 311 VAL A N 1
ATOM 2416 C CA . VAL A 1 311 ? 0.596 -14.815 -9.754 1.00 83.50 311 VAL A CA 1
ATOM 2417 C C . VAL A 1 311 ? -0.233 -13.546 -9.539 1.00 83.50 311 VAL A C 1
ATOM 2419 O O . VAL A 1 311 ? -0.394 -13.120 -8.397 1.00 83.50 311 VAL A O 1
ATOM 2422 N N . SER A 1 312 ? -0.795 -12.963 -10.599 1.00 84.31 312 SER A N 1
ATOM 2423 C CA . SER A 1 312 ? -1.606 -11.750 -10.476 1.00 84.31 312 SER A CA 1
ATOM 2424 C C . SER A 1 312 ? -2.951 -11.992 -9.783 1.00 84.31 312 SER A C 1
ATOM 2426 O O . SER A 1 312 ? -3.451 -11.088 -9.125 1.00 84.31 312 SER A O 1
ATOM 2428 N N . TYR A 1 313 ? -3.545 -13.189 -9.870 1.00 87.88 313 TYR A N 1
ATOM 2429 C CA . TYR A 1 313 ? -4.897 -13.431 -9.341 1.00 87.88 313 TYR A CA 1
ATOM 2430 C C . TYR A 1 313 ? -4.990 -14.399 -8.157 1.00 87.88 313 TYR A C 1
ATOM 2432 O O . TYR A 1 313 ? -6.059 -14.474 -7.556 1.00 87.88 313 TYR A O 1
ATOM 2440 N N . ILE A 1 314 ? -3.916 -15.090 -7.757 1.00 89.69 314 ILE A N 1
ATOM 2441 C CA . ILE A 1 314 ? -3.925 -16.101 -6.677 1.00 89.69 314 ILE A CA 1
ATOM 2442 C C . ILE A 1 314 ? -4.404 -15.549 -5.328 1.00 89.69 314 ILE A C 1
ATOM 2444 O O . ILE A 1 314 ? -5.022 -16.271 -4.545 1.00 89.69 314 ILE A O 1
ATOM 2448 N N . SER A 1 315 ? -4.195 -14.256 -5.071 1.00 88.81 315 SER A N 1
ATOM 2449 C CA . SER A 1 315 ? -4.675 -13.592 -3.855 1.00 88.81 315 SER A CA 1
ATOM 2450 C C . SER A 1 315 ? -6.204 -13.633 -3.703 1.00 88.81 315 SER A C 1
ATOM 2452 O O . SER A 1 315 ? -6.700 -13.695 -2.579 1.00 88.81 315 SER A O 1
ATOM 2454 N N . LEU A 1 316 ? -6.969 -13.649 -4.803 1.00 90.25 316 LEU A N 1
ATOM 2455 C CA . LEU A 1 316 ? -8.438 -13.687 -4.770 1.00 90.25 316 LEU A CA 1
ATOM 2456 C C . LEU A 1 316 ? -9.008 -15.015 -4.252 1.00 90.25 316 LEU A C 1
ATOM 2458 O O . LEU A 1 316 ? -9.747 -14.981 -3.265 1.00 90.25 316 LEU A O 1
ATOM 2462 N N . PRO A 1 317 ? -8.699 -16.185 -4.849 1.00 91.12 317 PRO A N 1
ATOM 2463 C CA . PRO A 1 317 ? -9.196 -17.456 -4.343 1.00 91.12 317 PRO A CA 1
ATOM 2464 C C . PRO A 1 317 ? -8.656 -17.747 -2.945 1.00 91.12 317 PRO A C 1
ATOM 2466 O O . PRO A 1 317 ? -9.397 -18.286 -2.131 1.00 91.12 317 PRO A O 1
ATOM 2469 N N . VAL A 1 318 ? -7.420 -17.345 -2.621 1.00 91.19 318 VAL A N 1
ATOM 2470 C CA . VAL A 1 318 ? -6.877 -17.486 -1.260 1.00 91.19 318 VAL A CA 1
ATOM 2471 C C . VAL A 1 318 ? -7.698 -16.669 -0.262 1.00 91.19 318 VAL A C 1
ATOM 2473 O O . VAL A 1 318 ? -8.099 -17.199 0.773 1.00 91.19 318 VAL A O 1
ATOM 2476 N N . PHE A 1 319 ? -8.015 -15.411 -0.578 1.00 90.62 319 PHE A N 1
ATOM 2477 C CA . PHE A 1 319 ? -8.868 -14.580 0.269 1.00 90.62 319 PHE A CA 1
ATOM 2478 C C . PHE A 1 319 ? -10.268 -15.186 0.452 1.00 90.62 319 PHE A C 1
ATOM 2480 O O . PHE A 1 319 ? -10.749 -15.293 1.582 1.00 90.62 319 PHE A O 1
ATOM 2487 N N . VAL A 1 320 ? -10.903 -15.636 -0.635 1.00 90.31 320 VAL A N 1
ATOM 2488 C CA . VAL A 1 320 ? -12.224 -16.284 -0.583 1.00 90.31 320 VAL A CA 1
ATOM 2489 C C . VAL A 1 320 ? -12.170 -17.568 0.243 1.00 90.31 320 VAL A C 1
ATOM 2491 O O . VAL A 1 320 ? -13.037 -17.776 1.087 1.00 90.31 320 VAL A O 1
ATOM 2494 N N . LEU A 1 321 ? -11.143 -18.402 0.067 1.00 91.31 321 LEU A N 1
ATOM 2495 C CA . LEU A 1 321 ? -10.963 -19.643 0.818 1.00 91.31 321 LEU A CA 1
ATOM 2496 C C . LEU A 1 321 ? -10.782 -19.372 2.312 1.00 91.31 321 LEU A C 1
ATOM 2498 O O . LEU A 1 321 ? -11.419 -20.037 3.126 1.00 91.31 321 LEU A O 1
ATOM 2502 N N . LEU A 1 322 ? -9.970 -18.381 2.686 1.00 88.38 322 LEU A N 1
ATOM 2503 C CA . LEU A 1 322 ? -9.791 -17.987 4.086 1.00 88.38 322 LEU A CA 1
ATOM 2504 C C . LEU A 1 322 ? -11.095 -17.458 4.696 1.00 88.38 322 LEU A C 1
ATOM 2506 O O . LEU A 1 322 ? -11.443 -17.824 5.820 1.00 88.38 322 LEU A O 1
ATOM 2510 N N . LEU A 1 323 ? -11.848 -16.645 3.952 1.00 86.56 323 LEU A N 1
ATOM 2511 C CA . LEU A 1 323 ? -13.127 -16.096 4.400 1.00 86.56 323 LEU A CA 1
ATOM 2512 C C . LEU A 1 323 ? -14.191 -17.188 4.563 1.00 86.56 323 LEU A C 1
ATOM 2514 O O . LEU A 1 323 ? -14.877 -17.236 5.584 1.00 86.56 323 LEU A O 1
ATOM 2518 N N . VAL A 1 324 ? -14.302 -18.091 3.588 1.00 87.31 324 VAL A N 1
ATOM 2519 C CA . VAL A 1 324 ? -15.209 -19.244 3.635 1.00 87.31 324 VAL A CA 1
ATOM 2520 C C . VAL A 1 324 ? -14.807 -20.188 4.767 1.00 87.31 324 VAL A C 1
ATOM 2522 O O . VAL A 1 324 ? -15.662 -20.582 5.555 1.00 87.31 324 VAL A O 1
ATOM 2525 N N . GLY A 1 325 ? -13.517 -20.492 4.923 1.00 85.88 325 GLY A N 1
ATOM 2526 C CA . GLY A 1 325 ? -13.003 -21.317 6.017 1.00 85.88 325 GLY A CA 1
ATOM 2527 C C . GLY A 1 325 ? -13.328 -20.732 7.393 1.00 85.88 325 GLY A C 1
ATOM 2528 O O . GLY A 1 325 ? -13.793 -21.449 8.282 1.00 85.88 325 GLY A O 1
ATOM 2529 N N . TYR A 1 326 ? -13.178 -19.415 7.554 1.00 84.12 326 TYR A N 1
ATOM 2530 C CA . TYR A 1 326 ? -13.588 -18.702 8.763 1.00 84.12 326 TYR A CA 1
ATOM 2531 C C . TYR A 1 326 ? -15.104 -18.804 9.008 1.00 84.12 326 TYR A C 1
ATOM 2533 O O . TYR A 1 326 ? -15.537 -19.136 10.115 1.00 84.12 326 TYR A O 1
ATOM 2541 N N . LYS A 1 327 ? -15.925 -18.577 7.975 1.00 83.94 327 LYS A N 1
ATOM 2542 C CA . LYS A 1 327 ? -17.390 -18.643 8.078 1.00 83.94 327 LYS A CA 1
ATOM 2543 C C . LYS A 1 327 ? -17.901 -20.043 8.404 1.00 83.94 327 LYS A C 1
ATOM 2545 O O . LYS A 1 327 ? -18.755 -20.170 9.280 1.00 83.94 327 LYS A O 1
ATOM 2550 N N . ILE A 1 328 ? -17.340 -21.078 7.779 1.00 85.81 328 ILE A N 1
ATOM 2551 C CA . ILE A 1 328 ? -17.665 -22.482 8.066 1.00 85.81 328 ILE A CA 1
ATOM 2552 C C . ILE A 1 328 ? -17.293 -22.829 9.508 1.00 85.81 328 ILE A C 1
ATOM 2554 O O . ILE A 1 328 ? -18.095 -23.437 10.213 1.00 85.81 328 ILE A O 1
ATOM 2558 N N . ARG A 1 329 ? -16.113 -22.413 9.984 1.00 81.44 329 ARG A N 1
ATOM 2559 C CA . ARG A 1 329 ? -15.693 -22.666 11.370 1.00 81.44 329 ARG A CA 1
ATOM 2560 C C . ARG A 1 329 ? -16.628 -22.010 12.389 1.00 81.44 329 ARG A C 1
ATOM 2562 O O . ARG A 1 329 ? -16.877 -22.607 13.432 1.00 81.44 329 ARG A O 1
ATOM 2569 N N . ARG A 1 330 ? -17.118 -20.794 12.117 1.00 78.19 330 ARG A N 1
ATOM 2570 C CA . ARG A 1 330 ? -17.928 -20.024 13.075 1.00 78.19 330 ARG A CA 1
ATOM 2571 C C . ARG A 1 330 ? -19.423 -20.361 13.037 1.00 78.19 330 ARG A C 1
ATOM 2573 O O . ARG A 1 330 ? -20.036 -20.462 14.092 1.00 78.19 330 ARG A O 1
ATOM 2580 N N . HIS A 1 331 ? -20.006 -20.531 11.850 1.00 79.06 331 HIS A N 1
ATOM 2581 C CA . HIS A 1 331 ? -21.460 -20.695 11.658 1.00 79.06 331 HIS A CA 1
ATOM 2582 C C . HIS A 1 331 ? -21.860 -22.067 11.098 1.00 79.06 331 HIS A C 1
ATOM 2584 O O . HIS A 1 331 ? -23.041 -22.321 10.845 1.00 79.06 331 HIS A O 1
ATOM 2590 N N . GLY A 1 332 ? -20.894 -22.959 10.870 1.00 81.00 332 GLY A N 1
ATOM 2591 C CA . GLY A 1 332 ? -21.117 -24.211 10.153 1.00 81.00 332 GLY A CA 1
ATOM 2592 C C . GLY A 1 332 ? -21.514 -23.981 8.690 1.00 81.00 332 GLY A C 1
ATOM 2593 O O . GLY A 1 332 ? -21.282 -22.921 8.106 1.00 81.00 332 GLY A O 1
ATOM 2594 N N . LEU A 1 333 ? -22.172 -24.978 8.093 1.00 81.19 333 LEU A N 1
ATOM 2595 C CA . LEU A 1 333 ? -22.644 -24.943 6.698 1.00 81.19 333 LEU A CA 1
ATOM 2596 C C . LEU A 1 333 ? -23.958 -24.158 6.502 1.00 81.19 333 LEU A C 1
ATOM 2598 O O . LEU A 1 333 ? -24.551 -24.186 5.426 1.00 81.19 333 LEU A O 1
ATOM 2602 N N . ARG A 1 334 ? -24.448 -23.456 7.531 1.00 77.69 334 ARG A N 1
ATOM 2603 C CA . ARG A 1 334 ? -25.706 -22.703 7.452 1.00 77.69 334 ARG A CA 1
ATOM 2604 C C . ARG A 1 334 ? -25.478 -21.336 6.804 1.00 77.69 334 ARG A C 1
ATOM 2606 O O . ARG A 1 334 ? -25.288 -20.335 7.493 1.00 77.69 334 ARG A O 1
ATOM 2613 N N . LEU A 1 335 ? -25.563 -21.303 5.474 1.00 74.94 335 LEU A N 1
ATOM 2614 C CA . LEU A 1 335 ? -25.369 -20.109 4.634 1.00 74.94 335 LEU A CA 1
ATOM 2615 C C . LEU A 1 335 ? -26.243 -18.906 5.045 1.00 74.94 335 LEU A C 1
ATOM 2617 O O . LEU A 1 335 ? -25.825 -17.765 4.888 1.00 74.94 335 LEU A O 1
ATOM 2621 N N . SER A 1 336 ? -27.421 -19.136 5.638 1.00 73.50 336 SER A N 1
ATOM 2622 C CA . SER A 1 336 ? -28.316 -18.059 6.095 1.00 73.50 336 SER A CA 1
ATOM 2623 C C . SER A 1 336 ? -27.721 -17.172 7.199 1.00 73.50 336 SER A C 1
ATOM 2625 O O . SER A 1 336 ? -28.165 -16.039 7.357 1.00 73.50 336 SER A O 1
ATOM 2627 N N . TYR A 1 337 ? -26.734 -17.659 7.961 1.00 71.19 337 TYR A N 1
ATOM 2628 C CA . TYR A 1 337 ? -26.068 -16.886 9.020 1.00 71.19 337 TYR A CA 1
ATOM 2629 C C . TYR A 1 337 ? -24.771 -16.220 8.545 1.00 71.19 337 TYR A C 1
ATOM 2631 O O . TYR A 1 337 ? -24.083 -15.561 9.326 1.00 71.19 337 TYR A O 1
ATOM 2639 N N . TRP A 1 338 ? -24.414 -16.352 7.263 1.00 77.06 338 TRP A N 1
ATOM 2640 C CA . TRP A 1 338 ? -23.176 -15.803 6.701 1.00 77.06 338 TRP A CA 1
ATOM 2641 C C . TRP A 1 338 ? -23.283 -14.293 6.410 1.00 77.06 338 TRP A C 1
ATOM 2643 O O . TRP A 1 338 ? -22.877 -13.810 5.357 1.00 77.06 338 TRP A O 1
ATOM 2653 N N . GLY A 1 339 ? -23.809 -13.524 7.364 1.00 70.94 339 GLY A N 1
ATOM 2654 C CA . GLY A 1 339 ? -23.877 -12.064 7.304 1.00 70.94 339 GLY A CA 1
ATOM 2655 C C . GLY A 1 339 ? -22.568 -11.380 7.711 1.00 70.94 339 GLY A C 1
ATOM 2656 O O . GLY A 1 339 ? -21.641 -12.012 8.226 1.00 70.94 339 GLY A O 1
ATOM 2657 N N . ALA A 1 340 ? -22.484 -10.065 7.508 1.00 68.88 340 ALA A N 1
ATOM 2658 C CA . ALA A 1 340 ? -21.401 -9.264 8.072 1.00 68.88 340 ALA A CA 1
ATOM 2659 C C . ALA A 1 340 ? -21.481 -9.304 9.608 1.00 68.88 340 ALA A C 1
ATOM 2661 O O . ALA A 1 340 ? -22.500 -8.950 10.195 1.00 68.88 340 ALA A O 1
ATOM 2662 N N . GLU A 1 341 ? -20.407 -9.751 10.257 1.00 68.69 341 GLU A N 1
ATOM 2663 C CA . GLU A 1 341 ? -20.307 -9.755 11.717 1.00 68.69 341 GLU A CA 1
ATOM 2664 C C . GLU A 1 341 ? -19.897 -8.363 12.177 1.00 68.69 341 GLU A C 1
ATOM 2666 O O . GLU A 1 341 ? -18.717 -8.053 12.347 1.00 68.69 341 GLU A O 1
ATOM 2671 N N . CYS A 1 342 ? -20.889 -7.496 12.326 1.00 65.88 342 CYS A N 1
ATOM 2672 C CA . CYS A 1 342 ? -20.677 -6.188 12.906 1.00 65.88 342 CYS A CA 1
ATOM 2673 C C . CYS A 1 342 ? -20.600 -6.348 14.425 1.00 65.88 342 CYS A C 1
ATOM 2675 O O . CYS A 1 342 ? -21.514 -6.888 15.043 1.00 65.88 342 CYS A O 1
ATOM 2677 N N . SER A 1 343 ? -19.516 -5.863 15.037 1.00 64.25 343 SER A N 1
ATOM 2678 C CA . SER A 1 343 ? -19.406 -5.850 16.501 1.00 64.25 343 SER A CA 1
ATOM 2679 C C . SER A 1 343 ? -20.535 -5.038 17.141 1.00 64.25 343 SER A C 1
ATOM 2681 O O . SER A 1 343 ? -20.831 -5.280 18.303 1.00 64.25 343 SER A O 1
ATOM 2683 N N . ASN A 1 344 ? -21.100 -4.062 16.407 1.00 61.09 344 ASN A N 1
ATOM 2684 C CA . ASN A 1 344 ? -22.114 -3.084 16.840 1.00 61.09 344 ASN A CA 1
ATOM 2685 C C . ASN A 1 344 ? -21.823 -2.423 18.201 1.00 61.09 344 ASN A C 1
ATOM 2687 O O . ASN A 1 344 ? -22.678 -1.764 18.782 1.00 61.09 344 ASN A O 1
ATOM 2691 N N . ASP A 1 345 ? -20.597 -2.573 18.697 1.00 58.81 345 ASP A N 1
ATOM 2692 C CA . ASP A 1 345 ? -20.165 -2.089 19.989 1.00 58.81 345 ASP A CA 1
ATOM 2693 C C . ASP A 1 345 ? -19.475 -0.750 19.784 1.00 58.81 345 ASP A C 1
ATOM 2695 O O . ASP A 1 345 ? -18.294 -0.656 19.441 1.00 58.81 345 ASP A O 1
ATOM 2699 N N . LEU A 1 346 ? -20.263 0.303 19.951 1.00 57.19 346 LEU A N 1
ATOM 2700 C CA . LEU A 1 346 ? -19.788 1.674 19.895 1.00 57.19 346 LEU A CA 1
ATOM 2701 C C . LEU A 1 346 ? -19.169 2.116 21.236 1.00 57.19 346 LEU A C 1
ATOM 2703 O O . LEU A 1 346 ? -18.582 3.193 21.303 1.00 57.19 346 LEU A O 1
ATOM 2707 N N . ARG A 1 347 ? -19.225 1.303 22.306 1.00 51.47 347 ARG A N 1
ATOM 2708 C CA . ARG A 1 347 ? -18.826 1.715 23.668 1.00 51.47 347 ARG A CA 1
ATOM 2709 C C . ARG A 1 347 ? -17.325 1.982 23.819 1.00 51.47 347 ARG A C 1
ATOM 2711 O O . ARG A 1 347 ? -16.941 2.753 24.692 1.00 51.47 347 ARG A O 1
ATOM 2718 N N . ASN A 1 348 ? -16.4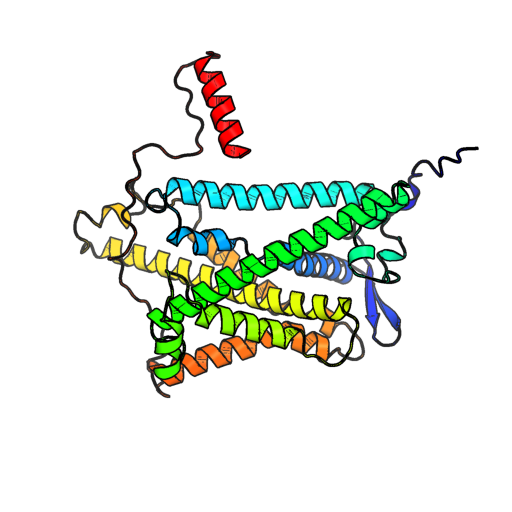98 1.407 22.943 1.00 52.16 348 ASN A N 1
ATOM 2719 C CA . ASN A 1 348 ? -15.035 1.540 22.937 1.00 52.16 348 ASN A CA 1
ATOM 2720 C C . ASN A 1 348 ? -14.491 2.640 22.005 1.00 52.16 348 ASN A C 1
ATOM 2722 O O . ASN A 1 348 ? -13.293 2.669 21.713 1.00 52.16 348 ASN A O 1
ATOM 2726 N N . CYS A 1 349 ? -15.327 3.554 21.504 1.00 55.78 349 CYS A N 1
ATOM 2727 C CA . CYS A 1 349 ? -14.814 4.706 20.767 1.00 55.78 349 CYS A CA 1
ATOM 2728 C C . CYS A 1 349 ? -13.923 5.545 21.697 1.00 55.78 349 CYS A C 1
ATOM 2730 O O . CYS A 1 349 ? -14.395 6.035 22.721 1.00 55.78 349 CYS A O 1
ATOM 2732 N N . VAL A 1 350 ? -12.638 5.698 21.346 1.00 53.69 350 VAL A N 1
ATOM 2733 C CA . VAL A 1 350 ? -11.680 6.534 22.087 1.00 53.69 350 VAL A CA 1
ATOM 2734 C C . VAL A 1 350 ? -12.335 7.883 22.359 1.00 53.69 350 VAL A C 1
ATOM 2736 O O . VAL A 1 350 ? -12.667 8.613 21.423 1.00 53.69 350 VAL A O 1
ATOM 2739 N N . GLN A 1 351 ? -12.551 8.196 23.637 1.00 53.91 351 GLN A N 1
ATOM 2740 C CA . GLN A 1 351 ? -13.112 9.477 24.039 1.00 53.91 351 GLN A CA 1
ATOM 2741 C C . GLN A 1 351 ? -12.111 10.561 23.650 1.00 53.91 351 GLN A C 1
ATOM 2743 O O . GLN A 1 351 ? -11.050 10.704 24.257 1.00 53.91 351 GLN A O 1
ATOM 2748 N N . THR A 1 352 ? -12.412 11.290 22.578 1.00 53.44 352 THR A N 1
ATOM 2749 C CA . THR A 1 352 ? -11.519 12.333 22.091 1.00 53.44 352 THR A CA 1
ATOM 2750 C C . THR A 1 352 ? -11.579 13.506 23.058 1.00 53.44 352 THR A C 1
ATOM 2752 O O . THR A 1 352 ? -12.589 14.205 23.123 1.00 53.44 352 THR A O 1
ATOM 2755 N N . THR A 1 353 ? -10.492 13.772 23.773 1.00 52.72 353 THR A N 1
ATOM 2756 C CA . THR A 1 353 ? -10.350 14.925 24.680 1.00 52.72 353 THR A CA 1
ATOM 2757 C C . THR A 1 353 ? -10.068 16.232 23.939 1.00 52.72 353 THR A C 1
ATOM 2759 O O . THR A 1 353 ? -9.600 17.192 24.544 1.00 52.72 353 THR A O 1
ATOM 2762 N N . SER A 1 354 ? -10.336 16.290 22.627 1.00 51.97 354 SER A N 1
ATOM 2763 C CA . SER A 1 354 ? -10.011 17.438 21.779 1.00 51.97 354 SER A CA 1
ATOM 2764 C C . SER A 1 354 ? -10.522 18.737 22.401 1.00 51.97 354 SER A C 1
ATOM 2766 O O . SER A 1 354 ? -11.721 19.021 22.389 1.00 51.97 354 SER A O 1
ATOM 2768 N N . GLY A 1 355 ? -9.583 19.560 22.873 1.00 51.66 355 GLY A N 1
ATOM 2769 C CA . GLY A 1 355 ? -9.810 20.982 23.073 1.00 51.66 355 GLY A CA 1
ATOM 2770 C C . GLY A 1 355 ? -10.288 21.622 21.768 1.00 51.66 355 GLY A C 1
ATOM 2771 O O . GLY A 1 355 ? -10.083 21.094 20.675 1.00 51.66 355 GLY A O 1
ATOM 2772 N N . THR A 1 356 ? -10.936 22.772 21.880 1.00 52.16 356 THR A N 1
ATOM 2773 C CA . THR A 1 356 ? -11.644 23.510 20.819 1.00 52.16 356 THR A CA 1
ATOM 2774 C C . THR A 1 356 ? -10.804 23.912 19.592 1.00 52.16 356 THR A C 1
ATOM 2776 O O . THR A 1 356 ? -11.347 24.479 18.643 1.00 52.16 356 THR A O 1
ATOM 2779 N N . HIS A 1 357 ? -9.501 23.619 19.554 1.00 56.12 357 HIS A N 1
ATOM 2780 C CA . HIS A 1 357 ? -8.596 24.095 18.512 1.00 56.12 357 HIS A CA 1
ATOM 2781 C C . HIS A 1 357 ? -8.252 23.008 17.481 1.00 56.12 357 HIS A C 1
ATOM 2783 O O . HIS A 1 357 ? -7.464 22.102 17.745 1.00 56.12 357 HIS A O 1
ATOM 2789 N N . ARG A 1 358 ? -8.781 23.138 16.255 1.00 60.84 358 ARG A N 1
ATOM 2790 C CA . ARG A 1 358 ? -8.381 22.294 15.111 1.00 60.84 358 ARG A CA 1
ATOM 2791 C C . ARG A 1 358 ? -6.900 22.507 14.784 1.00 60.84 358 ARG A C 1
ATOM 2793 O O . ARG A 1 358 ? -6.471 23.650 14.606 1.00 60.84 358 ARG A O 1
ATOM 2800 N N . LYS A 1 359 ? -6.110 21.436 14.676 1.00 59.44 359 LYS A N 1
ATOM 2801 C CA . LYS A 1 359 ? -4.680 21.536 14.332 1.00 59.44 359 LYS A CA 1
ATOM 2802 C C . LYS A 1 359 ? -4.529 21.657 12.811 1.00 59.44 359 LYS A C 1
ATOM 2804 O O . LYS A 1 359 ? -5.203 20.976 12.045 1.00 59.44 359 LYS A O 1
ATOM 2809 N N . GLY A 1 360 ? -3.659 22.563 12.357 1.00 57.78 360 GLY A N 1
ATOM 2810 C CA . GLY A 1 360 ? -3.350 22.765 10.933 1.00 57.78 360 GLY A CA 1
ATOM 2811 C C . GLY A 1 360 ? -4.064 23.935 10.242 1.00 57.78 360 GLY A C 1
ATOM 2812 O O . GLY A 1 360 ? -3.700 24.252 9.110 1.00 57.78 360 GLY A O 1
ATOM 2813 N N . ARG A 1 361 ? -5.005 24.633 10.898 1.00 65.25 361 ARG A N 1
ATOM 2814 C CA . ARG A 1 361 ? -5.518 25.928 10.410 1.00 65.25 361 ARG A CA 1
ATOM 2815 C C . ARG A 1 361 ? -4.619 27.046 10.933 1.00 65.25 361 ARG A C 1
ATOM 2817 O O . ARG A 1 361 ? -4.400 27.134 12.138 1.00 65.25 361 ARG A O 1
ATOM 2824 N N . LEU A 1 362 ? -4.096 27.874 10.035 1.00 73.62 362 LEU A N 1
ATOM 2825 C CA . LEU A 1 362 ? -3.359 29.068 10.427 1.00 73.62 362 LEU A CA 1
ATOM 2826 C C . LEU A 1 362 ? -4.363 30.090 10.966 1.00 73.62 362 LEU A C 1
ATOM 2828 O O . LEU A 1 362 ? -5.239 30.545 10.232 1.00 73.62 362 LEU A O 1
ATOM 2832 N N . ILE A 1 363 ? -4.269 30.393 12.256 1.00 74.88 363 ILE A N 1
ATOM 2833 C CA . ILE A 1 363 ? -5.045 31.449 12.901 1.00 74.88 363 ILE A CA 1
ATOM 2834 C C . ILE A 1 363 ? -4.029 32.475 13.371 1.00 74.88 363 ILE A C 1
ATOM 2836 O O . ILE A 1 363 ? -3.182 32.175 14.215 1.00 74.88 363 ILE A O 1
ATOM 2840 N N . PHE A 1 364 ? -4.076 33.655 12.764 1.00 80.06 364 PHE A N 1
ATOM 2841 C CA . PHE A 1 364 ? -3.244 34.764 13.192 1.00 80.06 364 PHE A CA 1
ATOM 2842 C C . PHE A 1 364 ? -3.824 35.346 14.487 1.00 80.06 364 PHE A C 1
ATOM 2844 O O . PHE A 1 364 ? -5.025 35.618 14.520 1.00 80.06 364 PHE A O 1
ATOM 2851 N N . PRO A 1 365 ? -3.020 35.495 15.553 1.00 77.75 365 PRO A N 1
ATOM 2852 C CA . PRO A 1 365 ? -3.482 36.098 16.800 1.00 77.75 365 PRO A CA 1
ATOM 2853 C C . PRO A 1 365 ? -3.857 37.577 16.649 1.00 77.75 365 PRO A C 1
ATOM 2855 O O . PRO A 1 365 ? -4.772 38.024 17.329 1.00 77.75 365 PRO A O 1
ATOM 2858 N N . ASP A 1 366 ? -3.193 38.307 15.747 1.00 82.88 366 ASP A N 1
ATOM 2859 C CA . ASP A 1 366 ? -3.395 39.746 15.553 1.00 82.88 366 ASP A CA 1
ATOM 2860 C C . ASP A 1 366 ? -3.794 40.063 14.097 1.00 82.88 366 ASP A C 1
ATOM 2862 O O . ASP A 1 366 ? -3.504 39.292 13.178 1.00 82.88 366 ASP A O 1
ATOM 2866 N N . HIS A 1 367 ? -4.402 41.225 13.844 1.00 77.88 367 HIS A N 1
ATOM 2867 C CA . HIS A 1 367 ? -4.597 41.737 12.482 1.00 77.88 367 HIS A CA 1
ATOM 2868 C C . HIS A 1 367 ? -3.344 42.505 12.017 1.00 77.88 367 HIS A C 1
ATOM 2870 O O . HIS A 1 367 ? -2.918 43.447 12.676 1.00 77.88 367 HIS A O 1
ATOM 2876 N N . GLY A 1 368 ? -2.751 42.112 10.881 1.00 82.25 368 GLY A N 1
ATOM 2877 C CA . GLY A 1 368 ? -1.599 42.794 10.262 1.00 82.25 368 GLY A CA 1
ATOM 2878 C C . GLY A 1 368 ? -0.257 42.037 10.342 1.00 82.25 368 GLY A C 1
ATOM 2879 O O . GLY A 1 368 ? -0.187 40.930 10.878 1.00 82.25 368 GLY A O 1
ATOM 2880 N N . PRO A 1 369 ? 0.833 42.579 9.770 1.00 78.38 369 PRO A N 1
ATOM 2881 C CA . PRO A 1 369 ? 2.144 41.924 9.730 1.00 78.38 369 PRO A CA 1
ATOM 2882 C C . PRO A 1 369 ? 2.925 42.091 11.050 1.00 78.38 369 PRO A C 1
ATOM 2884 O O . PRO A 1 369 ? 3.951 42.762 11.114 1.00 78.38 369 PRO A O 1
ATOM 2887 N N . THR A 1 370 ? 2.457 41.460 12.128 1.00 87.69 370 THR A N 1
ATOM 2888 C CA . THR A 1 370 ? 3.108 41.501 13.452 1.00 87.69 370 THR A CA 1
ATOM 2889 C C . THR A 1 370 ? 4.185 40.414 13.584 1.00 87.69 370 THR A C 1
ATOM 2891 O O . THR A 1 370 ? 4.052 39.313 13.048 1.00 87.69 370 THR A O 1
ATOM 2894 N N . ARG A 1 371 ? 5.239 40.645 14.384 1.00 83.25 371 ARG A N 1
ATOM 2895 C CA . ARG A 1 371 ? 6.277 39.627 14.690 1.00 83.25 371 ARG A CA 1
ATOM 2896 C C . ARG A 1 371 ? 5.687 38.324 15.253 1.00 83.25 371 ARG A C 1
ATOM 2898 O O . ARG A 1 371 ? 6.218 37.241 15.006 1.00 83.25 371 ARG A O 1
ATOM 2905 N N . ARG A 1 372 ? 4.582 38.421 16.000 1.00 82.12 372 ARG A N 1
ATOM 2906 C CA . ARG A 1 372 ? 3.836 37.276 16.540 1.00 82.12 372 ARG A CA 1
ATOM 2907 C C . ARG A 1 372 ? 3.155 36.466 15.432 1.00 82.12 372 ARG A C 1
ATOM 2909 O O . ARG A 1 372 ? 3.286 35.246 15.434 1.00 82.12 372 ARG A O 1
ATOM 2916 N N . ASN A 1 373 ? 2.559 37.146 14.451 1.00 85.25 373 ASN A N 1
ATOM 2917 C CA . ASN A 1 373 ? 1.944 36.539 13.269 1.00 85.25 373 ASN A CA 1
ATOM 2918 C C . ASN A 1 373 ? 2.966 35.810 12.391 1.00 85.25 373 ASN A C 1
ATOM 2920 O O . ASN A 1 373 ? 2.723 34.678 11.972 1.00 85.25 373 ASN A O 1
ATOM 2924 N N . TRP A 1 374 ? 4.146 36.404 12.193 1.00 85.56 374 TRP A N 1
ATOM 2925 C CA . TRP A 1 374 ? 5.256 35.743 11.503 1.00 85.56 374 TRP A CA 1
ATOM 2926 C C . TRP A 1 374 ? 5.740 34.497 12.244 1.00 85.56 374 TRP A C 1
ATOM 2928 O O . TRP A 1 374 ? 5.917 33.452 11.626 1.00 85.56 374 TRP A O 1
ATOM 2938 N N . ARG A 1 375 ? 5.882 34.548 13.576 1.00 84.38 375 ARG A N 1
ATOM 2939 C CA . ARG A 1 375 ? 6.222 33.356 14.373 1.00 84.38 375 ARG A CA 1
ATOM 2940 C C . ARG A 1 375 ? 5.169 32.257 14.248 1.00 84.38 375 ARG A C 1
ATOM 2942 O O . ARG A 1 375 ? 5.544 31.103 14.079 1.00 84.38 375 ARG A O 1
ATOM 2949 N N . THR A 1 376 ? 3.876 32.586 14.291 1.00 81.75 376 THR A N 1
ATOM 2950 C CA . THR A 1 376 ? 2.805 31.598 14.071 1.00 81.75 376 THR A CA 1
ATOM 2951 C C . THR A 1 376 ? 2.796 31.053 12.646 1.00 81.75 376 THR A C 1
ATOM 2953 O O . THR A 1 376 ? 2.557 29.864 12.470 1.00 81.75 376 THR A O 1
ATOM 2956 N N . PHE A 1 377 ? 3.115 31.873 11.640 1.00 84.38 377 PHE A N 1
ATOM 2957 C CA . PHE A 1 377 ? 3.259 31.424 10.256 1.00 84.38 377 PHE A CA 1
ATOM 2958 C C . PHE A 1 377 ? 4.427 30.449 10.106 1.00 84.38 377 PHE A C 1
ATOM 2960 O O . PHE A 1 377 ? 4.224 29.342 9.622 1.00 84.38 377 PHE A O 1
ATOM 2967 N N . PHE A 1 378 ? 5.622 30.795 10.590 1.00 84.81 378 PHE A N 1
ATOM 2968 C CA . PHE A 1 378 ? 6.776 29.895 10.538 1.00 84.81 378 PHE A CA 1
ATOM 2969 C C . PHE A 1 378 ? 6.567 28.636 11.377 1.00 84.81 378 PHE A C 1
ATOM 2971 O O . PHE A 1 378 ? 6.950 27.559 10.939 1.00 84.81 378 PHE A O 1
ATOM 2978 N N . ALA A 1 379 ? 5.912 28.729 12.537 1.00 78.81 379 ALA A N 1
ATOM 2979 C CA . ALA A 1 379 ? 5.544 27.557 13.325 1.00 78.81 379 ALA A CA 1
ATOM 2980 C C . ALA A 1 379 ? 4.532 26.667 12.589 1.00 78.81 379 ALA A C 1
ATOM 2982 O O . ALA A 1 379 ? 4.628 25.447 12.670 1.00 78.81 379 ALA A O 1
ATOM 2983 N N . TRP A 1 380 ? 3.588 27.254 11.850 1.00 81.12 380 TRP A N 1
ATOM 2984 C CA . TRP A 1 380 ? 2.649 26.520 11.006 1.00 81.12 380 TRP A CA 1
ATOM 2985 C C . TRP A 1 380 ? 3.359 25.868 9.815 1.00 81.12 380 TRP A C 1
ATOM 2987 O O . TRP A 1 380 ? 3.199 24.668 9.622 1.00 81.12 380 TRP A O 1
ATOM 2997 N N . VAL A 1 381 ? 4.204 26.600 9.081 1.00 78.69 381 VAL A N 1
ATOM 2998 C CA . VAL A 1 381 ? 5.028 26.051 7.989 1.00 78.69 381 VAL A CA 1
ATOM 2999 C C . VAL A 1 381 ? 5.903 24.920 8.517 1.00 78.69 381 VAL A C 1
ATOM 3001 O O . VAL A 1 381 ? 5.864 23.821 7.979 1.00 78.69 381 VAL A O 1
ATOM 3004 N N . TRP A 1 382 ? 6.619 25.134 9.621 1.00 75.81 382 TRP A N 1
ATOM 3005 C CA . TRP A 1 382 ? 7.435 24.112 10.272 1.00 75.81 382 TRP A CA 1
ATOM 3006 C C . TRP A 1 382 ? 6.605 22.906 10.699 1.00 75.81 382 TRP A C 1
ATOM 3008 O O . TRP A 1 382 ? 7.012 21.768 10.493 1.00 75.81 382 TRP A O 1
ATOM 3018 N N . ALA A 1 383 ? 5.409 23.136 11.241 1.00 71.50 383 ALA A N 1
ATOM 3019 C CA . ALA A 1 383 ? 4.489 22.068 11.577 1.00 71.50 383 ALA A CA 1
ATOM 3020 C C . ALA A 1 383 ? 3.978 21.327 10.345 1.00 71.50 383 ALA A C 1
ATOM 3022 O O . ALA A 1 383 ? 3.536 20.213 10.532 1.00 71.50 383 ALA A O 1
ATOM 3023 N N . TRP A 1 384 ? 4.003 21.874 9.130 1.00 69.00 384 TRP A N 1
ATOM 3024 C CA . TRP A 1 384 ? 3.651 21.148 7.902 1.00 69.00 384 TRP A CA 1
ATOM 3025 C C . TRP A 1 384 ? 4.856 20.508 7.205 1.00 69.00 384 TRP A C 1
ATOM 3027 O O . TRP A 1 384 ? 4.686 19.484 6.549 1.00 69.00 384 TRP A O 1
ATOM 3037 N N . VAL A 1 385 ? 6.050 21.078 7.377 1.00 65.75 385 VAL A N 1
ATOM 3038 C CA . VAL A 1 385 ? 7.321 20.578 6.829 1.00 65.75 385 VAL A CA 1
ATOM 3039 C C . VAL A 1 385 ? 7.882 19.412 7.655 1.00 65.75 385 VAL A C 1
ATOM 3041 O O . VAL A 1 385 ? 8.439 18.478 7.081 1.00 65.75 385 VAL A O 1
ATOM 3044 N N . LYS A 1 386 ? 7.719 19.448 8.983 1.00 59.84 386 LYS A N 1
ATOM 3045 C CA . LYS A 1 386 ? 8.053 18.353 9.906 1.00 59.84 386 LYS A CA 1
ATOM 3046 C C . LYS A 1 386 ? 7.010 17.243 9.843 1.00 59.84 386 LYS A C 1
ATOM 3048 O O . LYS A 1 386 ? 7.416 16.066 9.755 1.00 59.84 386 LYS A O 1
#

Secondary structure (DSSP, 8-state):
---------GGGGSS--TTT---EEEE-TTS-EEEE-SHHHHHHHHHHHHHHHHHHTTTTTHHHHHHTT-TTTT-HHHHHHHHHHHHHHHHHHHHHHHHHHHHHS-TT-TIIIII-SSTTTT-HHHHHHHHTT-HHHHHHHHHHHHHHHHHHHHHHHHHHHHHHHHHHHTT-SSSHHHHHHHH--BTTB-HHHHHHHHHHHHHTT----S-HHHHHHHHHHHHHHHHHHHHHHHHHHHHHHHHHHHHHHHH--S-HHHHHHH-TTSTT-S---TTHHHHHHHHHHHHHHHHHTTTHHHHHSSS--HHHHHHHHTHHHHHHHHHHHHHHHHHTT-GGG-S-------TTS------S--TT----SSSSS-HHHHHHHHHHHHHHH-

Sequence (386 aa):
MVCVPRLMVAEDWDSPYSFFNPEYHIKNKDGSTRVIDGGLGRFLGVWNACVNVIYSYVAVDIFAATAAESRSLADSECMKMAARKITLRIIILYVLAMLTCSFLVPYNHPFLNGQAVSLATESPFVIAVVEAGLPIAGEFFNGMYLFSSFTCAVNSVYVASRVMHTLALRDQTGPEFITKRLQQCHAGVPTRAVLVTVAILALGYLGPGTGPGDRLRELSSNCTVSFLIVYGIICATYLRFYLTLQEENKLGNTAESQNGVYDRQNPRYPYKSHGQWLKASFGMVACFILLVFNGIPPFLKDPFDVRAFIVSYISLPVFVLLLVGYKIRRHGLRLSYWGAECSNDLRNCVQTTSGTHRKGRLIFPDHGPTRRNWRTFFAWVWAWVK

Organism: Arthroderma otae (strain ATCC MYA-4605 / CBS 113480) (NCBI:txid554155)